Protein 5ANZ (pdb70)

Sequence (375 aa):
GQSFEQWRDAFRQQALAGGIDAQTFDRAFAGVQPDPAVVEADRSQPEFTRPVWKYLEGALDPLRVRQGQARLAQHARILGEVDARYAVDADAVVAIWGMESNYGSHMGNNKNVIRSLATLAYEGRRPEFAHAQLLAALKILQHGDVPASFMIGSWAGAMGQTQFIPTTHNNQQYAVDFDGDGKRRDIWGSPGDALASTANYLKASGWIAGQPWGFEVRLPAGFDYSLAELTIRKPLGEWQGMGVQGVNGGPLPSGLSGEQASLLLPAGHRGPAFLVLHNFRAILKYNNSSSAYALAVGLLADSFKGGGRIVGAWPLEDVPLSRSQRIELQRQLAARGHDPGAVDGIIGANTRKAIRACQQEFGWPADGYPTPALLDRLRT

Secondary structure (DSSP, 8-state):
--SHHHHHHHHHHHHHHTT--HHHHHHHHTT----HHHHHHHH---S----HHHHHHHHT-HHHHHHHHHHHHHTHHHHHHHHHHHT--HHHHHHHHHHHHTTTT-S-SEEHHHHHHHHHHH-S-HHHHHHHHHHHHHHHHHTSS-GGG-EE-TTS-BTTTTB-HHHHHHH---SSSSS---TTT-HHHHHHHHHHHHHHTT--TT--SEEEEEPPTT--GGG--TT--EEHHHHHTTT-EETTSS---TT-TTSEEEEE-TT-TTS-EEEE-HHHHHHHTTS--HHHHHHHHHHHHHHTT----SSPPPTT--PPPHHHHHHHHHHHHHTT---SS-SS---HHHHHHHHHHHHHHT--------HHHHHHHT-

Structure (mmCIF, N/CA/C/O backbone):
data_5ANZ
#
_entry.id   5ANZ
#
_cell.length_a   112.281
_cell.length_b   61.840
_cell.length_c   50.630
_cell.angle_alpha   90.00
_cell.angle_beta   90.00
_cell.angle_gamma   90.00
#
_symmetry.space_group_name_H-M   'P 21 21 2'
#
loop_
_entity.id
_entity.type
_entity.pdbx_description
1 polymer 'SOLUBLE LYTIC TRANSGLYCOSYLASE B3'
2 non-polymer 'CALCIUM ION'
3 non-polymer DI(HYDROXYETHYL)ETHER
4 water water
#
loop_
_atom_site.group_PDB
_atom_site.id
_atom_site.type_symbol
_atom_site.label_atom_id
_atom_site.label_alt_id
_atom_site.label_comp_id
_atom_site.label_asym_id
_atom_site.label_entity_id
_atom_site.label_seq_id
_atom_site.pdbx_PDB_ins_code
_atom_site.Cartn_x
_atom_site.Cartn_y
_atom_site.Cartn_z
_atom_site.occupancy
_atom_site.B_iso_or_equiv
_atom_site.auth_seq_id
_atom_site.auth_comp_id
_atom_site.auth_asym_id
_atom_site.auth_atom_id
_atom_site.pdbx_PDB_model_num
ATOM 1 N N . GLY A 1 45 ? 55.681 18.614 -3.311 1.00 72.41 46 GLY A N 1
ATOM 2 C CA . GLY A 1 45 ? 56.785 18.309 -4.203 1.00 71.29 46 GLY A CA 1
ATOM 3 C C . GLY A 1 45 ? 56.496 17.084 -5.048 1.00 70.62 46 GLY A C 1
ATOM 4 O O . GLY A 1 45 ? 55.666 16.252 -4.675 1.00 75.79 46 GLY A O 1
ATOM 5 N N . GLN A 1 46 ? 57.177 16.972 -6.186 1.00 67.98 47 GLN A N 1
ATOM 6 C CA . GLN A 1 46 ? 56.969 15.845 -7.086 1.00 65.07 47 GLN A CA 1
ATOM 7 C C . GLN A 1 46 ? 57.647 14.591 -6.542 1.00 55.71 47 GLN A C 1
ATOM 8 O O . GLN A 1 46 ? 57.065 13.508 -6.578 1.00 54.11 47 GLN A O 1
ATOM 14 N N . SER A 1 47 ? 58.873 14.732 -6.044 1.00 49.20 48 SER 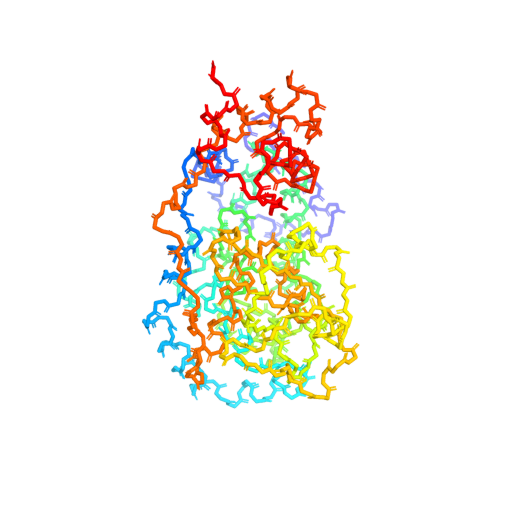A N 1
ATOM 15 C CA . SER A 1 47 ? 59.515 13.625 -5.340 1.00 49.61 48 SER A CA 1
ATOM 16 C C . SER A 1 47 ? 59.073 13.644 -3.877 1.00 46.55 48 SER A C 1
ATOM 17 O O . SER A 1 47 ? 58.628 14.679 -3.381 1.00 45.78 48 SER A O 1
ATOM 20 N N . PHE A 1 48 ? 59.180 12.511 -3.186 1.00 43.79 49 PHE A N 1
ATOM 21 C CA . PHE A 1 48 ? 58.774 12.456 -1.777 1.00 38.26 49 PHE A CA 1
ATOM 22 C C . PHE A 1 48 ? 59.642 13.377 -0.920 1.00 39.89 49 PHE A C 1
ATOM 23 O O . PHE A 1 48 ? 59.148 14.056 -0.022 1.00 47.23 49 PHE A O 1
ATOM 31 N N . GLU A 1 49 ? 60.942 13.387 -1.196 1.00 45.41 50 GLU A N 1
ATOM 32 C CA . GLU A 1 49 ? 61.856 14.255 -0.469 1.00 46.75 50 GLU A CA 1
ATOM 33 C C . GLU A 1 49 ? 61.488 15.719 -0.686 1.00 48.01 50 GLU A C 1
ATOM 34 O O . GLU A 1 49 ? 61.529 16.522 0.247 1.00 41.75 50 GLU A O 1
ATOM 40 N N . GLN A 1 50 ? 61.136 16.068 -1.920 1.00 46.21 51 GLN A N 1
ATOM 41 C CA . GLN A 1 50 ? 60.679 17.421 -2.212 1.00 47.56 51 GLN A CA 1
ATOM 42 C C . GLN A 1 50 ? 59.411 17.725 -1.422 1.00 42.69 51 GLN A C 1
ATOM 43 O O . GLN A 1 50 ? 59.303 18.774 -0.789 1.00 47.56 51 GLN A O 1
ATOM 49 N N . TRP A 1 51 ? 58.452 16.806 -1.446 1.00 40.60 52 TRP A N 1
ATOM 50 C CA . TRP A 1 51 ? 57.236 17.026 -0.684 1.00 42.70 52 TRP A CA 1
ATOM 51 C C . TRP A 1 51 ? 57.573 17.170 0.803 1.00 41.50 52 TRP A C 1
ATOM 52 O O . TRP A 1 51 ? 57.030 18.036 1.485 1.00 37.25 52 TRP A O 1
ATOM 63 N N . ARG A 1 52 ? 58.478 16.328 1.298 1.00 36.04 53 ARG A N 1
ATOM 64 C CA . ARG A 1 52 ? 58.813 16.321 2.724 1.00 34.89 53 ARG A CA 1
ATOM 65 C C . ARG A 1 52 ? 59.503 17.614 3.167 1.00 37.14 53 ARG A C 1
ATOM 66 O O . ARG A 1 52 ? 59.178 18.170 4.219 1.00 42.42 53 ARG A O 1
ATOM 74 N N . ASP A 1 53 ? 60.464 18.079 2.383 1.00 42.09 54 ASP A N 1
ATOM 75 C CA . ASP A 1 53 ? 61.185 19.285 2.760 1.00 52.63 54 ASP A CA 1
ATOM 76 C C . ASP A 1 53 ? 60.238 20.473 2.764 1.00 50.11 54 ASP A C 1
ATOM 77 O O . ASP A 1 53 ? 60.360 21.365 3.602 1.00 48.36 54 ASP A O 1
ATOM 82 N N . ALA A 1 54 ? 59.286 20.469 1.834 1.00 48.53 55 ALA A N 1
ATOM 83 C CA . ALA A 1 54 ? 58.290 21.531 1.764 1.00 51.38 55 ALA A CA 1
ATOM 84 C C . ALA A 1 54 ? 57.327 21.423 2.943 1.00 42.19 55 ALA A C 1
ATOM 85 O O . ALA A 1 54 ? 56.950 22.437 3.534 1.00 52.72 55 ALA A O 1
ATOM 87 N N . PHE A 1 55 ? 56.939 20.198 3.293 1.00 39.18 56 PHE A N 1
ATOM 88 C CA . PHE A 1 55 ? 56.063 20.006 4.444 1.00 37.29 56 PHE A CA 1
ATOM 89 C C . PHE A 1 55 ? 56.782 20.363 5.746 1.00 42.88 56 PHE A C 1
ATOM 90 O O . PHE A 1 55 ? 56.160 20.824 6.696 1.00 37.62 56 PHE A O 1
ATOM 98 N N . ARG A 1 56 ? 58.096 20.158 5.786 1.00 40.85 57 ARG A N 1
ATOM 99 C CA . ARG A 1 56 ? 58.859 20.451 6.993 1.00 38.88 57 ARG A CA 1
ATOM 100 C C . ARG A 1 56 ? 58.728 21.936 7.333 1.00 41.52 57 ARG A C 1
ATOM 101 O O . ARG A 1 56 ? 58.684 22.313 8.506 1.00 44.72 57 ARG A O 1
ATOM 109 N N . GLN A 1 57 ? 58.651 22.772 6.302 1.00 43.63 58 GLN A N 1
ATOM 110 C CA . GLN A 1 57 ? 58.414 24.195 6.501 1.00 46.48 58 GLN A CA 1
ATOM 111 C C . GLN A 1 57 ? 57.063 24.441 7.174 1.00 45.73 58 GLN A C 1
ATOM 112 O O . GLN A 1 57 ? 56.957 25.265 8.079 1.00 55.61 58 GLN A O 1
ATOM 118 N N . GLN A 1 58 ? 56.035 23.712 6.751 1.00 43.60 59 GLN A N 1
ATOM 119 C CA . GLN A 1 58 ? 54.707 23.887 7.331 1.00 44.45 59 GLN A CA 1
ATOM 120 C C . GLN A 1 58 ? 54.650 23.372 8.765 1.00 47.02 59 GLN A C 1
ATOM 121 O O . GLN A 1 58 ? 53.946 23.933 9.604 1.00 47.84 59 GLN A O 1
ATOM 127 N N . ALA A 1 59 ? 55.379 22.292 9.041 1.00 40.30 60 ALA A N 1
ATOM 128 C CA . ALA A 1 59 ? 55.430 21.743 10.390 1.00 39.69 60 ALA A CA 1
ATOM 129 C C . ALA A 1 59 ? 56.140 22.699 11.349 1.00 45.84 60 ALA A C 1
ATOM 130 O O . ALA A 1 59 ? 55.677 22.915 12.473 1.00 46.52 60 ALA A O 1
ATOM 132 N N . LEU A 1 60 ? 57.262 23.268 10.908 1.00 45.97 61 LEU A N 1
ATOM 133 C CA . LEU A 1 60 ? 57.982 24.246 11.705 1.00 56.01 61 LEU A CA 1
ATOM 134 C C . LEU A 1 60 ? 57.094 25.451 11.993 1.00 53.93 61 LEU A C 1
ATOM 135 O O . LEU A 1 60 ? 57.056 25.955 13.112 1.00 52.72 61 LEU A O 1
ATOM 140 N N . ALA A 1 61 ? 56.386 25.905 10.963 1.00 57.16 62 ALA A N 1
ATOM 141 C CA . ALA A 1 61 ? 55.478 27.037 11.084 1.00 59.84 62 ALA A CA 1
ATOM 142 C C . ALA A 1 61 ? 54.283 26.691 11.964 1.00 63.31 62 ALA A C 1
ATOM 143 O O . ALA A 1 61 ? 53.579 27.579 12.447 1.00 75.96 62 ALA A O 1
ATOM 145 N N . GLY A 1 62 ? 54.056 25.396 12.167 1.00 49.32 63 GLY A N 1
ATOM 146 C CA . GLY A 1 62 ? 52.952 24.931 12.985 1.00 56.68 63 GLY A CA 1
ATOM 147 C C . GLY A 1 62 ? 53.342 24.621 14.419 1.00 63.16 63 GLY A C 1
ATOM 148 O O . GLY A 1 62 ? 52.519 24.141 15.196 1.00 66.77 63 GLY A O 1
ATOM 149 N N . GLY A 1 63 ? 54.597 24.885 14.771 1.00 61.09 64 GLY A N 1
ATOM 150 C CA . GLY A 1 63 ? 55.059 24.677 16.133 1.00 61.81 64 GLY A CA 1
ATOM 151 C C . GLY A 1 63 ? 55.875 23.418 16.385 1.00 54.76 64 GLY A C 1
ATOM 152 O O . GLY A 1 63 ? 56.348 23.198 17.498 1.00 60.09 64 GLY A O 1
ATOM 153 N N . ILE A 1 64 ? 56.043 22.582 15.367 1.00 44.56 65 ILE A N 1
ATOM 154 C CA . ILE A 1 64 ? 56.901 21.410 15.504 1.00 45.94 65 ILE A CA 1
ATOM 155 C C . ILE A 1 64 ? 58.376 21.811 15.434 1.00 53.10 65 ILE A C 1
ATOM 156 O O . ILE A 1 64 ? 58.766 22.630 14.595 1.00 46.72 65 ILE A O 1
ATOM 161 N N . ASP A 1 65 ? 59.196 21.239 16.311 1.00 43.09 66 ASP A N 1
ATOM 162 C CA . ASP A 1 65 ? 60.615 21.572 16.309 1.00 46.90 66 ASP A CA 1
ATOM 163 C C . ASP A 1 65 ? 61.441 20.555 15.523 1.00 44.37 66 ASP A C 1
ATOM 164 O O . ASP A 1 65 ? 61.022 19.420 15.288 1.00 42.94 66 ASP A O 1
ATOM 169 N N . ALA A 1 66 ? 62.628 20.991 15.121 1.00 46.44 67 ALA A N 1
ATOM 170 C CA . ALA A 1 66 ? 63.458 20.260 14.176 1.00 52.38 67 ALA A CA 1
ATOM 171 C C . ALA A 1 66 ? 63.798 18.838 14.613 1.00 44.57 67 ALA A C 1
ATOM 172 O O . ALA A 1 66 ? 63.714 17.912 13.810 1.00 42.56 67 ALA A O 1
ATOM 174 N N . GLN A 1 67 ? 64.206 18.667 15.868 1.00 47.88 68 GLN A N 1
ATOM 175 C CA . GLN A 1 67 ? 64.562 17.342 16.359 1.00 48.35 68 GLN A CA 1
ATOM 176 C C . GLN A 1 67 ? 63.388 16.385 16.219 1.00 41.84 68 GLN A C 1
ATOM 177 O O . GLN A 1 67 ? 63.557 15.241 15.794 1.00 49.97 68 GLN A O 1
ATOM 183 N N . THR A 1 68 ? 62.196 16.860 16.568 1.00 40.67 69 THR A N 1
ATOM 184 C CA . THR A 1 68 ? 60.993 16.026 16.508 1.00 37.78 69 THR A CA 1
ATOM 185 C C . THR A 1 68 ? 60.689 15.590 15.082 1.00 37.98 69 THR A C 1
ATOM 186 O O . THR A 1 68 ? 60.412 14.413 14.818 1.00 37.18 69 THR A O 1
ATOM 190 N N . PHE A 1 69 ? 60.729 16.547 14.163 1.00 35.97 70 PHE A N 1
ATOM 191 C CA . PHE A 1 69 ? 60.427 16.269 12.768 1.00 34.40 70 PHE A CA 1
ATOM 192 C C . PHE A 1 69 ? 61.423 15.266 12.178 1.00 34.38 70 PHE A C 1
ATOM 193 O O . PHE A 1 69 ? 61.027 14.270 11.570 1.00 33.92 70 PHE A O 1
ATOM 201 N N . ASP A 1 70 ? 62.717 15.532 12.361 1.00 36.89 71 ASP A N 1
ATOM 202 C CA . ASP A 1 70 ? 63.741 14.678 11.773 1.00 41.94 71 ASP A CA 1
ATOM 203 C C . ASP A 1 70 ? 63.728 13.282 12.394 1.00 41.16 71 ASP A C 1
ATOM 204 O O . ASP A 1 70 ? 63.913 12.284 11.700 1.00 40.12 71 ASP A O 1
ATOM 209 N N . ARG A 1 71 ? 63.497 13.220 13.701 1.00 40.32 72 ARG A N 1
ATOM 210 C CA . ARG A 1 71 ? 63.351 11.949 14.408 1.00 39.65 72 ARG A CA 1
ATOM 211 C C . ARG A 1 71 ? 62.176 11.150 13.834 1.00 39.57 72 ARG A C 1
ATOM 212 O O . ARG A 1 71 ? 62.266 9.945 13.587 1.00 43.43 72 ARG A O 1
ATOM 220 N N . ALA A 1 72 ? 61.077 11.853 13.612 1.00 31.30 73 ALA A N 1
ATOM 221 C CA . ALA A 1 72 ? 59.848 11.248 13.115 1.00 34.01 73 ALA A CA 1
ATOM 222 C C . ALA A 1 72 ? 59.971 10.750 11.674 1.00 33.89 73 ALA A C 1
ATOM 223 O O . ALA A 1 72 ? 59.342 9.759 11.295 1.00 34.21 73 ALA A O 1
ATOM 225 N N . PHE A 1 73 ? 60.772 11.441 10.866 1.00 32.33 74 PHE A N 1
ATOM 226 C CA . PHE A 1 73 ? 60.877 11.105 9.450 1.00 32.82 74 PHE A CA 1
ATOM 227 C C . PHE A 1 73 ? 62.115 10.291 9.096 1.00 36.16 74 PHE A C 1
ATOM 228 O O . PHE A 1 73 ? 62.313 9.951 7.936 1.00 33.13 74 PHE A O 1
ATOM 236 N N . ALA A 1 74 ? 62.935 9.965 10.091 1.00 36.18 75 ALA A N 1
ATOM 237 C CA . ALA A 1 74 ? 64.133 9.167 9.847 1.00 40.64 75 ALA A CA 1
ATOM 238 C C . ALA A 1 74 ? 63.816 7.858 9.115 1.00 39.54 75 ALA A C 1
ATOM 239 O O . ALA A 1 74 ? 63.127 6.982 9.647 1.00 44.95 75 ALA A O 1
ATOM 241 N N . GLY A 1 75 ? 64.310 7.741 7.887 1.00 45.02 76 GLY A N 1
ATOM 242 C CA . GLY A 1 75 ? 64.144 6.528 7.107 1.00 56.73 76 GLY A CA 1
ATOM 243 C C . GLY A 1 75 ? 62.781 6.366 6.457 1.00 54.92 76 GLY A C 1
ATOM 244 O O . GLY A 1 75 ? 62.539 5.384 5.749 1.00 53.24 76 GLY A O 1
ATOM 245 N N . VAL A 1 76 ? 61.891 7.327 6.683 1.00 36.54 77 VAL A N 1
ATOM 246 C CA . VAL A 1 76 ? 60.543 7.247 6.131 1.00 32.62 77 VAL A CA 1
ATOM 247 C C . VAL A 1 76 ? 60.486 7.468 4.614 1.00 34.53 77 VAL A C 1
ATOM 248 O O . VAL A 1 76 ? 61.069 8.417 4.077 1.00 33.73 77 VAL A O 1
ATOM 252 N N . GLN A 1 77 ? 59.785 6.562 3.939 1.00 34.36 78 GLN A N 1
ATOM 253 C CA . GLN A 1 77 ? 59.540 6.631 2.503 1.00 32.48 78 GLN A CA 1
ATOM 254 C C . GLN A 1 77 ? 58.058 6.326 2.288 1.00 30.72 78 GLN A C 1
ATOM 255 O O . GLN A 1 77 ? 57.397 5.847 3.203 1.00 31.78 78 GLN A O 1
ATOM 261 N N . PRO A 1 78 ? 57.530 6.584 1.080 1.00 30.53 79 PRO A N 1
ATOM 262 C CA . PRO A 1 78 ? 56.117 6.218 0.898 1.00 30.65 79 PRO A CA 1
ATOM 263 C C . PRO A 1 78 ? 55.865 4.722 1.088 1.00 34.93 79 PRO A C 1
ATOM 264 O O . PRO A 1 78 ? 56.750 3.902 0.841 1.00 32.93 79 PRO A O 1
ATOM 268 N N . ASP A 1 79 ? 54.662 4.387 1.541 1.00 31.24 80 ASP A N 1
ATOM 269 C CA . ASP A 1 79 ? 54.257 2.998 1.734 1.00 29.51 80 ASP A CA 1
ATOM 270 C C . ASP A 1 79 ? 53.191 2.604 0.698 1.00 32.62 80 ASP A C 1
ATOM 271 O O . ASP A 1 79 ? 52.043 3.036 0.797 1.00 29.13 80 ASP A O 1
ATOM 276 N N . PRO A 1 80 ? 53.561 1.772 -0.287 1.00 33.76 81 PRO A N 1
ATOM 277 C CA . PRO A 1 80 ? 52.609 1.429 -1.355 1.00 35.67 81 PRO A CA 1
ATOM 278 C C . PRO A 1 80 ? 51.371 0.712 -0.829 1.00 36.86 81 PRO A C 1
ATOM 279 O O . PRO A 1 80 ? 50.309 0.793 -1.452 1.00 35.23 81 PRO A O 1
ATOM 283 N N . ALA A 1 81 ? 51.508 0.029 0.303 1.00 31.03 82 ALA A N 1
ATOM 284 C CA . ALA A 1 81 ? 50.390 -0.657 0.933 1.00 28.81 82 ALA A CA 1
ATOM 285 C C . ALA A 1 81 ? 49.340 0.352 1.379 1.00 32.01 82 ALA A C 1
ATOM 286 O O . ALA A 1 81 ? 48.138 0.104 1.284 1.00 29.11 82 ALA A O 1
ATOM 288 N N . VAL A 1 82 ? 49.803 1.500 1.861 1.00 26.34 83 VAL A N 1
ATOM 289 C CA . VAL A 1 82 ? 48.906 2.555 2.294 1.00 27.02 83 VAL A CA 1
ATOM 290 C C . VAL A 1 82 ? 48.205 3.173 1.073 1.00 25.91 83 VAL A C 1
ATOM 291 O O . VAL A 1 82 ? 46.999 3.446 1.098 1.00 28.36 83 VAL A O 1
ATOM 295 N N . VAL A 1 83 ? 48.949 3.361 -0.015 1.00 25.42 84 VAL A N 1
ATOM 296 C CA . VAL A 1 83 ? 48.351 3.902 -1.233 1.00 28.09 84 VAL A CA 1
ATOM 297 C C . VAL A 1 83 ? 47.273 2.957 -1.760 1.00 31.05 84 VAL A C 1
ATOM 298 O O . VAL A 1 83 ? 46.195 3.390 -2.161 1.00 31.75 84 VAL A O 1
ATOM 302 N N . GLU A 1 84 ? 47.567 1.663 -1.739 1.00 30.06 85 GLU A N 1
ATOM 303 C CA . GLU A 1 84 ? 46.621 0.650 -2.204 1.00 34.80 85 GLU A CA 1
ATOM 304 C C . GLU A 1 84 ? 45.351 0.625 -1.358 1.00 36.44 85 GLU A C 1
ATOM 305 O O . GLU A 1 84 ? 44.251 0.577 -1.913 1.00 35.46 85 GLU A O 1
ATOM 311 N N . ALA A 1 85 ? 45.494 0.661 -0.030 1.00 29.56 86 ALA A N 1
ATOM 312 C CA . ALA A 1 85 ? 44.324 0.683 0.855 1.00 28.29 86 ALA A CA 1
ATOM 313 C C . ALA A 1 85 ? 43.457 1.920 0.602 1.00 34.48 86 ALA A C 1
ATOM 314 O O . ALA A 1 85 ? 42.231 1.863 0.668 1.00 34.53 86 ALA A O 1
ATOM 316 N N . ASP A 1 86 ? 44.110 3.038 0.319 1.00 28.93 87 ASP A N 1
ATOM 317 C CA . ASP A 1 86 ? 43.442 4.309 0.059 1.00 33.23 87 ASP A CA 1
ATOM 318 C C . ASP A 1 86 ? 42.699 4.294 -1.281 1.00 37.87 87 ASP A C 1
ATOM 319 O O . ASP A 1 86 ? 41.698 4.985 -1.460 1.00 37.78 87 ASP A O 1
ATOM 324 N N . ARG A 1 87 ? 43.193 3.482 -2.213 1.00 35.31 88 ARG A N 1
ATOM 325 C CA . ARG A 1 87 ? 42.621 3.372 -3.553 1.00 39.16 88 ARG A CA 1
ATOM 326 C C . ARG A 1 87 ? 41.553 2.283 -3.602 1.00 34.36 88 ARG A C 1
ATOM 327 O O . ARG A 1 87 ? 40.669 2.286 -4.467 1.00 38.47 88 ARG A O 1
ATOM 335 N N . SER A 1 88 ? 41.629 1.362 -2.651 1.00 50.97 89 SER A N 1
ATOM 336 C CA . SER A 1 88 ? 40.773 0.185 -2.638 1.00 55.26 89 SER A CA 1
ATOM 337 C C . SER A 1 88 ? 39.286 0.533 -2.653 1.00 60.45 89 SER A C 1
ATOM 338 O O . SER A 1 88 ? 38.776 1.185 -1.743 1.00 58.70 89 SER A O 1
ATOM 341 N N . GLN A 1 89 ? 38.607 0.096 -3.708 1.00 63.72 90 GLN A N 1
ATOM 342 C CA . GLN A 1 89 ? 37.154 0.201 -3.805 1.00 70.14 90 GLN A CA 1
ATOM 343 C C . GLN A 1 89 ? 36.568 -1.195 -3.981 1.00 67.52 90 GLN A C 1
ATOM 344 O O . GLN A 1 89 ? 36.326 -1.630 -5.108 1.00 71.60 90 GLN A O 1
ATOM 346 N N . PRO A 1 90 ? 36.352 -1.903 -2.859 1.00 63.13 91 PRO A N 1
ATOM 347 C CA . PRO A 1 90 ? 35.929 -3.310 -2.846 1.00 64.07 91 PRO A CA 1
ATOM 348 C C . PRO A 1 90 ? 34.665 -3.552 -3.662 1.00 64.78 91 PRO A C 1
ATOM 349 O O . PRO A 1 90 ? 33.645 -2.906 -3.428 1.00 67.28 91 PRO A O 1
ATOM 353 N N . GLU A 1 91 ? 34.741 -4.474 -4.615 1.00 65.43 92 GLU A N 1
ATOM 354 C CA . GLU A 1 91 ? 33.598 -4.793 -5.461 1.00 67.43 92 GLU A CA 1
ATOM 355 C C . GLU A 1 91 ? 32.499 -5.485 -4.660 1.00 64.57 92 GLU A C 1
ATOM 356 O O . GLU A 1 91 ? 31.324 -5.145 -4.786 1.00 70.93 92 GLU A O 1
ATOM 362 N N . PHE A 1 92 ? 32.888 -6.452 -3.833 1.00 54.41 93 PHE A N 1
ATOM 363 C CA . PHE A 1 92 ? 31.923 -7.203 -3.035 1.00 62.31 93 PHE A CA 1
ATOM 364 C C . PHE A 1 92 ? 32.049 -6.908 -1.544 1.00 61.88 93 PHE A C 1
ATOM 365 O O . PHE A 1 92 ? 33.133 -6.602 -1.044 1.00 61.61 93 PHE A O 1
ATOM 373 N N . THR A 1 93 ? 30.923 -6.994 -0.843 1.00 57.58 94 THR A N 1
ATOM 374 C CA . THR A 1 93 ? 30.908 -6.875 0.611 1.00 69.35 94 THR A CA 1
ATOM 375 C C . THR A 1 93 ? 30.102 -8.026 1.207 1.00 69.68 94 THR A C 1
ATOM 376 O O . THR A 1 93 ? 29.288 -8.644 0.519 1.00 73.86 94 THR A O 1
ATOM 380 N N . ARG A 1 94 ? 30.336 -8.321 2.480 1.00 63.22 95 ARG A N 1
ATOM 381 C CA . ARG A 1 94 ? 29.628 -9.408 3.142 1.00 63.17 95 ARG A CA 1
ATOM 382 C C . ARG A 1 94 ? 28.294 -8.927 3.711 1.00 49.67 95 ARG A C 1
ATOM 383 O O . ARG A 1 94 ? 28.176 -7.779 4.140 1.00 47.84 95 ARG A O 1
ATOM 391 N N . PRO A 1 95 ? 27.278 -9.802 3.706 1.00 47.69 96 PRO A N 1
ATOM 392 C CA . PRO A 1 95 ? 25.986 -9.426 4.291 1.00 47.50 96 PRO A CA 1
ATOM 393 C C . PRO A 1 95 ? 26.148 -9.118 5.779 1.00 45.81 96 PRO A C 1
ATOM 394 O O . PRO A 1 95 ? 27.126 -9.577 6.395 1.00 42.36 96 PRO A O 1
ATOM 398 N N . VAL A 1 96 ? 25.227 -8.338 6.341 1.00 38.02 97 VAL A N 1
ATOM 399 C CA . VAL A 1 96 ? 25.364 -7.893 7.720 1.00 40.99 97 VAL A CA 1
ATOM 400 C C . VAL A 1 96 ? 25.456 -9.074 8.673 1.00 31.04 97 VAL A C 1
ATOM 401 O O . VAL A 1 96 ? 26.228 -9.040 9.624 1.00 33.09 97 VAL A O 1
ATOM 405 N N . TRP A 1 97 ? 24.683 -10.126 8.410 1.00 37.57 98 TRP A N 1
ATOM 406 C CA . TRP A 1 97 ? 24.643 -11.242 9.352 1.00 33.84 98 TRP A CA 1
ATOM 407 C C . TRP A 1 97 ? 26.022 -11.903 9.448 1.00 33.40 98 TRP A C 1
ATOM 408 O O . TRP A 1 97 ? 26.391 -12.411 10.508 1.00 32.93 98 TRP A O 1
ATOM 419 N N . LYS A 1 98 ? 26.790 -11.877 8.357 1.00 37.21 99 LYS A N 1
ATOM 420 C CA . LYS A 1 98 ? 28.133 -12.467 8.378 1.00 38.22 99 LYS A CA 1
ATOM 421 C C . LYS A 1 98 ? 29.106 -11.538 9.086 1.00 40.01 99 LYS A C 1
ATOM 422 O O . LYS A 1 98 ? 29.969 -11.989 9.844 1.00 34.73 99 LYS A O 1
ATOM 428 N N . TYR A 1 99 ? 28.959 -10.238 8.855 1.00 31.52 100 TYR A N 1
ATOM 429 C CA . TYR A 1 99 ? 29.741 -9.270 9.613 1.00 29.87 100 TYR A CA 1
ATOM 430 C C . TYR A 1 99 ? 29.538 -9.451 11.113 1.00 27.44 100 TYR A C 1
ATOM 431 O O . TYR A 1 99 ? 30.500 -9.517 11.884 1.00 29.43 100 TYR A O 1
ATOM 440 N N . LEU A 1 100 ? 28.275 -9.544 11.519 1.00 27.55 101 LEU A N 1
ATOM 441 C CA . LEU A 1 100 ? 27.941 -9.698 12.924 1.00 25.23 101 LEU A CA 1
ATOM 442 C C . LEU A 1 100 ? 28.433 -11.031 13.470 1.00 28.70 101 LEU A C 1
ATOM 443 O O . LEU A 1 100 ? 28.848 -11.112 14.626 1.00 30.56 101 LEU A O 1
ATOM 448 N N . GLU A 1 101 ? 28.370 -12.073 12.646 1.00 28.25 102 GLU A N 1
ATOM 449 C CA . GLU A 1 101 ? 28.818 -13.395 13.075 1.00 33.40 102 GLU A CA 1
ATOM 450 C C . GLU A 1 101 ? 30.306 -13.353 13.417 1.00 39.73 102 GLU A C 1
ATOM 451 O O . GLU A 1 101 ? 30.751 -13.992 14.372 1.00 37.80 102 GLU A O 1
ATOM 457 N N . GLY A 1 102 ? 31.066 -12.592 12.633 1.00 30.73 103 GLY A N 1
ATOM 458 C CA . GLY A 1 102 ? 32.480 -12.382 12.900 1.00 33.09 103 GLY A CA 1
ATOM 459 C C . GLY A 1 102 ? 32.727 -11.504 14.121 1.00 29.96 103 GLY A C 1
ATOM 460 O O . GLY A 1 102 ? 33.567 -11.818 14.972 1.00 33.68 103 GLY A O 1
ATOM 461 N N . ALA A 1 103 ? 32.002 -10.392 14.210 1.00 26.08 104 ALA A N 1
ATOM 462 C CA . ALA A 1 103 ? 32.152 -9.466 15.337 1.00 26.55 104 ALA A CA 1
ATOM 463 C C . ALA A 1 103 ? 31.819 -10.120 16.682 1.00 25.01 104 ALA A C 1
ATOM 464 O O . ALA A 1 103 ? 32.472 -9.853 17.700 1.00 24.83 104 ALA A O 1
ATOM 466 N N . LEU A 1 104 ? 30.804 -10.981 16.673 1.00 22.71 105 LEU A N 1
ATOM 467 C CA . LEU A 1 104 ? 30.295 -11.606 17.895 1.00 21.61 105 LEU A CA 1
ATOM 468 C C . LEU A 1 104 ? 30.844 -13.018 18.073 1.00 23.65 105 LEU A C 1
ATOM 469 O O . LEU A 1 104 ? 30.249 -13.833 18.788 1.00 27.18 105 LEU A O 1
ATOM 474 N N . ASP A 1 105 ? 31.972 -13.299 17.427 1.00 23.52 106 ASP A N 1
ATOM 475 C CA . ASP A 1 105 ? 32.585 -14.624 17.562 1.00 25.99 106 ASP A CA 1
ATOM 476 C C . ASP A 1 105 ? 32.755 -14.930 19.043 1.00 24.35 106 ASP A C 1
ATOM 477 O O . ASP A 1 105 ? 33.220 -14.072 19.801 1.00 24.23 106 ASP A O 1
ATOM 482 N N . PRO A 1 106 ? 32.376 -16.145 19.471 1.00 26.02 107 PRO A N 1
ATOM 483 C CA . PRO A 1 106 ? 32.517 -16.506 20.887 1.00 26.10 107 PRO A CA 1
ATOM 484 C C . PRO A 1 106 ? 33.927 -16.244 21.419 1.00 25.36 107 PRO A C 1
ATOM 485 O O . PRO A 1 106 ? 34.107 -15.973 22.588 1.00 24.77 107 PRO A O 1
ATOM 489 N N . LEU A 1 107 ? 34.931 -16.344 20.560 1.00 27.72 108 LEU A N 1
ATOM 490 C CA . LEU A 1 107 ? 36.286 -16.069 21.013 1.00 30.12 108 LEU A CA 1
ATOM 491 C C . LEU A 1 107 ? 36.447 -14.592 21.420 1.00 26.18 108 LEU A C 1
ATOM 492 O O . LEU A 1 107 ? 37.121 -14.291 22.412 1.00 28.85 108 LEU A O 1
ATOM 497 N N . ARG A 1 108 ? 35.811 -13.680 20.689 1.00 21.89 109 ARG A N 1
ATOM 498 C CA . ARG A 1 108 ? 35.895 -12.262 21.051 1.00 21.16 109 ARG A CA 1
ATOM 499 C C . ARG A 1 108 ? 35.062 -11.982 22.298 1.00 20.66 109 ARG A C 1
ATOM 500 O O . ARG A 1 108 ? 35.437 -11.165 23.138 1.00 21.92 109 ARG A O 1
ATOM 508 N N . VAL A 1 109 ? 33.918 -12.642 22.417 1.00 20.45 110 VAL A N 1
ATOM 509 C CA . VAL A 1 109 ? 33.095 -12.467 23.616 1.00 20.37 110 VAL A CA 1
ATOM 510 C C . VAL A 1 109 ? 33.876 -12.915 24.843 1.00 20.86 110 VAL A C 1
ATOM 511 O O . VAL A 1 109 ? 33.973 -12.194 25.840 1.00 21.10 110 VAL A O 1
ATOM 515 N N . ARG A 1 110 ? 34.451 -14.115 24.788 1.00 22.24 111 ARG A N 1
ATOM 516 C CA . ARG A 1 110 ? 35.138 -14.595 25.971 1.00 23.04 111 ARG A CA 1
ATOM 517 C C . ARG A 1 110 ? 36.383 -13.761 26.269 1.00 23.95 111 ARG A C 1
ATOM 518 O O . ARG A 1 110 ? 36.699 -13.553 27.438 1.00 25.32 111 ARG A O 1
ATOM 526 N N . GLN A 1 111 ? 37.066 -13.245 25.242 1.00 21.74 112 GLN A N 1
ATOM 527 C CA . GLN A 1 111 ? 38.253 -12.420 25.515 1.00 24.75 112 GLN A CA 1
ATOM 528 C C . GLN A 1 111 ? 37.834 -11.125 26.219 1.00 24.76 112 GLN A C 1
ATOM 529 O O . GLN A 1 111 ? 38.532 -10.651 27.119 1.00 24.02 112 GLN A O 1
ATOM 535 N N . GLY A 1 112 ? 36.688 -10.577 25.825 1.00 21.49 113 GLY A N 1
ATOM 536 C CA . GLY A 1 112 ? 36.166 -9.370 26.459 1.00 19.46 113 GLY A CA 1
ATOM 537 C C . GLY A 1 112 ? 35.757 -9.620 27.903 1.00 19.43 113 GLY A C 1
ATOM 538 O O . GLY A 1 112 ? 35.977 -8.793 28.788 1.00 21.15 113 GLY A O 1
ATOM 539 N N . GLN A 1 113 ? 35.150 -10.774 28.159 1.00 19.56 114 GLN A N 1
ATOM 540 C CA . GLN A 1 113 ? 34.825 -11.141 29.528 1.00 20.64 114 GLN A CA 1
ATOM 541 C C . GLN A 1 113 ? 36.093 -11.270 30.363 1.00 22.45 114 GLN A C 1
ATOM 542 O O . GLN A 1 113 ? 36.104 -10.914 31.550 1.00 24.69 114 GLN A O 1
ATOM 548 N N . ALA A 1 114 ? 37.160 -11.779 29.754 1.00 21.64 115 ALA A N 1
ATOM 549 C CA . ALA A 1 114 ? 38.423 -11.921 30.471 1.00 23.63 115 ALA A CA 1
ATOM 550 C C . ALA A 1 114 ? 39.026 -10.547 30.774 1.00 22.88 115 ALA A C 1
ATOM 551 O O . ALA A 1 114 ? 39.606 -10.350 31.849 1.00 26.99 115 ALA A O 1
ATOM 553 N N . ARG A 1 115 ? 38.893 -9.609 29.829 1.00 23.77 116 ARG A N 1
ATOM 554 C CA . ARG A 1 115 ? 39.401 -8.254 30.044 1.00 21.84 116 ARG A CA 1
ATOM 555 C C . ARG A 1 115 ? 38.613 -7.509 31.114 1.00 26.40 116 ARG A C 1
ATOM 556 O O . ARG A 1 115 ? 39.169 -6.720 31.875 1.00 25.61 116 ARG A O 1
ATOM 564 N N . LEU A 1 116 ? 37.310 -7.744 31.152 1.00 22.78 117 LEU A N 1
ATOM 565 C CA . LEU A 1 116 ? 36.459 -7.102 32.139 1.00 24.78 117 LEU A CA 1
ATOM 566 C C . LEU A 1 116 ? 36.902 -7.521 33.543 1.00 30.87 117 LEU A C 1
ATOM 567 O O . LEU A 1 116 ? 36.880 -6.715 34.476 1.00 28.41 117 LEU A O 1
ATOM 572 N N . ALA A 1 117 ? 37.323 -8.777 33.689 1.00 26.34 118 ALA A N 1
ATOM 573 C CA . ALA A 1 117 ? 37.788 -9.264 34.981 1.00 28.26 118 ALA A CA 1
ATOM 574 C C . ALA A 1 117 ? 39.191 -8.766 35.287 1.00 29.85 118 ALA A C 1
ATOM 575 O O . ALA A 1 117 ? 39.472 -8.344 36.405 1.00 33.65 118 ALA A O 1
ATOM 577 N N . GLN A 1 118 ? 40.062 -8.802 34.282 1.00 26.71 119 GLN A N 1
ATOM 578 C CA . GLN A 1 118 ? 41.464 -8.463 34.476 1.00 29.65 119 GLN A CA 1
ATOM 579 C C . GLN A 1 118 ? 41.615 -7.005 34.868 1.00 30.51 119 GLN A C 1
ATOM 580 O O . GLN A 1 118 ? 42.420 -6.665 35.739 1.00 31.59 119 GLN A O 1
ATOM 586 N N . HIS A 1 119 ? 40.835 -6.151 34.220 1.00 30.16 120 HIS A N 1
ATOM 587 C CA . HIS A 1 119 ? 40.944 -4.710 34.422 1.00 27.85 120 HIS A CA 1
ATOM 588 C C . HIS A 1 119 ? 39.790 -4.154 35.247 1.00 24.25 120 HIS A C 1
ATOM 589 O O . HIS A 1 119 ? 39.439 -2.982 35.117 1.00 26.08 120 HIS A O 1
ATOM 596 N N . ALA A 1 120 ? 39.211 -4.991 36.102 1.00 28.60 121 ALA A N 1
ATOM 597 C CA . ALA A 1 120 ? 38.002 -4.611 36.835 1.00 30.91 121 ALA A CA 1
ATOM 598 C C . ALA A 1 120 ? 38.190 -3.335 37.657 1.00 34.58 121 ALA A C 1
ATOM 599 O O . ALA A 1 120 ? 37.294 -2.499 37.713 1.00 30.96 121 ALA A O 1
ATOM 601 N N . ARG A 1 121 ? 39.345 -3.183 38.298 1.00 35.64 122 ARG A N 1
ATOM 602 C CA . ARG A 1 121 ? 39.572 -2.006 39.137 1.00 29.43 122 ARG A CA 1
ATOM 603 C C . ARG A 1 121 ? 39.591 -0.726 38.302 1.00 29.46 122 ARG A C 1
ATOM 604 O O . ARG A 1 121 ? 38.847 0.214 38.578 1.00 32.76 122 ARG A O 1
ATOM 612 N N . ILE A 1 122 ? 40.445 -0.690 37.283 1.00 28.10 123 ILE A N 1
ATOM 613 C CA . ILE A 1 122 ? 40.485 0.430 36.349 1.00 26.51 123 ILE A CA 1
ATOM 614 C C . ILE A 1 122 ? 39.116 0.731 35.720 1.00 25.71 123 ILE A C 1
ATOM 615 O O . ILE A 1 122 ? 38.679 1.876 35.688 1.00 25.36 123 ILE A O 1
ATOM 620 N N . LEU A 1 123 ? 38.432 -0.299 35.241 1.00 26.15 124 LEU A N 1
ATOM 621 C CA . LEU A 1 123 ? 37.141 -0.087 34.594 1.00 23.23 124 LEU A CA 1
ATOM 622 C C . LEU A 1 123 ? 36.120 0.490 35.561 1.00 28.28 124 LEU A C 1
ATOM 623 O O . LEU A 1 123 ? 35.274 1.304 35.174 1.00 27.13 124 LEU A O 1
ATOM 628 N N . GLY A 1 124 ? 36.199 0.076 36.824 1.00 28.97 125 GLY A N 1
ATOM 629 C CA . GLY A 1 124 ? 35.304 0.606 37.840 1.00 37.12 125 GLY A CA 1
ATOM 630 C C . GLY A 1 124 ? 35.544 2.087 38.044 1.00 34.76 125 GLY A C 1
ATOM 631 O O . GLY A 1 124 ? 34.607 2.874 38.137 1.00 36.85 125 GLY A O 1
ATOM 632 N N . GLU A 1 125 ? 36.814 2.467 38.113 1.00 29.32 126 GLU A N 1
ATOM 633 C CA . GLU A 1 125 ? 37.190 3.862 38.280 1.00 32.12 126 GLU A CA 1
ATOM 634 C C . GLU A 1 125 ? 36.820 4.683 37.039 1.00 34.10 126 GLU A C 1
ATOM 635 O O . GLU A 1 125 ? 36.447 5.850 37.146 1.00 36.55 126 GLU A O 1
ATOM 641 N N . VAL A 1 126 ? 36.906 4.063 35.866 1.00 31.23 127 VAL A N 1
ATOM 642 C CA . VAL A 1 126 ? 36.552 4.739 34.623 1.00 22.99 127 VAL A CA 1
ATOM 643 C C . VAL A 1 126 ? 35.037 4.853 34.472 1.00 30.62 127 VAL A C 1
ATOM 644 O O . VAL A 1 126 ? 34.532 5.920 34.139 1.00 30.71 127 VAL A O 1
ATOM 648 N N . ASP A 1 127 ? 34.344 3.731 34.693 1.00 32.16 128 ASP A N 1
ATOM 649 C CA . ASP A 1 127 ? 32.877 3.631 34.689 1.00 33.88 128 ASP A CA 1
ATOM 650 C C . ASP A 1 127 ? 32.294 4.704 35.601 1.00 29.34 128 ASP A C 1
ATOM 651 O O . ASP A 1 127 ? 31.297 5.341 35.262 1.00 42.83 128 ASP A O 1
ATOM 656 N N . ALA A 1 128 ? 32.938 4.907 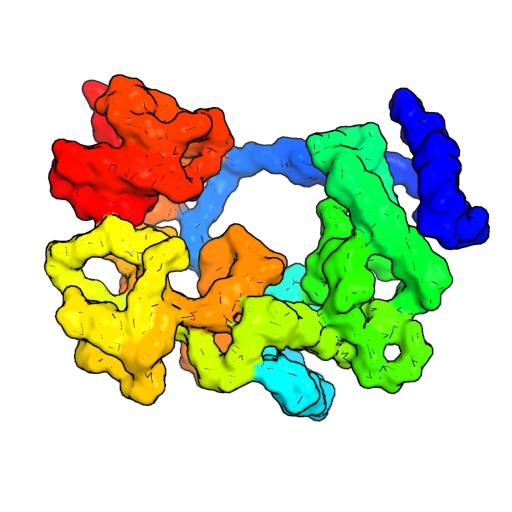36.750 1.00 42.38 129 ALA A N 1
ATOM 657 C CA . ALA A 1 128 ? 32.466 5.854 37.751 1.00 42.04 129 ALA A CA 1
ATOM 658 C C . ALA A 1 128 ? 32.881 7.301 37.476 1.00 42.68 129 ALA A C 1
ATOM 659 O O . ALA A 1 128 ? 32.113 8.225 37.747 1.00 47.13 129 ALA A O 1
ATOM 661 N N . ARG A 1 129 ? 34.082 7.513 36.943 1.00 43.22 130 ARG A N 1
ATOM 662 C CA . ARG A 1 129 ? 34.541 8.878 36.684 1.00 34.66 130 ARG A CA 1
ATOM 663 C C . ARG A 1 129 ? 33.881 9.520 35.453 1.00 37.74 130 ARG A C 1
ATOM 664 O O . ARG A 1 129 ? 33.624 10.726 35.439 1.00 43.55 130 ARG A O 1
ATOM 672 N N . TYR A 1 130 ? 33.606 8.722 34.430 1.00 31.76 131 TYR A N 1
ATOM 673 C CA . TYR A 1 130 ? 33.081 9.252 33.174 1.00 28.31 131 TYR A CA 1
ATOM 674 C C . TYR A 1 130 ? 31.599 8.949 32.995 1.00 29.16 131 TYR A C 1
ATOM 675 O O . TYR A 1 130 ? 30.983 9.440 32.059 1.00 32.88 131 TYR A O 1
ATOM 684 N N . ALA A 1 131 ? 31.026 8.169 33.907 1.00 29.11 132 ALA A N 1
ATOM 685 C CA . ALA A 1 131 ? 29.637 7.737 33.764 1.00 23.05 132 ALA A CA 1
ATOM 686 C C . ALA A 1 131 ? 29.441 7.064 32.400 1.00 25.22 132 ALA A C 1
ATOM 687 O O . ALA A 1 131 ? 28.540 7.429 31.617 1.00 25.71 132 ALA A O 1
ATOM 689 N N . VAL A 1 132 ? 30.278 6.066 32.137 1.00 22.18 133 VAL A N 1
ATOM 690 C CA . VAL A 1 132 ? 30.153 5.255 30.932 1.00 21.83 133 VAL A CA 1
ATOM 691 C C . VAL A 1 132 ? 30.268 3.790 31.334 1.00 22.63 133 VAL A C 1
ATOM 692 O O . VAL A 1 132 ? 31.171 3.424 32.079 1.00 24.86 133 VAL A O 1
ATOM 696 N N . ASP A 1 133 ? 29.352 2.970 30.833 1.00 20.95 134 ASP A N 1
ATOM 697 C CA . ASP A 1 133 ? 29.306 1.557 31.188 1.00 21.59 134 ASP A CA 1
ATOM 698 C C . ASP A 1 133 ? 30.553 0.816 30.736 1.00 22.67 134 ASP A C 1
ATOM 699 O O . ASP A 1 133 ? 30.973 0.941 29.585 1.00 22.08 134 ASP A O 1
ATOM 704 N N . ALA A 1 134 ? 31.121 0.032 31.647 1.00 20.63 135 ALA A N 1
ATOM 705 C CA . ALA A 1 134 ? 32.341 -0.713 31.368 1.00 21.66 135 ALA A CA 1
ATOM 706 C C . ALA A 1 134 ? 32.156 -1.643 30.180 1.00 18.45 135 ALA A C 1
ATOM 707 O O . ALA A 1 134 ? 33.084 -1.832 29.394 1.00 18.80 135 ALA A O 1
ATOM 709 N N . ASP A 1 135 ? 30.969 -2.242 30.063 1.00 19.80 136 ASP A N 1
ATOM 710 C CA . ASP A 1 135 ? 30.759 -3.239 29.016 1.00 17.60 136 ASP A CA 1
ATOM 711 C C . ASP A 1 135 ? 30.825 -2.587 27.649 1.00 18.61 136 ASP A C 1
ATOM 712 O O . ASP A 1 135 ? 31.318 -3.184 26.689 1.00 18.10 136 ASP A O 1
ATOM 717 N N . ALA A 1 136 ? 30.354 -1.344 27.554 1.00 17.98 137 ALA A N 1
ATOM 718 C CA . ALA A 1 136 ? 30.412 -0.619 26.288 1.00 17.32 137 ALA A CA 1
ATOM 719 C C . ALA A 1 136 ? 31.846 -0.196 25.952 1.00 16.49 137 ALA A C 1
ATOM 720 O O . ALA A 1 136 ? 32.265 -0.336 24.810 1.00 18.69 137 ALA A O 1
ATOM 722 N N . VAL A 1 137 ? 32.585 0.294 26.945 1.00 16.87 138 VAL A N 1
ATOM 723 C CA . VAL A 1 137 ? 34.014 0.614 26.757 1.00 17.44 138 VAL A CA 1
ATOM 724 C C . VAL A 1 137 ? 34.777 -0.611 26.260 1.00 16.90 138 VAL A C 1
ATOM 725 O O . VAL A 1 137 ? 35.535 -0.537 25.288 1.00 16.00 138 VAL A O 1
ATOM 729 N N . VAL A 1 138 ? 34.565 -1.753 26.907 1.00 15.77 139 VAL A N 1
ATOM 730 C CA . VAL A 1 138 ? 35.282 -2.951 26.504 1.00 16.16 139 VAL A CA 1
ATOM 731 C C . VAL A 1 138 ? 34.807 -3.453 25.132 1.00 16.93 139 VAL A C 1
ATOM 732 O O . VAL A 1 138 ? 35.604 -3.946 24.346 1.00 15.96 139 VAL A O 1
ATOM 736 N N . ALA A 1 139 ? 33.522 -3.289 24.814 1.00 14.85 140 ALA A N 1
ATOM 737 C CA . ALA A 1 139 ? 33.063 -3.706 23.497 1.00 14.76 140 ALA A CA 1
ATOM 738 C C . ALA A 1 139 ? 33.712 -2.878 22.397 1.00 17.41 140 ALA A C 1
ATOM 739 O O . ALA A 1 139 ? 34.077 -3.405 21.358 1.00 16.78 140 ALA A O 1
ATOM 741 N N . ILE A 1 140 ? 33.839 -1.573 22.618 1.00 16.22 141 ILE A N 1
ATOM 742 C CA . ILE A 1 140 ? 34.478 -0.711 21.614 1.00 16.57 141 ILE A CA 1
ATOM 743 C C . ILE A 1 140 ? 35.940 -1.151 21.436 1.00 16.41 141 ILE A C 1
ATOM 744 O O . ILE A 1 140 ? 36.450 -1.246 20.310 1.00 17.54 141 ILE A O 1
ATOM 749 N N . TRP A 1 141 ? 36.598 -1.408 22.557 1.00 14.57 142 TRP A N 1
ATOM 750 C CA . TRP A 1 141 ? 37.982 -1.844 22.562 1.00 17.27 142 TRP A CA 1
ATOM 751 C C . TRP A 1 141 ? 38.131 -3.142 21.755 1.00 18.83 142 TRP A C 1
ATOM 752 O O . TRP A 1 141 ? 39.061 -3.315 20.977 1.00 17.58 142 TRP A O 1
ATOM 763 N N . GLY A 1 142 ? 37.199 -4.064 21.945 1.00 16.47 143 GLY A N 1
ATOM 764 C CA . GLY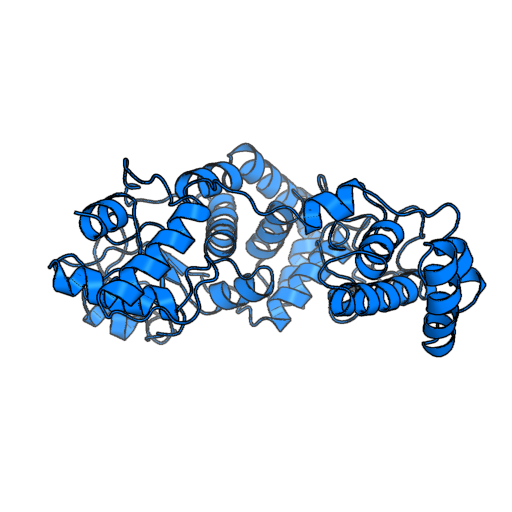 A 1 142 ? 37.194 -5.297 21.165 1.00 18.64 143 GLY A CA 1
ATOM 765 C C . GLY A 1 142 ? 36.999 -5.054 19.675 1.00 20.25 143 GLY A C 1
ATOM 766 O O . GLY A 1 142 ? 37.685 -5.653 18.845 1.00 19.96 143 GLY A O 1
ATOM 767 N N . MET A 1 143 ? 36.047 -4.188 19.329 1.00 17.28 144 MET A N 1
ATOM 768 C CA . MET A 1 143 ? 35.752 -3.922 17.926 1.00 17.63 144 MET A CA 1
ATOM 769 C C . MET A 1 143 ? 36.854 -3.115 17.241 1.00 18.80 144 MET A C 1
ATOM 770 O O . MET A 1 143 ? 37.090 -3.287 16.047 1.00 22.67 144 MET A O 1
ATOM 775 N N . GLU A 1 144 ? 37.524 -2.245 17.994 1.00 17.88 145 GLU A N 1
ATOM 776 C CA . GLU A 1 144 ? 38.513 -1.356 17.380 1.00 19.92 145 GLU A CA 1
ATOM 777 C C . GLU A 1 144 ? 39.859 -2.020 17.175 1.00 19.62 145 GLU A C 1
ATOM 778 O O . GLU A 1 144 ? 40.469 -1.840 16.114 1.00 22.25 145 GLU A O 1
ATOM 784 N N . SER A 1 145 ? 40.335 -2.781 18.165 1.00 17.47 146 SER A N 1
ATOM 785 C CA . SER A 1 145 ? 41.679 -3.365 18.056 1.00 20.27 146 SER A CA 1
ATOM 786 C C . SER A 1 145 ? 41.793 -4.759 18.657 1.00 22.81 146 SER A C 1
ATOM 787 O O . SER A 1 145 ? 42.892 -5.203 18.979 1.00 23.27 146 SER A O 1
ATOM 790 N N . ASN A 1 146 ? 40.665 -5.455 18.827 1.00 21.76 147 ASN A N 1
ATOM 791 C CA . ASN A 1 146 ? 40.692 -6.748 19.504 1.00 19.90 147 ASN A CA 1
ATOM 792 C C . ASN A 1 146 ? 41.366 -6.653 20.879 1.00 22.12 147 ASN A C 1
ATOM 793 O O . ASN A 1 146 ? 42.217 -7.468 21.224 1.00 22.57 147 ASN A O 1
ATOM 798 N N . TYR A 1 147 ? 40.974 -5.642 21.646 1.00 18.22 148 TYR A N 1
ATOM 799 C CA . TYR A 1 147 ? 41.470 -5.420 23.004 1.00 20.04 148 TYR A CA 1
ATOM 800 C C . TYR A 1 147 ? 42.980 -5.180 23.004 1.00 21.76 148 TYR A C 1
ATOM 801 O O . TYR A 1 147 ? 43.687 -5.603 23.921 1.00 25.51 148 TYR A O 1
ATOM 810 N N . GLY A 1 148 ? 43.443 -4.506 21.954 1.00 21.81 149 GLY A N 1
ATOM 811 C CA . GLY A 1 148 ? 44.846 -4.136 21.833 1.00 24.97 149 GLY A CA 1
ATOM 812 C C . GLY A 1 148 ? 45.751 -5.101 21.090 1.00 25.66 149 GLY A C 1
ATOM 813 O O . GLY A 1 148 ? 46.958 -4.845 20.971 1.00 35.44 149 GLY A O 1
ATOM 814 N N . SER A 1 149 ? 45.223 -6.213 20.588 1.00 29.59 150 SER A N 1
ATOM 815 C CA . SER A 1 149 ? 46.082 -7.170 19.894 1.00 33.47 150 SER A CA 1
ATOM 816 C C . SER A 1 149 ? 46.223 -6.883 18.392 1.00 40.54 150 SER A C 1
ATOM 817 O O . SER A 1 149 ? 47.100 -7.439 17.733 1.00 41.45 150 SER A O 1
ATOM 820 N N . HIS A 1 150 ? 45.357 -6.027 17.850 1.00 24.98 151 HIS A N 1
ATOM 821 C CA . HIS A 1 150 ? 45.398 -5.706 16.422 1.00 24.40 151 HIS A CA 1
ATOM 822 C C . HIS A 1 150 ? 45.249 -4.207 16.227 1.00 25.06 151 HIS A C 1
ATOM 823 O O . HIS A 1 150 ? 44.156 -3.706 15.940 1.00 28.99 151 HIS A O 1
ATOM 830 N N . MET A 1 151 ? 46.358 -3.497 16.397 1.00 26.05 152 MET A N 1
ATOM 831 C CA . MET A 1 151 ? 46.396 -2.050 16.298 1.00 22.85 152 MET A CA 1
ATOM 832 C C . MET A 1 151 ? 46.857 -1.590 14.914 1.00 27.02 152 MET A C 1
ATOM 833 O O . MET A 1 151 ? 46.825 -0.406 14.580 1.00 28.10 152 MET A O 1
ATOM 838 N N . GLY A 1 152 ? 47.273 -2.552 14.107 1.00 29.05 153 GLY A N 1
ATOM 839 C CA . GLY A 1 152 ? 48.005 -2.260 12.902 1.00 34.98 153 GLY A CA 1
ATOM 840 C C . GLY A 1 152 ? 49.476 -2.419 13.229 1.00 28.95 153 GLY A C 1
ATOM 841 O O . GLY A 1 152 ? 49.875 -2.506 14.395 1.00 38.32 153 GLY A O 1
ATOM 842 N N A ASN A 1 153 ? 50.319 -2.453 12.208 0.49 25.39 154 ASN A N 1
ATOM 843 N N B ASN A 1 153 ? 50.264 -2.510 12.175 0.51 27.32 154 ASN A N 1
ATOM 844 C CA A ASN A 1 153 ? 51.760 -2.517 12.443 0.49 28.45 154 ASN A CA 1
ATOM 845 C CA B ASN A 1 153 ? 51.701 -2.601 12.284 0.51 30.94 154 ASN A CA 1
ATOM 846 C C A ASN A 1 153 ? 52.465 -1.351 11.778 0.49 30.74 154 ASN A C 1
ATOM 847 C C B ASN A 1 153 ? 52.277 -1.637 11.282 0.51 28.57 154 ASN A C 1
ATOM 848 O O A ASN A 1 153 ? 53.695 -1.249 11.792 0.49 29.96 154 ASN A O 1
ATOM 849 O O B ASN A 1 153 ? 53.216 -1.961 10.560 0.51 28.81 154 ASN A O 1
ATOM 858 N N . LYS A 1 154 ? 51.669 -0.455 11.210 1.00 23.07 155 LYS A N 1
ATOM 859 C CA . LYS A 1 154 ? 52.199 0.595 10.374 1.00 22.11 155 LYS A CA 1
ATOM 860 C C . LYS A 1 154 ? 52.533 1.819 11.193 1.00 21.56 155 LYS A C 1
ATOM 861 O O . LYS A 1 154 ? 51.775 2.219 12.073 1.00 20.46 155 LYS A O 1
ATOM 867 N N . ASN A 1 155 ? 53.677 2.421 10.895 1.00 19.87 156 ASN A N 1
ATOM 868 C CA . ASN A 1 155 ? 54.071 3.650 11.536 1.00 18.27 156 ASN A CA 1
ATOM 869 C C . ASN A 1 155 ? 53.175 4.794 11.082 1.00 19.58 156 ASN A C 1
ATOM 870 O O . ASN A 1 155 ? 53.034 5.042 9.871 1.00 19.71 156 ASN A O 1
ATOM 875 N N . VAL A 1 156 ? 52.564 5.472 12.053 1.00 19.04 157 VAL A N 1
ATOM 876 C CA . VAL A 1 156 ? 51.554 6.496 11.766 1.00 18.49 157 VAL A CA 1
ATOM 877 C C . VAL A 1 156 ? 52.140 7.630 10.942 1.00 19.08 157 VAL A C 1
ATOM 878 O O . VAL A 1 156 ? 51.471 8.146 10.033 1.00 19.97 157 VAL A O 1
ATOM 882 N N . ILE A 1 157 ? 53.390 8.008 11.232 1.00 19.78 158 ILE A N 1
ATOM 883 C CA . ILE A 1 157 ? 54.001 9.107 10.464 1.00 21.11 158 ILE A CA 1
ATOM 884 C C . ILE A 1 157 ? 54.194 8.688 9.009 1.00 23.40 158 ILE A C 1
ATOM 885 O O . ILE A 1 157 ? 53.896 9.443 8.079 1.00 25.26 158 ILE A O 1
ATOM 890 N N . ARG A 1 158 ? 54.663 7.466 8.804 1.00 20.75 159 ARG A N 1
ATOM 891 C CA . ARG A 1 158 ? 54.868 6.978 7.447 1.00 23.66 159 ARG A CA 1
ATOM 892 C C . ARG A 1 158 ? 53.549 6.897 6.686 1.00 24.69 159 ARG A C 1
ATOM 893 O O . ARG A 1 158 ? 53.452 7.319 5.533 1.00 23.72 159 ARG A O 1
ATOM 901 N N . SER A 1 159 ? 52.524 6.366 7.336 1.00 20.16 160 SER A N 1
ATOM 902 C CA . SER A 1 159 ? 51.246 6.183 6.657 1.00 22.30 160 SER A CA 1
ATOM 903 C C . SER A 1 159 ? 50.613 7.523 6.290 1.00 21.20 160 SER A C 1
ATOM 904 O O . SER A 1 159 ? 50.174 7.715 5.148 1.00 22.84 160 SER A O 1
ATOM 907 N N . LEU A 1 160 ? 50.584 8.460 7.235 1.00 22.97 161 LEU A N 1
ATOM 908 C CA . LEU A 1 160 ? 49.977 9.762 6.948 1.00 24.53 161 LEU A CA 1
ATOM 909 C C . LEU A 1 160 ? 50.802 10.598 5.965 1.00 27.93 161 LEU A C 1
ATOM 910 O O . LEU A 1 160 ? 50.231 11.344 5.162 1.00 26.56 161 LEU A O 1
ATOM 915 N N . ALA A 1 161 ? 52.131 10.486 6.012 1.00 26.29 162 ALA A N 1
ATOM 916 C CA . ALA A 1 161 ? 52.969 11.169 5.026 1.00 25.62 162 ALA A CA 1
ATOM 917 C C . ALA A 1 161 ? 52.723 10.618 3.632 1.00 30.55 162 ALA A C 1
ATOM 918 O O . ALA A 1 161 ? 52.690 11.369 2.648 1.00 29.51 162 ALA A O 1
ATOM 920 N N . THR A 1 162 ? 52.549 9.302 3.546 1.00 26.19 163 THR A N 1
ATOM 921 C CA . THR A 1 162 ? 52.244 8.667 2.275 1.00 25.83 163 THR A CA 1
ATOM 922 C C . THR A 1 162 ? 50.953 9.252 1.697 1.00 29.61 163 THR A C 1
ATOM 923 O O . THR A 1 162 ? 50.927 9.688 0.550 1.00 30.41 163 THR A O 1
ATOM 927 N N . LEU A 1 163 ? 49.896 9.281 2.508 1.00 27.28 164 LEU A N 1
ATOM 928 C CA . LEU A 1 163 ? 48.609 9.828 2.050 1.00 27.72 164 LEU A CA 1
ATOM 929 C C . LEU A 1 163 ? 48.691 11.321 1.723 1.00 32.56 164 LEU A C 1
ATOM 930 O O . LEU A 1 163 ? 48.057 11.791 0.779 1.00 36.22 164 LEU A O 1
ATOM 935 N N . ALA A 1 164 ? 49.463 12.070 2.507 1.00 26.74 165 ALA A N 1
ATOM 936 C CA . ALA A 1 164 ? 49.654 13.491 2.220 1.00 34.05 165 ALA A CA 1
ATOM 937 C C . ALA A 1 164 ? 50.341 13.683 0.870 1.00 38.28 165 ALA A C 1
ATOM 938 O O . ALA A 1 164 ? 49.964 14.550 0.069 1.00 38.37 165 ALA A O 1
ATOM 940 N N . TYR A 1 165 ? 51.359 12.866 0.624 1.00 32.36 166 TYR A N 1
ATOM 941 C CA . TYR A 1 165 ? 52.147 12.953 -0.600 1.00 33.95 166 TYR A CA 1
ATOM 942 C C . TYR A 1 165 ? 51.372 12.533 -1.846 1.00 38.11 166 TYR A C 1
ATOM 943 O O . TYR A 1 165 ? 51.391 13.233 -2.855 1.00 39.85 166 TYR A O 1
ATOM 952 N N . GLU A 1 166 ? 50.690 11.394 -1.783 1.00 35.53 167 GLU A N 1
ATOM 953 C CA . GLU A 1 166 ? 50.037 10.867 -2.980 1.00 43.89 167 GLU A CA 1
ATOM 954 C C . GLU A 1 166 ? 48.678 10.217 -2.727 1.00 41.63 167 GLU A C 1
ATOM 955 O O . GLU A 1 166 ? 48.217 9.417 -3.534 1.00 45.86 167 GLU A O 1
ATOM 961 N N . GLY A 1 167 ? 48.039 10.561 -1.612 1.00 37.79 168 GLY A N 1
ATOM 962 C CA . GLY A 1 167 ? 46.734 10.012 -1.279 1.00 37.17 168 GLY A CA 1
ATOM 963 C C . GLY A 1 167 ? 45.584 10.747 -1.942 1.00 41.42 168 GLY A C 1
ATOM 964 O O . GLY A 1 167 ? 45.764 11.819 -2.515 1.00 44.72 168 GLY A O 1
ATOM 965 N N . ARG A 1 168 ? 44.394 10.163 -1.866 1.00 38.25 169 ARG A N 1
ATOM 966 C CA . ARG A 1 168 ? 43.209 10.766 -2.475 1.00 42.95 169 ARG A CA 1
ATOM 967 C C . ARG A 1 168 ? 42.634 11.872 -1.596 1.00 45.54 169 ARG A C 1
ATOM 968 O O . ARG A 1 168 ? 41.877 12.726 -2.070 1.00 46.68 169 ARG A O 1
ATOM 976 N N . ARG A 1 169 ? 42.987 11.844 -0.314 1.00 3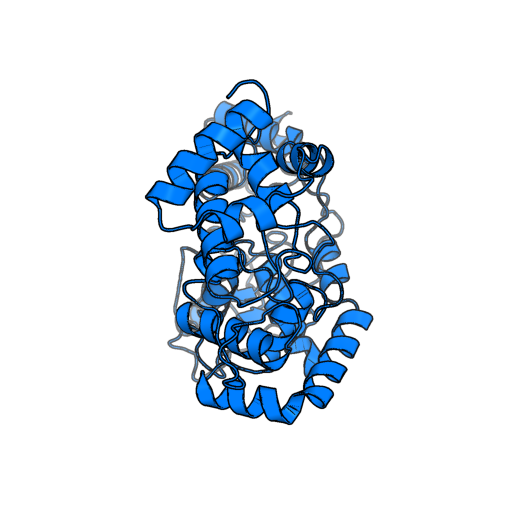9.48 170 ARG A N 1
ATOM 977 C CA . ARG A 1 169 ? 42.473 12.817 0.644 1.00 38.36 170 ARG A CA 1
ATOM 978 C C . ARG A 1 169 ? 43.615 13.515 1.387 1.00 35.81 170 ARG A C 1
ATOM 979 O O . ARG A 1 169 ? 43.815 13.289 2.583 1.00 35.49 170 ARG A O 1
ATOM 987 N N . PRO A 1 170 ? 44.357 14.379 0.678 1.00 35.05 171 PRO A N 1
ATOM 988 C CA . PRO A 1 170 ? 45.545 15.071 1.203 1.00 36.41 171 PRO A CA 1
ATOM 989 C C . PRO A 1 170 ? 45.249 16.101 2.300 1.00 37.21 171 PRO A C 1
ATOM 990 O O . PRO A 1 170 ? 46.102 16.314 3.165 1.00 37.26 171 PRO A O 1
ATOM 994 N N . GLU A 1 171 ? 44.075 16.720 2.271 1.00 36.47 172 GLU A N 1
ATOM 995 C CA . GLU A 1 171 ? 43.680 17.668 3.312 1.00 49.45 172 GLU A CA 1
ATOM 996 C C . GLU A 1 171 ? 43.604 16.975 4.668 1.00 42.19 172 GLU A C 1
ATOM 997 O O . GLU A 1 171 ? 44.182 17.443 5.657 1.00 38.02 172 GLU A O 1
ATOM 1003 N N . PHE A 1 172 ? 42.888 15.856 4.703 1.00 37.46 173 PHE A N 1
ATOM 1004 C CA . PHE A 1 172 ? 42.821 15.033 5.897 1.00 34.77 173 PHE A CA 1
ATOM 1005 C C . PHE A 1 172 ? 44.214 14.579 6.336 1.00 27.55 173 PHE A C 1
ATOM 1006 O O . PHE A 1 172 ? 44.561 14.691 7.508 1.00 28.92 173 PHE A O 1
ATOM 1014 N N . ALA A 1 173 ? 45.015 14.089 5.395 1.00 28.03 174 ALA A N 1
ATOM 1015 C CA . ALA A 1 173 ? 46.313 13.510 5.767 1.00 26.82 174 ALA A CA 1
ATOM 1016 C C . ALA A 1 173 ? 47.252 14.561 6.363 1.00 27.64 174 ALA A C 1
ATOM 1017 O O . ALA A 1 173 ? 47.919 14.302 7.369 1.00 29.04 174 ALA A O 1
ATOM 1019 N N . HIS A 1 174 ? 47.295 15.736 5.742 1.00 28.56 175 HIS A N 1
ATOM 1020 C CA . HIS A 1 174 ? 48.148 16.824 6.216 1.00 27.74 175 HIS A CA 1
ATOM 1021 C C . HIS A 1 174 ? 47.753 17.250 7.623 1.00 29.68 175 HIS A C 1
ATOM 1022 O O . HIS A 1 174 ? 48.607 17.448 8.484 1.00 31.51 175 HIS A O 1
ATOM 1029 N N . ALA A 1 175 ? 46.453 17.393 7.852 1.00 30.18 176 ALA A N 1
ATOM 1030 C CA . ALA A 1 175 ? 45.952 17.806 9.154 1.00 34.01 176 ALA A CA 1
ATOM 1031 C C . ALA A 1 175 ? 46.290 16.782 10.241 1.00 35.69 176 ALA A C 1
ATOM 1032 O O . ALA A 1 175 ? 46.714 17.136 11.339 1.00 29.22 176 ALA A O 1
ATOM 1034 N N . GLN A 1 176 ? 46.079 15.506 9.946 1.00 26.42 177 GLN A N 1
ATOM 1035 C CA . GLN A 1 176 ? 46.357 14.478 10.928 1.00 24.54 177 GLN A CA 1
ATOM 1036 C C . GLN A 1 176 ? 47.851 14.346 11.158 1.00 22.09 177 GLN A C 1
ATOM 1037 O O . GLN A 1 176 ? 48.287 14.046 12.271 1.00 24.65 177 GLN A O 1
ATOM 1043 N N . LEU A 1 177 ? 48.640 14.571 10.108 1.00 24.60 178 LEU A N 1
ATOM 1044 C CA . LEU A 1 177 ? 50.087 14.413 10.210 1.00 24.88 178 LEU A CA 1
ATOM 1045 C C . LEU A 1 177 ? 50.674 15.493 11.123 1.00 25.65 178 LEU A C 1
ATOM 1046 O O . LEU A 1 177 ? 51.523 15.215 11.961 1.00 25.43 178 LEU A O 1
ATOM 1051 N N . LEU A 1 178 ? 50.201 16.727 10.976 1.00 28.13 179 LEU A N 1
ATOM 1052 C CA . LEU A 1 178 ? 50.635 17.780 11.885 1.00 27.94 179 LEU A CA 1
ATOM 1053 C C . LEU A 1 178 ? 50.232 17.445 13.325 1.00 31.62 179 LEU A C 1
ATOM 1054 O O . LEU A 1 178 ? 51.002 17.653 14.267 1.00 29.04 179 LEU A O 1
ATOM 1059 N N . ALA A 1 179 ? 49.035 16.891 13.486 1.00 25.43 180 ALA A N 1
ATOM 1060 C CA . ALA A 1 179 ? 48.533 16.562 14.808 1.00 24.55 180 ALA A CA 1
ATOM 1061 C C . ALA A 1 179 ? 49.371 15.447 15.430 1.00 24.75 180 ALA A C 1
ATOM 1062 O O . ALA A 1 179 ? 49.673 15.482 16.623 1.00 25.35 180 ALA A O 1
ATOM 1064 N N . ALA A 1 180 ? 49.741 14.461 14.621 1.00 23.53 181 ALA A N 1
ATOM 1065 C CA . ALA A 1 180 ? 50.610 13.377 15.085 1.00 23.49 181 ALA A CA 1
ATOM 1066 C C . ALA A 1 180 ? 51.975 13.888 15.545 1.00 23.93 181 ALA A C 1
ATOM 1067 O O . ALA A 1 180 ? 52.498 13.430 16.558 1.00 21.53 181 ALA A O 1
ATOM 1069 N N . LEU A 1 181 ? 52.557 14.825 14.803 1.00 22.89 182 LEU A N 1
ATOM 1070 C CA . LEU A 1 181 ? 53.862 15.358 15.186 1.00 22.58 182 LEU A CA 1
ATOM 1071 C C . LEU A 1 181 ? 53.783 16.068 16.536 1.00 24.87 182 LEU A C 1
ATOM 1072 O O . LEU A 1 181 ? 54.742 16.040 17.304 1.00 27.95 182 LEU A O 1
ATOM 1077 N N . LYS A 1 182 ? 52.643 16.693 16.834 1.00 26.02 183 LYS A N 1
ATOM 1078 C CA . LYS A 1 182 ? 52.471 17.361 18.117 1.00 28.75 183 LYS A CA 1
ATOM 1079 C C . LYS A 1 182 ? 52.425 16.356 19.257 1.00 28.18 183 LYS A C 1
ATOM 1080 O O . LYS A 1 182 ? 52.919 16.633 20.361 1.00 28.51 183 LYS A O 1
ATOM 1086 N N . ILE A 1 183 ? 51.829 15.198 18.985 1.00 25.80 184 ILE A N 1
ATOM 1087 C CA . ILE A 1 183 ? 51.803 14.104 19.940 1.00 23.17 184 ILE A CA 1
ATOM 1088 C C . ILE A 1 183 ? 53.225 13.630 20.244 1.00 29.36 184 ILE A C 1
ATOM 1089 O O . ILE A 1 183 ? 53.593 13.443 21.409 1.00 25.88 184 ILE A O 1
ATOM 1094 N N . LEU A 1 184 ? 54.034 13.469 19.203 1.00 27.42 185 LEU A N 1
ATOM 1095 C CA . LEU A 1 184 ? 55.442 13.112 19.405 1.00 26.89 185 LEU A CA 1
ATOM 1096 C C . LEU A 1 184 ? 56.188 14.196 20.168 1.00 30.34 185 LEU A C 1
ATOM 1097 O O . LEU A 1 184 ? 56.971 13.903 21.060 1.00 29.05 185 LEU A O 1
ATOM 1102 N N . GLN A 1 185 ? 55.945 15.450 19.808 1.00 27.32 186 GLN A N 1
ATOM 1103 C CA . GLN A 1 185 ? 56.591 16.574 20.472 1.00 32.44 186 GLN A CA 1
ATOM 1104 C C . GLN A 1 185 ? 56.257 16.589 21.967 1.00 28.09 186 GLN A C 1
ATOM 1105 O O . GLN A 1 185 ? 57.117 16.883 22.798 1.00 33.98 186 GLN A O 1
ATOM 1111 N N . HIS A 1 186 ? 55.019 16.255 22.305 1.00 32.76 187 HIS A N 1
ATOM 1112 C CA . HIS A 1 186 ? 54.602 16.273 23.695 1.00 39.35 187 HIS A CA 1
ATOM 1113 C C . HIS A 1 186 ? 55.122 15.063 24.458 1.00 37.30 187 HIS A C 1
ATOM 1114 O O . HIS A 1 186 ? 55.229 15.096 25.683 1.00 41.08 187 HIS A O 1
ATOM 1121 N N . GLY A 1 187 ? 55.444 14.001 23.727 1.00 26.04 188 GLY A N 1
ATOM 1122 C CA . GLY A 1 187 ? 56.043 12.815 24.318 1.00 26.05 188 GLY A CA 1
ATOM 1123 C C . GLY A 1 187 ? 55.111 11.702 24.775 1.00 24.79 188 GLY A C 1
ATOM 1124 O O . GLY A 1 187 ? 55.520 10.866 25.595 1.00 25.36 188 GLY A O 1
ATOM 1125 N N . ASP A 1 188 ? 53.884 11.670 24.256 1.00 22.76 189 ASP A N 1
ATOM 1126 C CA . ASP A 1 188 ? 52.927 10.610 24.620 1.00 19.67 189 ASP A CA 1
ATOM 1127 C C . ASP A 1 188 ? 53.453 9.212 24.265 1.00 22.70 189 ASP A C 1
ATOM 1128 O O . ASP A 1 188 ? 53.117 8.217 24.927 1.00 21.57 189 ASP A O 1
ATOM 1133 N N . VAL A 1 189 ? 54.263 9.145 23.213 1.00 21.26 190 VAL A N 1
ATOM 1134 C CA . VAL A 1 189 ? 54.817 7.881 22.724 1.00 21.34 190 VAL A CA 1
ATOM 1135 C C . VAL A 1 189 ? 56.067 8.184 21.897 1.00 22.12 190 VAL A C 1
ATOM 1136 O O . VAL A 1 189 ? 56.137 9.224 21.254 1.00 22.59 190 VAL A O 1
ATOM 1140 N N . PRO A 1 190 ? 57.067 7.290 21.919 1.00 20.85 191 PRO A N 1
ATOM 1141 C CA . PRO A 1 190 ? 58.213 7.464 21.017 1.00 21.73 191 PRO A CA 1
ATOM 1142 C C . PRO A 1 190 ? 57.810 7.214 19.569 1.00 24.24 191 PRO A C 1
ATOM 1143 O O . PRO A 1 190 ? 56.923 6.399 19.299 1.00 20.91 191 PRO A O 1
ATOM 1147 N N . ALA A 1 191 ? 58.459 7.914 18.649 1.00 24.53 192 ALA A N 1
ATOM 1148 C CA . ALA A 1 191 ? 58.159 7.773 17.231 1.00 23.83 192 ALA A CA 1
ATOM 1149 C C . ALA A 1 191 ? 58.193 6.314 16.764 1.00 20.78 192 ALA A C 1
ATOM 1150 O O . ALA A 1 191 ? 57.318 5.874 16.006 1.00 22.84 192 ALA A O 1
ATOM 1152 N N . SER A 1 192 ? 59.176 5.554 17.245 1.00 23.57 193 SER A N 1
ATOM 1153 C CA . SER A 1 192 ? 59.275 4.154 16.853 1.00 22.31 193 SER A CA 1
ATOM 1154 C C . SER A 1 192 ? 58.035 3.331 17.194 1.00 21.69 193 SER A C 1
ATOM 1155 O O . SER A 1 192 ? 57.784 2.320 16.540 1.00 21.96 193 SER A O 1
ATOM 1158 N N . PHE A 1 193 ? 57.290 3.735 18.224 1.00 20.39 194 PHE A N 1
ATOM 1159 C CA . PHE A 1 193 ? 56.138 2.937 18.669 1.00 20.98 194 PHE A CA 1
ATOM 1160 C C . PHE A 1 193 ? 54.794 3.598 18.348 1.00 23.18 194 PHE A C 1
ATOM 1161 O O . PHE A 1 193 ? 53.754 3.168 18.844 1.00 20.06 194 PHE A O 1
ATOM 1169 N N . MET A 1 194 ? 54.809 4.638 17.520 1.00 18.50 195 MET A N 1
ATOM 1170 C CA . MET A 1 194 ? 53.537 5.283 17.137 1.00 16.76 195 MET A CA 1
ATOM 1171 C C . MET A 1 194 ? 52.895 4.505 16.006 1.00 21.67 195 MET A C 1
ATOM 1172 O O . MET A 1 194 ? 53.051 4.828 14.815 1.00 21.61 195 MET A O 1
ATOM 1177 N N . ILE A 1 195 ? 52.185 3.451 16.402 1.00 19.42 196 ILE A N 1
ATOM 1178 C CA . ILE A 1 195 ? 51.679 2.460 15.478 1.00 18.64 196 ILE A CA 1
ATOM 1179 C C . ILE A 1 195 ? 50.177 2.638 15.281 1.00 20.97 196 ILE A C 1
ATOM 1180 O O . ILE A 1 195 ? 49.468 3.111 16.171 1.00 18.10 196 ILE A O 1
ATOM 1185 N N . GLY A 1 196 ? 49.705 2.259 14.105 1.00 19.88 197 GLY A N 1
ATOM 1186 C CA . GLY A 1 196 ? 48.278 2.314 13.823 1.00 18.93 197 GLY A CA 1
ATOM 1187 C C . GLY A 1 196 ? 47.949 1.746 12.448 1.00 17.26 197 GLY A C 1
ATOM 1188 O O . GLY A 1 196 ? 48.767 1.050 11.814 1.00 20.91 197 GLY A O 1
ATOM 1189 N N . SER A 1 197 ? 46.742 2.036 11.979 1.00 17.79 198 SER A N 1
ATOM 1190 C CA . SER A 1 197 ? 46.273 1.535 10.688 1.00 20.89 198 SER A CA 1
ATOM 1191 C C . SER A 1 197 ? 46.759 2.381 9.513 1.00 22.95 198 SER A C 1
ATOM 1192 O O . SER A 1 197 ? 47.332 3.456 9.707 1.00 21.85 198 SER A O 1
ATOM 1195 N N . TRP A 1 198 ? 46.483 1.924 8.291 1.00 22.95 199 TRP A N 1
ATOM 1196 C CA . TRP A 1 198 ? 46.921 2.622 7.079 1.00 21.07 199 TRP A CA 1
ATOM 1197 C C . TRP A 1 198 ? 46.386 4.049 6.989 1.00 22.36 199 TRP A C 1
ATOM 1198 O O . TRP A 1 198 ? 46.984 4.897 6.325 1.00 24.86 199 TRP A O 1
ATOM 1209 N N . ALA A 1 199 ? 45.262 4.310 7.658 1.00 23.17 200 ALA A N 1
ATOM 1210 C CA . ALA A 1 199 ? 44.614 5.606 7.554 1.00 26.55 200 ALA A CA 1
ATOM 1211 C C . ALA A 1 199 ? 44.923 6.497 8.744 1.00 24.47 200 ALA A C 1
ATOM 1212 O O . ALA A 1 199 ? 44.304 7.550 8.912 1.00 28.99 200 ALA A O 1
ATOM 1214 N N . GLY A 1 200 ? 45.858 6.081 9.590 1.00 25.44 201 GLY A N 1
ATOM 1215 C CA . GLY A 1 200 ? 46.255 6.923 10.701 1.00 26.85 201 GLY A CA 1
ATOM 1216 C C . GLY A 1 200 ? 45.503 6.712 12.003 1.00 26.65 201 GLY A C 1
ATOM 1217 O O . GLY A 1 200 ? 45.711 7.461 12.955 1.00 22.66 201 GLY A O 1
ATOM 1218 N N . ALA A 1 201 ? 44.633 5.703 12.063 1.00 19.51 202 ALA A N 1
ATOM 1219 C CA . ALA A 1 201 ? 43.958 5.367 13.317 1.00 23.32 202 ALA A CA 1
ATOM 1220 C C . ALA A 1 201 ? 44.945 4.681 14.253 1.00 22.17 202 ALA A C 1
ATOM 1221 O O . ALA A 1 201 ? 45.566 3.688 13.872 1.00 21.64 202 ALA A O 1
ATOM 1223 N N . MET A 1 202 ? 45.086 5.189 15.472 1.00 18.69 203 MET A N 1
ATOM 1224 C CA . MET A 1 202 ? 46.266 4.860 16.277 1.00 19.79 203 MET A CA 1
ATOM 1225 C C . MET A 1 202 ? 45.961 3.965 17.465 1.00 17.97 203 MET A C 1
ATOM 1226 O O . MET A 1 202 ? 44.959 4.140 18.162 1.00 21.06 203 MET A O 1
ATOM 1231 N N . GLY A 1 203 ? 46.851 3.021 17.718 1.00 17.21 204 GLY A N 1
ATOM 1232 C CA . GLY A 1 203 ? 46.891 2.383 19.020 1.00 20.53 204 GLY A CA 1
ATOM 1233 C C . GLY A 1 203 ? 45.668 1.549 19.372 1.00 17.30 204 GLY A C 1
ATOM 1234 O O . GLY A 1 203 ? 44.989 1.036 18.499 1.00 19.12 204 GLY A O 1
ATOM 1235 N N . GLN A 1 204 ? 45.420 1.413 20.668 1.00 16.60 205 GLN A N 1
ATOM 1236 C CA . GLN A 1 204 ? 44.392 0.496 21.133 1.00 16.94 205 GLN A CA 1
ATOM 1237 C C . GLN A 1 204 ? 43.014 1.058 20.883 1.00 19.35 205 GLN A C 1
ATOM 1238 O O . GLN A 1 204 ? 42.059 0.298 20.693 1.00 20.11 205 GLN A O 1
ATOM 1244 N N . THR A 1 205 ? 42.915 2.384 20.876 1.00 17.56 206 THR A N 1
ATOM 1245 C CA . THR A 1 205 ? 41.623 3.039 20.694 1.00 19.60 206 THR A CA 1
ATOM 1246 C C . THR A 1 205 ? 41.290 3.287 19.213 1.00 20.56 206 THR A C 1
ATOM 1247 O O . THR A 1 205 ? 40.144 3.587 18.867 1.00 19.67 206 THR A O 1
ATOM 1251 N N . GLN A 1 206 ? 42.307 3.215 18.356 1.00 17.35 207 GLN A N 1
ATOM 1252 C CA . GLN A 1 206 ? 42.199 3.586 16.939 1.00 16.48 207 GLN A CA 1
ATOM 1253 C C . GLN A 1 206 ? 41.677 5.007 16.755 1.00 19.58 207 GLN A C 1
ATOM 1254 O O . GLN A 1 206 ? 40.939 5.300 15.806 1.00 22.36 207 GLN A O 1
ATOM 1260 N N . PHE A 1 207 ? 42.105 5.897 17.654 1.00 16.90 208 PHE A N 1
ATOM 1261 C CA . PHE A 1 207 ? 41.901 7.339 17.473 1.00 18.86 208 PHE A CA 1
ATOM 1262 C C . PHE A 1 207 ? 42.769 7.885 16.340 1.00 19.53 208 PHE A C 1
ATOM 1263 O O . PHE A 1 207 ? 43.965 7.594 16.318 1.00 21.16 208 PHE A O 1
ATOM 1271 N N . ILE A 1 208 ? 42.229 8.725 15.457 1.00 20.14 209 ILE A N 1
ATOM 1272 C CA . ILE A 1 208 ? 43.102 9.516 14.582 1.00 20.35 209 ILE A CA 1
ATOM 1273 C C . ILE A 1 208 ? 43.746 10.616 15.437 1.00 18.34 209 ILE A C 1
ATOM 1274 O O . ILE A 1 208 ? 43.252 10.937 16.515 1.00 20.78 209 ILE A O 1
ATOM 1279 N N . PRO A 1 209 ? 44.867 11.180 14.971 1.00 20.64 210 PRO A N 1
ATOM 1280 C CA . PRO A 1 209 ? 45.605 12.141 15.797 1.00 21.81 210 PRO A CA 1
ATOM 1281 C C . PRO A 1 209 ? 44.764 13.300 16.360 1.00 21.40 210 PRO A C 1
ATOM 1282 O O . PRO A 1 209 ? 44.899 13.604 17.552 1.00 21.92 210 PRO A O 1
ATOM 1286 N N . THR A 1 210 ? 43.921 13.937 15.550 1.00 24.39 211 THR A N 1
ATOM 1287 C CA . THR A 1 210 ? 43.160 15.066 16.087 1.00 24.48 211 THR A CA 1
ATOM 1288 C C . THR A 1 210 ? 42.177 14.589 17.179 1.00 23.58 211 THR A C 1
ATOM 1289 O O . THR A 1 210 ? 41.929 15.306 18.155 1.00 25.69 211 THR A O 1
ATOM 1293 N N . THR A 1 211 ? 41.634 13.375 17.046 1.00 20.49 212 THR A N 1
ATOM 1294 C CA . THR A 1 211 ? 40.780 12.845 18.099 1.00 19.44 212 THR A CA 1
ATOM 1295 C C . THR A 1 211 ? 41.575 12.545 19.370 1.00 24.47 212 THR A C 1
ATOM 1296 O O . THR A 1 211 ? 41.133 12.823 20.486 1.00 22.68 212 THR A O 1
ATOM 1300 N N . HIS A 1 212 ? 42.772 11.991 19.208 1.00 22.70 213 HIS A N 1
ATOM 1301 C CA . HIS A 1 212 ? 43.654 11.812 20.345 1.00 20.40 213 HIS A CA 1
ATOM 1302 C C . HIS A 1 212 ? 43.895 13.149 21.055 1.00 20.89 213 HIS A C 1
ATOM 1303 O O . HIS A 1 212 ? 43.776 13.244 22.281 1.00 21.14 213 HIS A O 1
ATOM 1310 N N A ASN A 1 213 ? 44.205 14.184 20.288 0.54 21.57 214 ASN A N 1
ATOM 1311 N N B ASN A 1 213 ? 44.245 14.182 20.296 0.46 21.81 214 ASN A N 1
ATOM 1312 C CA A ASN A 1 213 ? 44.584 15.445 20.902 0.54 22.63 214 ASN A CA 1
ATOM 1313 C CA B ASN A 1 213 ? 44.556 15.454 20.929 0.46 22.64 214 ASN A CA 1
ATOM 1314 C C A ASN A 1 213 ? 43.432 16.132 21.641 0.54 24.74 214 ASN A C 1
ATOM 1315 C C B ASN A 1 213 ? 43.406 15.904 21.807 0.46 23.15 214 ASN A C 1
ATOM 1316 O O A ASN A 1 213 ? 43.675 16.928 22.549 0.54 27.31 214 ASN A O 1
ATOM 1317 O O B ASN A 1 213 ? 43.613 16.307 22.955 0.46 21.86 214 ASN A O 1
ATOM 1326 N N . GLN A 1 214 ? 42.192 15.808 21.274 1.00 21.79 215 GLN A N 1
ATOM 1327 C CA A GLN A 1 214 ? 41.022 16.370 21.936 0.48 26.20 215 GLN A CA 1
ATOM 1328 C CA B GLN A 1 214 ? 41.048 16.380 21.971 0.52 25.62 215 GLN A CA 1
ATOM 1329 C C . GLN A 1 214 ? 40.494 15.470 23.054 1.00 27.48 215 GLN A C 1
ATOM 1330 O O . GLN A 1 214 ? 40.003 15.953 24.068 1.00 26.98 215 GLN A O 1
ATOM 1341 N N . TYR A 1 215 ? 40.580 14.155 22.865 1.00 20.45 216 TYR A N 1
ATOM 1342 C CA . TYR A 1 215 ? 39.873 13.259 23.795 1.00 24.20 216 TYR A CA 1
ATOM 1343 C C . TYR A 1 215 ? 40.716 12.227 24.534 1.00 26.46 216 TYR A C 1
ATOM 1344 O O . TYR A 1 215 ? 40.229 11.617 25.471 1.00 25.23 216 TYR A O 1
ATOM 1353 N N . ALA A 1 216 ? 41.963 12.021 24.137 1.00 21.11 217 ALA A N 1
ATOM 1354 C CA . ALA A 1 216 ? 42.783 11.097 24.905 1.00 20.48 217 ALA A CA 1
ATOM 1355 C C . ALA A 1 216 ? 43.010 11.608 26.332 1.00 23.75 217 ALA A C 1
ATOM 1356 O O . ALA A 1 216 ? 43.041 12.825 26.605 1.00 26.14 217 ALA A O 1
ATOM 1358 N N . VAL A 1 217 ? 43.156 10.649 27.232 1.00 22.39 218 VAL A N 1
ATOM 1359 C CA . VAL A 1 217 ? 43.261 10.864 28.661 1.00 21.53 218 VAL A CA 1
ATOM 1360 C C . VAL A 1 217 ? 44.531 10.256 29.229 1.00 26.78 218 VAL A C 1
ATOM 1361 O O . VAL A 1 217 ? 44.927 9.173 28.805 1.00 25.47 218 VAL A O 1
ATOM 1365 N N . ASP A 1 218 ? 45.156 10.934 30.192 1.00 25.09 219 ASP A N 1
ATOM 1366 C CA . ASP A 1 218 ? 46.219 10.334 30.996 1.00 24.07 219 ASP A CA 1
ATOM 1367 C C . ASP A 1 218 ? 45.630 9.799 32.298 1.00 26.45 219 ASP A C 1
ATOM 1368 O O . ASP A 1 218 ? 45.456 10.551 33.278 1.00 30.05 219 ASP A O 1
ATOM 1373 N N . PHE A 1 219 ? 45.305 8.507 32.308 1.00 24.36 220 PHE A N 1
ATOM 1374 C CA . PHE A 1 219 ? 44.615 7.897 33.432 1.00 24.36 220 PHE A CA 1
ATOM 1375 C C . PHE A 1 219 ? 45.485 7.820 34.670 1.00 30.93 220 PHE A C 1
ATOM 1376 O O . PHE A 1 219 ? 45.025 8.103 35.768 1.00 32.46 220 PHE A O 1
ATOM 1384 N N . ASP A 1 220 ? 46.742 7.435 34.499 1.00 28.57 221 ASP A N 1
ATOM 1385 C CA . ASP A 1 220 ? 47.587 7.146 35.662 1.00 30.20 221 ASP A CA 1
ATOM 1386 C C . ASP A 1 220 ? 48.391 8.354 36.149 1.00 38.30 221 ASP A C 1
ATOM 1387 O O . ASP A 1 220 ? 48.945 8.323 37.243 1.00 45.68 221 ASP A O 1
ATOM 1392 N N . GLY A 1 221 ? 48.461 9.408 35.340 1.00 36.27 222 GLY A N 1
ATOM 1393 C CA . GLY A 1 221 ? 49.089 10.654 35.758 1.00 38.05 222 GLY A CA 1
ATOM 1394 C C . GLY A 1 221 ? 50.581 10.790 35.505 1.00 39.55 222 GLY A C 1
ATOM 1395 O O . GLY A 1 221 ? 51.224 11.691 36.044 1.00 45.80 222 GLY A O 1
ATOM 1396 N N . ASP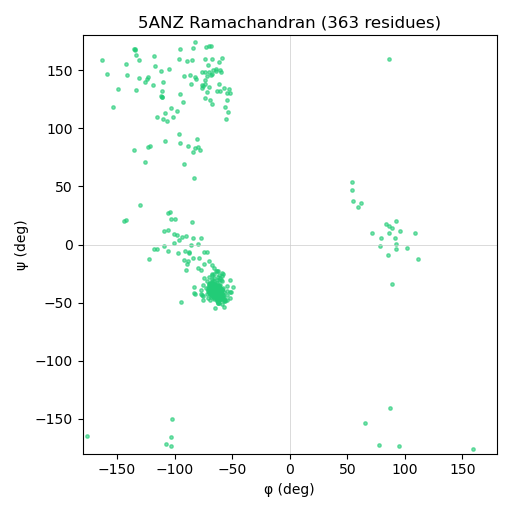 A 1 222 ? 51.145 9.916 34.681 1.00 32.04 223 ASP A N 1
ATOM 1397 C CA . ASP A 1 222 ? 52.571 9.994 34.393 1.00 31.57 223 ASP A CA 1
ATOM 1398 C C . ASP A 1 222 ? 52.895 11.073 33.354 1.00 32.84 223 ASP A C 1
ATOM 1399 O O . ASP A 1 222 ? 54.060 11.285 33.017 1.00 35.81 223 ASP A O 1
ATOM 1404 N N . GLY A 1 223 ? 51.869 11.778 32.882 1.00 34.01 224 GLY A N 1
ATOM 1405 C CA . GLY A 1 223 ? 52.053 12.856 31.924 1.00 32.78 224 GLY A CA 1
ATOM 1406 C C . GLY A 1 223 ? 51.947 12.425 30.476 1.00 37.25 224 GLY A C 1
ATOM 1407 O O . GLY A 1 223 ? 52.010 13.240 29.561 1.00 35.29 224 GLY A O 1
ATOM 1408 N N . LYS A 1 224 ? 51.782 11.126 30.266 1.00 26.04 225 LYS A N 1
ATOM 1409 C CA . LYS A 1 224 ? 51.624 10.596 28.922 1.00 24.75 225 LYS A CA 1
ATOM 1410 C C . LYS A 1 224 ? 50.213 10.075 28.688 1.00 23.23 225 LYS A C 1
ATOM 1411 O O . LYS A 1 224 ? 49.660 9.352 29.520 1.00 26.29 225 LYS A O 1
ATOM 1417 N N . ARG A 1 225 ? 49.634 10.470 27.558 1.00 23.36 226 ARG A N 1
ATOM 1418 C CA A ARG A 1 225 ? 48.373 9.893 27.091 0.80 20.65 226 ARG A CA 1
ATOM 1419 C CA B ARG A 1 225 ? 48.380 9.890 27.096 0.20 21.50 226 ARG A CA 1
ATOM 1420 C C . ARG A 1 225 ? 48.721 8.740 26.156 1.00 21.53 226 ARG A C 1
ATOM 1421 O O . ARG A 1 225 ? 48.697 8.880 24.943 1.00 22.60 226 ARG A O 1
ATOM 1436 N N . ASP A 1 226 ? 49.067 7.608 26.752 1.00 19.81 227 ASP A N 1
ATOM 1437 C CA . ASP A 1 226 ? 49.620 6.479 26.003 1.00 18.42 227 ASP A CA 1
ATOM 1438 C C . ASP A 1 226 ? 48.559 5.459 25.619 1.00 17.74 227 ASP A C 1
ATOM 1439 O O . ASP A 1 226 ? 48.341 4.476 26.337 1.00 22.08 227 ASP A O 1
ATOM 1444 N N . ILE A 1 227 ? 47.916 5.684 24.476 1.00 18.48 228 ILE A N 1
ATOM 1445 C CA . ILE A 1 227 ? 46.856 4.788 24.030 1.00 17.19 228 ILE A CA 1
ATOM 1446 C C . ILE A 1 227 ? 47.442 3.586 23.298 1.00 17.52 228 ILE A C 1
ATOM 1447 O O . ILE A 1 227 ? 46.697 2.782 22.757 1.00 20.11 228 ILE A O 1
ATOM 1452 N N . TRP A 1 228 ? 48.770 3.475 23.289 1.00 19.00 229 TRP A N 1
ATOM 1453 C CA . TRP A 1 228 ? 49.453 2.320 22.704 1.00 21.40 229 TRP A CA 1
ATOM 1454 C C . TRP A 1 228 ? 49.772 1.245 23.740 1.00 20.65 229 TRP A C 1
ATOM 1455 O O . TRP A 1 228 ? 49.491 0.054 23.523 1.00 21.67 229 TRP A O 1
ATOM 1466 N N . GLY A 1 229 ? 50.371 1.653 24.851 1.00 20.52 230 GLY A N 1
ATOM 1467 C CA . GLY A 1 229 ? 50.895 0.697 25.809 1.00 23.14 230 GLY A CA 1
ATOM 1468 C C . GLY A 1 229 ? 50.234 0.682 27.171 1.00 30.15 230 GLY A C 1
ATOM 1469 O O . GLY A 1 229 ? 50.574 -0.146 28.022 1.00 32.77 230 GLY A O 1
ATOM 1470 N N . SER A 1 230 ? 49.295 1.595 27.402 1.00 23.33 231 SER A N 1
ATOM 1471 C CA . SER A 1 230 ? 48.656 1.679 28.711 1.00 25.15 231 SER A CA 1
ATOM 1472 C C . SER A 1 230 ? 47.173 1.353 28.661 1.00 28.46 231 SER A C 1
ATOM 1473 O O . SER A 1 230 ? 46.400 2.154 28.148 1.00 23.60 231 SER A O 1
ATOM 1476 N N . PRO A 1 231 ? 46.763 0.203 29.209 1.00 25.28 232 PRO A N 1
ATOM 1477 C CA . PRO A 1 231 ? 45.323 -0.085 29.166 1.00 22.06 232 PRO A CA 1
ATOM 1478 C C . PRO A 1 231 ? 44.508 1.012 29.884 1.00 22.31 232 PRO A C 1
ATOM 1479 O O . PRO A 1 231 ? 43.431 1.392 29.409 1.00 23.79 232 PRO A O 1
ATOM 1483 N N . GLY A 1 232 ? 45.025 1.523 30.996 1.00 23.71 233 GLY A N 1
ATOM 1484 C CA . GLY A 1 232 ? 44.334 2.566 31.743 1.00 27.49 233 GLY A CA 1
ATOM 1485 C C . GLY A 1 232 ? 44.063 3.784 30.873 1.00 25.07 233 GLY A C 1
ATOM 1486 O O . GLY A 1 232 ? 42.919 4.245 30.767 1.00 21.67 233 GLY A O 1
ATOM 1487 N N . ASP A 1 233 ? 45.109 4.312 30.249 1.00 20.73 234 ASP A N 1
ATOM 1488 C CA . ASP A 1 233 ? 44.937 5.468 29.354 1.00 18.72 234 ASP A CA 1
ATOM 1489 C C . ASP A 1 233 ? 43.981 5.139 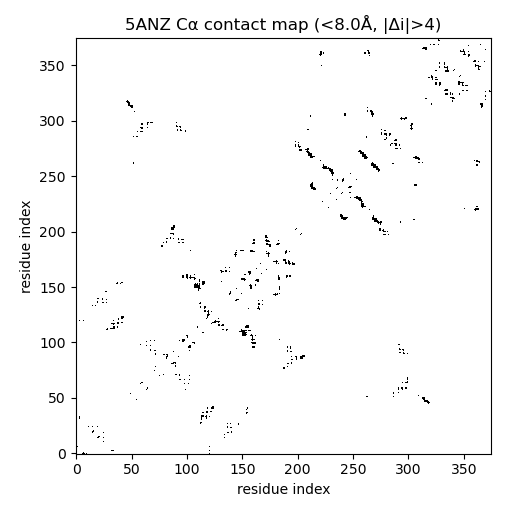28.218 1.00 22.00 234 ASP A C 1
ATOM 1490 O O . ASP A 1 233 ? 43.131 5.942 27.843 1.00 21.16 234 ASP A O 1
ATOM 1495 N N . ALA A 1 234 ? 44.125 3.953 27.645 1.00 18.61 235 ALA A N 1
ATOM 1496 C CA . ALA A 1 234 ? 43.265 3.565 26.527 1.00 17.85 235 ALA A CA 1
ATOM 1497 C C . ALA A 1 234 ? 41.799 3.491 26.934 1.00 16.62 235 ALA A C 1
ATOM 1498 O O . ALA A 1 234 ? 40.938 4.010 26.236 1.00 19.59 235 ALA A O 1
ATOM 1500 N N . LEU A 1 235 ? 41.531 2.816 28.046 1.00 17.17 236 LEU A N 1
ATOM 1501 C CA . LEU A 1 235 ? 40.156 2.634 28.501 1.00 18.62 236 LEU A CA 1
ATOM 1502 C C . LEU A 1 235 ? 39.540 3.980 28.911 1.00 17.00 236 LEU A C 1
ATOM 1503 O O . LEU A 1 235 ? 38.393 4.264 28.575 1.00 18.89 236 LEU A O 1
ATOM 1508 N N . ALA A 1 236 ? 40.305 4.802 29.612 1.00 19.71 237 ALA A N 1
ATOM 1509 C CA . ALA A 1 236 ? 39.776 6.101 30.019 1.00 17.78 237 ALA A CA 1
ATOM 1510 C C . ALA A 1 236 ? 39.532 6.981 28.802 1.00 21.19 237 ALA A C 1
ATOM 1511 O O . ALA A 1 236 ? 38.553 7.748 28.776 1.00 19.48 237 ALA A O 1
ATOM 1513 N N . SER A 1 237 ? 40.419 6.888 27.806 1.00 17.63 238 SER A N 1
ATOM 1514 C CA . SER A 1 237 ? 40.265 7.668 26.587 1.00 17.09 238 SER A CA 1
ATOM 1515 C C . SER A 1 237 ? 38.998 7.267 25.847 1.00 17.55 238 SER A C 1
ATOM 1516 O O . SER A 1 237 ? 38.247 8.120 25.372 1.00 18.38 238 SER A O 1
ATOM 1519 N N . THR A 1 238 ? 38.756 5.965 25.756 1.00 17.71 239 THR A N 1
ATOM 1520 C CA . THR A 1 238 ? 37.565 5.462 25.088 1.00 17.92 239 THR A CA 1
ATOM 1521 C C . THR A 1 238 ? 36.317 5.984 25.779 1.00 17.81 239 THR A C 1
ATOM 1522 O O . THR A 1 238 ? 35.372 6.431 25.122 1.00 17.38 239 THR A O 1
ATOM 1526 N N . ALA A 1 239 ? 36.321 5.926 27.107 1.00 18.74 240 ALA A N 1
ATOM 1527 C CA . ALA A 1 239 ? 35.171 6.364 27.891 1.00 18.00 240 ALA A CA 1
ATOM 1528 C C . ALA A 1 239 ? 34.946 7.860 27.732 1.00 17.98 240 ALA A C 1
ATOM 1529 O O . ALA A 1 239 ? 33.818 8.322 27.607 1.00 19.83 240 ALA A O 1
ATOM 1531 N N . ASN A 1 240 ? 36.033 8.619 27.760 1.00 17.34 241 ASN A N 1
ATOM 1532 C CA . ASN A 1 240 ? 35.941 10.066 27.597 1.00 18.50 241 ASN A CA 1
ATOM 1533 C C . ASN A 1 240 ? 35.285 10.435 26.250 1.00 19.08 241 ASN A C 1
ATOM 1534 O O . ASN A 1 240 ? 34.449 11.347 26.161 1.00 20.76 241 ASN A O 1
ATOM 1539 N N . TYR A 1 241 ? 35.658 9.720 25.199 1.00 18.07 242 TYR A N 1
ATOM 1540 C CA . TYR A 1 241 ? 35.112 9.967 23.864 1.00 16.78 242 TYR A CA 1
ATOM 1541 C C . TYR A 1 241 ? 33.631 9.553 23.805 1.00 21.25 242 TYR A C 1
ATOM 1542 O O . TYR A 1 241 ? 32.794 10.281 23.255 1.00 20.90 242 TYR A O 1
ATOM 1551 N N . LEU A 1 242 ? 33.292 8.407 24.393 1.00 20.16 243 LEU A N 1
ATOM 1552 C CA . LEU A 1 242 ? 31.877 8.021 24.437 1.00 16.87 243 LEU A CA 1
ATOM 1553 C C . LEU A 1 242 ? 31.037 9.026 25.219 1.00 18.36 243 LEU A C 1
ATOM 1554 O O . LEU A 1 242 ? 29.893 9.322 24.846 1.00 20.10 243 LEU A O 1
ATOM 1559 N N . LYS A 1 243 ? 31.585 9.546 26.313 1.00 17.45 244 LYS A N 1
ATOM 1560 C CA . LYS A 1 243 ? 30.827 10.473 27.131 1.00 20.01 244 LYS A CA 1
ATOM 1561 C C . LYS A 1 243 ? 30.637 11.775 26.359 1.00 23.18 244 LYS A C 1
ATOM 1562 O O . LYS A 1 243 ? 29.542 12.349 26.378 1.00 23.50 244 LYS A O 1
ATOM 1568 N N . ALA A 1 244 ? 31.693 12.232 25.681 1.00 21.12 245 ALA A N 1
ATOM 1569 C CA . ALA A 1 244 ? 31.605 13.459 24.875 1.00 22.04 245 ALA A CA 1
ATOM 1570 C C . ALA A 1 244 ? 30.589 13.280 23.750 1.00 23.87 245 ALA A C 1
ATOM 1571 O O . ALA A 1 244 ? 29.968 14.250 23.299 1.00 26.88 245 ALA A O 1
ATOM 1573 N N . SER A 1 245 ? 30.419 12.032 23.315 1.00 22.80 246 SER A N 1
ATOM 1574 C CA . SER A 1 245 ? 29.507 11.678 22.227 1.00 21.50 246 SER A CA 1
ATOM 1575 C C . SER A 1 245 ? 28.079 11.463 22.704 1.00 22.56 246 SER A C 1
ATOM 1576 O O . SER A 1 245 ? 27.202 11.154 21.888 1.00 24.45 246 SER A O 1
ATOM 1579 N N . GLY A 1 246 ? 27.848 11.611 24.012 1.00 24.34 247 GLY A N 1
ATOM 1580 C CA . GLY A 1 246 ? 26.497 11.650 24.561 1.00 24.70 247 GLY A CA 1
ATOM 1581 C C . GLY A 1 246 ? 26.045 10.442 25.375 1.00 22.48 247 GLY A C 1
ATOM 1582 O O . GLY A 1 246 ? 24.866 10.337 25.732 1.00 22.81 247 GLY A O 1
ATOM 1583 N N . TRP A 1 247 ? 26.964 9.536 25.696 1.00 22.48 248 TRP A N 1
ATOM 1584 C CA . TRP A 1 247 ? 26.601 8.358 26.487 1.00 18.28 248 TRP A CA 1
ATOM 1585 C C . TRP A 1 247 ? 25.851 8.665 27.763 1.00 20.60 248 TRP A C 1
ATOM 1586 O O . TRP A 1 247 ? 26.272 9.507 28.575 1.00 25.90 248 TRP A O 1
ATOM 1597 N N . ILE A 1 248 ? 24.734 7.967 27.952 1.00 19.88 249 ILE A N 1
ATOM 1598 C CA . ILE A 1 248 ? 24.007 8.009 29.208 1.00 23.31 249 ILE A CA 1
ATOM 1599 C C . ILE A 1 248 ? 24.189 6.679 29.915 1.00 25.11 249 ILE A C 1
ATOM 1600 O O . ILE A 1 248 ? 23.711 5.654 29.434 1.00 21.30 249 ILE A O 1
ATOM 1605 N N . ALA A 1 249 ? 24.877 6.700 31.048 1.00 24.17 250 ALA A N 1
ATOM 1606 C CA . ALA A 1 249 ? 25.175 5.478 31.791 1.00 28.92 250 ALA A CA 1
ATOM 1607 C C . ALA A 1 249 ? 23.919 4.676 32.118 1.00 23.39 250 ALA A C 1
ATOM 1608 O O . ALA A 1 249 ? 22.936 5.215 32.655 1.00 25.22 250 ALA A O 1
ATOM 1610 N N . GLY A 1 250 ? 23.970 3.383 31.816 1.00 22.73 251 GLY A N 1
ATOM 1611 C CA . GLY A 1 250 ? 22.914 2.477 32.207 1.00 25.89 251 GLY A CA 1
ATOM 1612 C C . GLY A 1 250 ? 21.761 2.429 31.227 1.00 28.65 251 GLY A C 1
ATOM 1613 O O . GLY A 1 250 ? 20.885 1.588 31.371 1.00 28.88 251 GLY A O 1
ATOM 1614 N N . GLN A 1 251 ? 21.739 3.325 30.240 1.00 23.07 252 GLN A N 1
ATOM 1615 C CA . GLN A 1 251 ? 20.649 3.316 29.264 1.00 21.17 252 GLN A CA 1
ATOM 1616 C C . GLN A 1 251 ? 21.003 2.325 28.157 1.00 25.12 252 GLN A C 1
ATOM 1617 O O . GLN A 1 251 ? 22.145 2.259 27.732 1.00 23.56 252 GLN A O 1
ATOM 1623 N N . PRO A 1 252 ? 20.033 1.527 27.698 1.00 25.96 253 PRO A N 1
ATOM 1624 C CA . PRO A 1 252 ? 20.373 0.591 26.616 1.00 25.23 253 PRO A CA 1
ATOM 1625 C C . PRO A 1 252 ? 20.692 1.316 25.305 1.00 22.35 253 PRO A C 1
ATOM 1626 O O . PRO A 1 252 ? 20.115 2.376 25.023 1.00 28.09 253 PRO A O 1
ATOM 1630 N N . TRP A 1 253 ? 21.608 0.752 24.524 1.00 22.47 254 TRP A N 1
ATOM 1631 C CA . TRP A 1 253 ? 21.871 1.272 23.183 1.00 21.49 254 TRP A CA 1
ATOM 1632 C C . TRP A 1 253 ? 20.645 1.070 22.301 1.00 21.29 254 TRP A C 1
ATOM 1633 O O . TRP A 1 253 ? 20.395 1.829 21.359 1.00 21.38 254 TRP A O 1
ATOM 1644 N N . GLY A 1 254 ? 19.884 0.034 22.615 1.00 21.09 255 GLY A N 1
ATOM 1645 C CA . GLY A 1 254 ? 18.745 -0.330 21.806 1.00 19.06 255 GLY A CA 1
ATOM 1646 C C . GLY A 1 254 ? 18.420 -1.771 22.084 1.00 22.06 255 GLY A C 1
ATOM 1647 O O . GLY A 1 254 ? 19.012 -2.409 22.964 1.00 21.82 255 GLY A O 1
ATOM 1648 N N . PHE A 1 255 ? 17.451 -2.284 21.352 1.00 19.49 256 PHE A N 1
ATOM 1649 C CA . PHE A 1 255 ? 17.039 -3.663 21.574 1.00 23.80 256 PHE A CA 1
ATOM 1650 C C . PHE A 1 255 ? 16.229 -4.166 20.396 1.00 25.34 256 PHE A C 1
ATOM 1651 O O . PHE A 1 255 ? 15.654 -3.384 19.635 1.00 23.78 256 PHE A O 1
ATOM 1659 N N . GLU A 1 256 ? 16.170 -5.484 20.253 1.00 24.26 257 GLU A N 1
ATOM 1660 C CA . GLU A 1 256 ? 15.378 -6.078 19.192 1.00 23.02 257 GLU A CA 1
ATOM 1661 C C . GLU A 1 256 ? 13.892 -5.949 19.456 1.00 29.95 257 GLU A C 1
ATOM 1662 O O . GLU A 1 256 ? 13.452 -6.013 20.601 1.00 27.73 257 GLU A O 1
ATOM 1668 N N . VAL A 1 257 ? 13.116 -5.770 18.390 1.00 24.65 258 VAL A N 1
ATOM 1669 C CA . VAL A 1 257 ? 11.672 -5.646 18.496 1.00 28.94 258 VAL A CA 1
ATOM 1670 C C . VAL A 1 257 ? 10.985 -6.500 17.447 1.00 30.28 258 VAL A C 1
ATOM 1671 O O . VAL A 1 257 ? 11.626 -7.018 16.537 1.00 30.98 258 VAL A O 1
ATOM 1675 N N . ARG A 1 258 ? 9.676 -6.650 17.601 1.00 32.46 259 ARG A N 1
ATOM 1676 C CA . ARG A 1 258 ? 8.856 -7.325 16.609 1.00 31.05 259 ARG A CA 1
ATOM 1677 C C . ARG A 1 258 ? 7.935 -6.307 15.942 1.00 30.87 259 ARG A C 1
ATOM 1678 O O . ARG A 1 258 ? 7.237 -5.562 16.623 1.00 39.08 259 ARG A O 1
ATOM 1686 N N . LEU A 1 259 ? 7.942 -6.277 14.614 1.00 34.39 260 LEU A N 1
ATOM 1687 C CA . LEU A 1 259 ? 7.063 -5.371 13.872 1.00 35.69 260 LEU A CA 1
ATOM 1688 C C . LEU A 1 259 ? 5.737 -6.028 13.520 1.00 43.28 260 LEU A C 1
ATOM 1689 O O . LEU A 1 259 ? 5.690 -7.223 13.234 1.00 53.72 260 LEU A O 1
ATOM 1694 N N . PRO A 1 260 ? 4.655 -5.238 13.535 1.00 41.92 261 PRO A N 1
ATOM 1695 C CA . PRO A 1 260 ? 3.326 -5.710 13.132 1.00 48.93 261 PRO A CA 1
ATOM 1696 C C . PRO A 1 260 ? 3.195 -5.902 11.626 1.00 58.50 261 PRO A C 1
ATOM 1697 O O . PRO A 1 260 ? 4.072 -5.501 10.855 1.00 48.02 261 PRO A O 1
ATOM 1701 N N . ALA A 1 261 ? 2.089 -6.515 11.218 1.00 67.17 262 ALA A N 1
ATOM 1702 C CA . ALA A 1 261 ? 1.800 -6.722 9.807 1.00 67.78 262 ALA A CA 1
ATOM 1703 C C . ALA A 1 261 ? 1.506 -5.392 9.123 1.00 64.58 262 ALA A C 1
ATOM 1704 O O . ALA A 1 261 ? 0.940 -4.485 9.736 1.00 57.70 262 ALA A O 1
ATOM 1706 N N . GLY A 1 262 ? 1.903 -5.279 7.858 1.00 71.07 263 GLY A N 1
ATOM 1707 C CA . GLY A 1 262 ? 1.656 -4.081 7.074 1.00 69.90 263 GLY A CA 1
ATOM 1708 C C . GLY A 1 262 ? 2.268 -2.829 7.673 1.00 66.14 263 GLY A C 1
ATOM 1709 O O . GLY A 1 262 ? 1.725 -1.733 7.537 1.00 66.91 263 GLY A O 1
ATOM 1710 N N . PHE A 1 263 ? 3.404 -2.993 8.339 1.00 58.99 264 PHE A N 1
ATOM 1711 C CA . PHE A 1 263 ? 4.067 -1.877 9.001 1.00 49.68 264 PHE A CA 1
ATOM 1712 C C . PHE A 1 263 ? 4.589 -0.869 7.987 1.00 46.65 264 PHE A C 1
ATOM 1713 O O . PHE A 1 263 ? 4.941 -1.228 6.865 1.00 53.00 264 PHE A O 1
ATOM 1721 N N . ASP A 1 264 ? 4.641 0.396 8.389 1.00 43.33 265 ASP A N 1
ATOM 1722 C CA . ASP A 1 264 ? 5.176 1.439 7.534 1.00 48.24 265 ASP A CA 1
ATOM 1723 C C . ASP A 1 264 ? 6.698 1.418 7.614 1.00 45.22 265 ASP A C 1
ATOM 1724 O O . ASP A 1 264 ? 7.300 2.068 8.469 1.00 45.72 265 ASP A O 1
ATOM 1729 N N . TYR A 1 265 ? 7.315 0.658 6.716 1.00 44.23 266 TYR A N 1
ATOM 1730 C CA . TYR A 1 265 ? 8.755 0.446 6.761 1.00 38.43 266 TYR A CA 1
ATOM 1731 C C . TYR A 1 265 ? 9.531 1.698 6.346 1.00 35.36 266 TYR A C 1
ATOM 1732 O O . TYR A 1 265 ? 10.755 1.747 6.466 1.00 40.99 266 TYR A O 1
ATOM 1741 N N . SER A 1 266 ? 8.815 2.721 5.886 1.00 42.25 267 SER A N 1
ATOM 1742 C CA . SER A 1 266 ? 9.464 3.982 5.536 1.00 40.44 267 SER A CA 1
ATOM 1743 C C . SER A 1 266 ? 9.961 4.716 6.782 1.00 37.81 267 SER A C 1
ATOM 1744 O O . SER A 1 266 ? 10.775 5.632 6.686 1.00 40.09 267 SER A O 1
ATOM 1747 N N . LEU A 1 267 ? 9.486 4.289 7.952 1.00 37.68 268 LEU A N 1
ATOM 1748 C CA . LEU A 1 267 ? 9.912 4.865 9.233 1.00 39.12 268 LEU A CA 1
ATOM 1749 C C . LEU A 1 267 ? 11.315 4.445 9.675 1.00 41.53 268 LEU A C 1
ATOM 1750 O O . LEU A 1 267 ? 11.835 4.951 10.671 1.00 44.52 268 LEU A O 1
ATOM 1755 N N . ALA A 1 268 ? 11.926 3.524 8.940 1.00 34.96 269 ALA A N 1
ATOM 1756 C CA . ALA A 1 268 ? 13.236 3.002 9.309 1.00 32.35 269 ALA A CA 1
ATOM 1757 C C . ALA A 1 268 ? 14.363 3.902 8.812 1.00 36.32 269 ALA A C 1
ATOM 1758 O O . ALA A 1 268 ? 14.988 3.627 7.790 1.00 43.82 269 ALA A O 1
ATOM 1760 N N . GLU A 1 269 ? 14.607 4.985 9.542 1.00 35.11 270 GLU A N 1
ATOM 1761 C CA . GLU A 1 269 ? 15.619 5.976 9.202 1.00 29.14 270 GLU A CA 1
ATOM 1762 C C . GLU A 1 269 ? 16.148 6.585 10.482 1.00 35.98 270 GLU A C 1
ATOM 1763 O O . GLU A 1 269 ? 15.362 6.960 11.352 1.00 32.78 270 GLU A O 1
ATOM 1769 N N . LEU A 1 270 ? 17.467 6.708 10.607 1.00 31.53 271 LEU A N 1
ATOM 1770 C CA . LEU A 1 270 ? 18.039 7.213 11.850 1.00 31.91 271 LEU A CA 1
ATOM 1771 C C . LEU A 1 270 ? 17.634 8.659 12.124 1.00 30.49 271 LEU A C 1
ATOM 1772 O O . LEU A 1 270 ? 17.649 9.102 13.276 1.00 39.04 271 LEU A O 1
ATOM 1777 N N . THR A 1 271 ? 17.258 9.386 11.073 1.00 36.10 272 THR A N 1
ATOM 1778 C CA . THR A 1 271 ? 16.793 10.765 11.201 1.00 38.19 272 THR A CA 1
ATOM 1779 C C . THR A 1 271 ? 15.349 10.849 11.682 1.00 41.38 272 THR A C 1
ATOM 1780 O O . THR A 1 271 ? 14.854 11.933 12.008 1.00 40.36 272 THR A O 1
ATOM 1784 N N . ILE A 1 272 ? 14.662 9.711 11.685 1.00 35.59 273 ILE A N 1
ATOM 1785 C CA . ILE A 1 272 ? 13.307 9.650 12.221 1.00 31.74 273 ILE A CA 1
ATOM 1786 C C . ILE A 1 272 ? 13.403 9.118 13.646 1.00 32.95 273 ILE A C 1
ATOM 1787 O O . ILE A 1 272 ? 13.846 7.989 13.871 1.00 36.32 273 ILE A O 1
ATOM 1792 N N . ARG A 1 273 ? 13.037 9.948 14.613 1.00 35.19 274 ARG A N 1
ATOM 1793 C CA . ARG A 1 273 ? 13.060 9.529 16.008 1.00 31.85 274 ARG A CA 1
ATOM 1794 C C . ARG A 1 273 ? 11.697 9.746 16.656 1.00 36.81 274 ARG A C 1
ATOM 1795 O O . ARG A 1 273 ? 11.020 10.746 16.403 1.00 41.94 274 ARG A O 1
ATOM 1803 N N . LYS A 1 274 ? 11.298 8.781 17.476 1.00 35.48 275 LYS A N 1
ATOM 1804 C CA . LYS A 1 274 ? 10.007 8.796 18.139 1.00 37.64 275 LYS A CA 1
ATOM 1805 C C . LYS A 1 274 ? 10.172 8.261 19.548 1.00 38.17 275 LYS A C 1
ATOM 1806 O O . LYS A 1 274 ? 10.993 7.373 19.774 1.00 32.80 275 LYS A O 1
ATOM 1812 N N . PRO A 1 275 ? 9.398 8.793 20.504 1.00 34.76 276 PRO A N 1
ATOM 1813 C CA . PRO A 1 275 ? 9.463 8.200 21.843 1.00 40.94 276 PRO A CA 1
ATOM 1814 C C . PRO A 1 275 ? 9.061 6.731 21.792 1.00 42.55 276 PRO A C 1
ATOM 1815 O O . PRO A 1 275 ? 8.245 6.358 20.951 1.00 42.27 276 PRO A O 1
ATOM 1819 N N . LEU A 1 276 ? 9.638 5.907 22.659 1.00 36.83 277 LEU A N 1
ATOM 1820 C CA . LEU A 1 276 ? 9.295 4.486 22.698 1.00 37.36 277 LEU A CA 1
ATOM 1821 C C . LEU A 1 276 ? 7.787 4.287 22.857 1.00 40.40 277 LEU A C 1
ATOM 1822 O O . LEU A 1 276 ? 7.212 3.357 22.291 1.00 43.50 277 LEU A O 1
ATOM 1827 N N . GLY A 1 277 ? 7.157 5.169 23.626 1.00 46.39 278 GLY A N 1
ATOM 1828 C CA . GLY A 1 277 ? 5.723 5.109 23.830 1.00 52.59 278 GLY A CA 1
ATOM 1829 C C . GLY A 1 277 ? 4.960 5.225 22.524 1.00 53.26 278 GLY A C 1
ATOM 1830 O O . GLY A 1 277 ? 3.952 4.545 22.318 1.00 51.90 278 GLY A O 1
ATOM 1831 N N . GLU A 1 278 ? 5.447 6.086 21.636 1.00 50.15 279 GLU A N 1
ATOM 1832 C CA . GLU A 1 278 ? 4.816 6.268 20.339 1.00 46.32 279 GLU A CA 1
ATOM 1833 C C . GLU A 1 278 ? 5.027 5.043 19.447 1.00 42.49 279 GLU A C 1
ATOM 1834 O O . GLU A 1 278 ? 4.114 4.637 18.729 1.00 50.49 279 GLU A O 1
ATOM 1840 N N . TRP A 1 279 ? 6.219 4.448 19.487 1.00 37.32 280 TRP A N 1
ATOM 1841 C CA . TRP A 1 279 ? 6.449 3.213 18.737 1.00 35.18 280 TRP A CA 1
ATOM 1842 C C . TRP A 1 279 ? 5.522 2.080 19.200 1.00 38.66 280 TRP A C 1
ATOM 1843 O O . TRP A 1 279 ? 5.036 1.293 18.391 1.00 42.10 280 TRP A O 1
ATOM 1854 N N . GLN A 1 280 ? 5.300 1.991 20.505 1.00 44.53 281 GLN A N 1
ATOM 1855 C CA . GLN A 1 280 ? 4.504 0.902 21.064 1.00 55.70 281 GLN A CA 1
ATOM 1856 C C . GLN A 1 280 ? 3.036 1.045 20.679 1.00 58.06 281 GLN A C 1
ATOM 1857 O O . GLN A 1 280 ? 2.354 0.060 20.371 1.00 53.78 281 GLN A O 1
ATOM 1863 N N . GLY A 1 281 ? 2.553 2.282 20.689 1.00 60.56 282 GLY A N 1
ATOM 1864 C CA . GLY A 1 281 ? 1.175 2.554 20.333 1.00 63.29 282 GLY A CA 1
ATOM 1865 C C . GLY A 1 281 ? 1.004 2.497 18.832 1.00 59.82 282 GLY A C 1
ATOM 1866 O O . GLY A 1 281 ? -0.063 2.797 18.306 1.00 62.92 282 GLY A O 1
ATOM 1867 N N . MET A 1 282 ? 2.070 2.107 18.145 1.00 49.75 283 MET A N 1
ATOM 1868 C CA . MET A 1 282 ? 2.077 2.032 16.694 1.00 42.98 283 MET A CA 1
ATOM 1869 C C . MET A 1 282 ? 2.100 0.582 16.209 1.00 48.58 283 MET A C 1
ATOM 1870 O O . MET A 1 282 ? 2.105 0.320 15.002 1.00 53.58 283 MET A O 1
ATOM 1875 N N . GLY A 1 283 ? 2.143 -0.356 17.151 1.00 45.50 284 GLY A N 1
ATOM 1876 C CA . GLY A 1 283 ? 2.216 -1.765 16.804 1.00 57.52 284 GLY A CA 1
ATOM 1877 C C . GLY A 1 283 ? 3.518 -2.483 17.124 1.00 57.64 284 GLY A C 1
ATOM 1878 O O . GLY A 1 283 ? 3.577 -3.711 17.072 1.00 55.87 284 GLY A O 1
ATOM 1879 N N . VAL A 1 284 ? 4.567 -1.731 17.445 1.00 49.33 285 VAL A N 1
ATOM 1880 C CA . VAL A 1 284 ? 5.854 -2.335 17.757 1.00 39.00 285 VAL A CA 1
ATOM 1881 C C . VAL A 1 284 ? 5.828 -2.987 19.132 1.00 42.45 285 VAL A C 1
ATOM 1882 O O . VAL A 1 284 ? 5.255 -2.440 20.072 1.00 52.59 285 VAL A O 1
ATOM 1886 N N . GLN A 1 285 ? 6.475 -4.142 19.251 1.00 44.35 286 GLN A N 1
ATOM 1887 C CA . GLN A 1 285 ? 6.447 -4.915 20.487 1.00 46.62 286 GLN A CA 1
ATOM 1888 C C . GLN A 1 285 ? 7.818 -5.433 20.876 1.00 43.93 286 GLN A C 1
ATOM 1889 O O . GLN A 1 285 ? 8.756 -5.408 20.076 1.00 37.25 286 GLN A O 1
ATOM 1895 N N . GLY A 1 286 ? 7.928 -5.930 22.105 1.00 45.22 287 GLY A N 1
ATOM 1896 C CA . GLY A 1 286 ? 9.129 -6.625 22.531 1.00 42.75 287 GLY A CA 1
ATOM 1897 C C . GLY A 1 286 ? 9.324 -7.808 21.604 1.00 41.08 287 GLY A C 1
ATOM 1898 O O . GLY A 1 286 ? 8.379 -8.236 20.944 1.00 43.81 287 GLY A O 1
ATOM 1899 N N . VAL A 1 287 ? 10.537 -8.340 21.554 1.00 41.31 288 VAL A N 1
ATOM 1900 C CA . VAL A 1 287 ? 10.892 -9.329 20.542 1.00 43.18 288 VAL A CA 1
ATOM 1901 C C . VAL A 1 287 ? 10.113 -10.636 20.700 1.00 54.17 288 VAL A C 1
ATOM 1902 O O . VAL A 1 287 ? 9.906 -11.370 19.730 1.00 59.36 288 VAL A O 1
ATOM 1906 N N . ASN A 1 288 ? 9.671 -10.917 21.920 1.00 49.43 289 ASN A N 1
ATOM 1907 C CA . ASN A 1 288 ? 8.854 -12.096 22.172 1.00 55.77 289 ASN A CA 1
ATOM 1908 C C . ASN A 1 288 ? 7.382 -11.749 22.334 1.00 59.37 289 ASN A C 1
ATOM 1909 O O . ASN A 1 288 ? 6.616 -12.513 22.921 1.00 60.92 289 ASN A O 1
ATOM 1914 N N . GLY A 1 289 ? 6.993 -10.594 21.805 1.00 55.57 290 GLY A N 1
ATOM 1915 C CA . GLY A 1 289 ? 5.636 -10.103 21.947 1.00 60.13 290 GLY A CA 1
ATOM 1916 C C . GLY A 1 289 ? 5.470 -9.323 23.236 1.00 64.06 290 GLY A C 1
ATOM 1917 O O . GLY A 1 289 ? 6.266 -9.469 24.165 1.00 61.98 290 GLY A O 1
ATOM 1918 N N . GLY A 1 290 ? 4.439 -8.488 23.295 1.00 72.03 291 GLY A N 1
ATOM 1919 C CA . GLY A 1 290 ? 4.172 -7.705 24.487 1.00 82.40 291 GLY A CA 1
ATOM 1920 C C . GLY A 1 290 ? 4.759 -6.308 24.430 1.00 83.69 291 GLY A C 1
ATOM 1921 O O . GLY A 1 290 ? 5.289 -5.893 23.399 1.00 82.49 291 GLY A O 1
ATOM 1922 N N . PRO A 1 291 ? 4.672 -5.574 25.550 1.00 81.74 292 PRO A N 1
ATOM 1923 C CA . PRO A 1 291 ? 5.093 -4.170 25.641 1.00 81.71 292 PRO A CA 1
ATOM 1924 C C . PRO A 1 291 ? 6.604 -3.970 25.531 1.00 77.32 292 PRO A C 1
ATOM 1925 O O . PRO A 1 291 ? 7.365 -4.936 25.553 1.00 78.46 292 PRO A O 1
ATOM 1929 N N . LEU A 1 292 ? 7.021 -2.713 25.409 1.00 73.62 293 LEU A N 1
ATOM 1930 C CA . LEU A 1 292 ? 8.436 -2.355 25.404 1.00 68.97 293 LEU A CA 1
ATOM 1931 C C . LEU A 1 292 ? 8.858 -1.946 26.820 1.00 78.14 293 LEU A C 1
ATOM 1932 O O . LEU A 1 292 ? 8.005 -1.763 27.688 1.00 82.64 293 LEU A O 1
ATOM 1937 N N . PRO A 1 293 ? 10.173 -1.811 27.061 1.00 78.84 294 PRO A N 1
ATOM 1938 C CA . PRO A 1 293 ? 10.724 -1.494 28.389 1.00 80.47 294 PRO A CA 1
ATOM 1939 C C . PRO A 1 293 ? 10.153 -0.221 29.021 1.00 79.13 294 PRO A C 1
ATOM 1940 O O . PRO A 1 293 ? 10.479 0.882 28.582 1.00 78.97 294 PRO A O 1
ATOM 1944 N N . SER A 1 294 ? 9.327 -0.377 30.051 1.00 80.12 295 SER A N 1
ATOM 1945 C CA . SER A 1 294 ? 8.698 0.767 30.709 1.00 82.77 295 SER A CA 1
ATOM 1946 C C . SER A 1 294 ? 9.718 1.640 31.443 1.00 80.80 295 SER A C 1
ATOM 1947 O O . SER A 1 294 ? 10.819 1.192 31.766 1.00 80.34 295 SER A O 1
ATOM 1950 N N . GLY A 1 295 ? 9.341 2.889 31.700 1.00 77.20 296 GLY A N 1
ATOM 1951 C CA . GLY A 1 295 ? 10.254 3.856 32.281 1.00 76.78 296 GLY A CA 1
ATOM 1952 C C . GLY A 1 295 ? 11.031 4.578 31.196 1.00 73.65 296 GLY A C 1
ATOM 1953 O O . GLY A 1 295 ? 11.353 5.761 31.326 1.00 69.95 296 GLY A O 1
ATOM 1954 N N . LEU A 1 296 ? 11.328 3.854 30.119 1.00 63.27 297 LEU A N 1
ATOM 1955 C CA . LEU A 1 296 ? 12.033 4.412 28.972 1.00 57.04 297 LEU A CA 1
ATOM 1956 C C . LEU A 1 296 ? 11.065 4.979 27.937 1.00 53.63 297 LEU A C 1
ATOM 1957 O O . LEU A 1 296 ? 11.480 5.380 26.850 1.00 47.06 2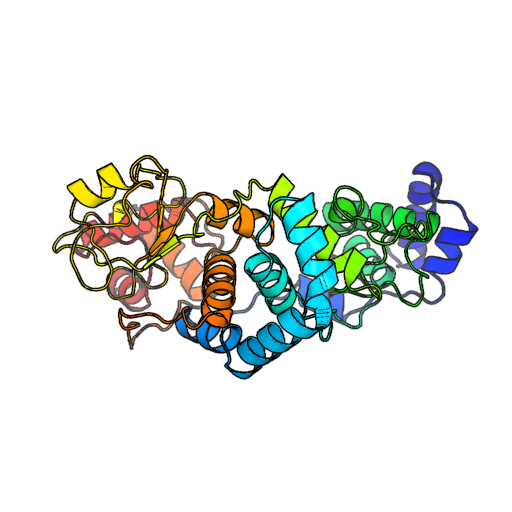97 LEU A O 1
ATOM 1962 N N . SER A 1 297 ? 9.780 5.017 28.285 1.00 55.90 298 SER A N 1
ATOM 1963 C CA . SER A 1 297 ? 8.723 5.376 27.337 1.00 53.20 298 SER A CA 1
ATOM 1964 C C . SER A 1 297 ? 8.904 6.756 26.704 1.00 52.86 298 SER A C 1
ATOM 1965 O O . SER A 1 297 ? 8.416 7.006 25.598 1.00 52.34 298 SER A O 1
ATOM 1968 N N . GLY A 1 298 ? 9.602 7.649 27.401 1.00 52.59 299 GLY A N 1
ATOM 1969 C CA . GLY A 1 298 ? 9.840 8.984 26.885 1.00 52.03 299 GLY A CA 1
ATOM 1970 C C . GLY A 1 298 ? 11.083 9.101 26.016 1.00 46.87 299 GLY A C 1
ATOM 1971 O O . GLY A 1 298 ? 11.315 10.141 25.397 1.00 53.48 299 GLY A O 1
ATOM 1972 N N . GLU A 1 299 ? 11.877 8.038 25.955 1.00 43.12 300 GLU A N 1
ATOM 1973 C CA . GLU A 1 299 ? 13.148 8.078 25.231 1.00 39.18 300 GLU A CA 1
ATOM 1974 C C . GLU A 1 299 ? 12.980 8.027 23.714 1.00 36.00 300 GLU A C 1
ATOM 1975 O O . GLU A 1 299 ? 12.210 7.216 23.187 1.00 40.71 300 GLU A O 1
ATOM 1981 N N . GLN A 1 300 ? 13.730 8.873 23.014 1.00 31.23 301 GLN A N 1
ATOM 1982 C CA . GLN A 1 300 ? 13.651 8.927 21.562 1.00 34.74 301 GLN A CA 1
ATOM 1983 C C . GLN A 1 300 ? 14.374 7.743 20.945 1.00 36.25 301 GLN A C 1
ATOM 1984 O O . GLN A 1 300 ? 15.491 7.403 21.341 1.00 35.22 301 GLN A O 1
ATOM 1990 N N . ALA A 1 301 ? 13.739 7.107 19.971 1.00 27.33 302 ALA A N 1
ATOM 1991 C CA . ALA A 1 301 ? 14.372 5.961 19.320 1.00 26.10 302 ALA A CA 1
ATOM 1992 C C . ALA A 1 301 ? 14.088 5.938 17.826 1.00 24.21 302 ALA A C 1
ATOM 1993 O O . ALA A 1 301 ? 13.085 6.480 17.372 1.00 27.98 302 ALA A O 1
ATOM 1995 N N . SER A 1 302 ? 14.975 5.296 17.073 1.00 24.71 303 SER A N 1
ATOM 1996 C CA . SER A 1 302 ? 14.820 5.085 15.638 1.00 25.72 303 SER A CA 1
ATOM 1997 C C . SER A 1 302 ? 14.723 3.597 15.354 1.00 25.18 303 SER A C 1
ATOM 1998 O O . SER A 1 302 ? 15.251 2.786 16.120 1.00 21.64 303 SER A O 1
ATOM 2001 N N . LEU A 1 303 ? 14.062 3.258 14.250 1.00 24.63 304 LEU A N 1
ATOM 2002 C CA . LEU A 1 303 ? 13.928 1.869 13.808 1.00 24.41 304 LEU A CA 1
ATOM 2003 C C . LEU A 1 303 ? 15.041 1.478 12.837 1.00 27.77 304 LEU A C 1
ATOM 2004 O O . LEU A 1 303 ? 15.234 2.122 11.798 1.00 29.59 304 LEU A O 1
ATOM 2009 N N . LEU A 1 304 ? 15.784 0.428 13.192 1.00 24.25 305 LEU A N 1
ATOM 2010 C CA . LEU A 1 304 ? 16.839 -0.100 12.341 1.00 22.81 305 LEU A CA 1
ATOM 2011 C C . LEU A 1 304 ? 16.481 -1.480 11.769 1.00 26.50 305 LEU A C 1
ATOM 2012 O O . LEU A 1 304 ? 16.125 -2.397 12.516 1.00 26.84 305 LEU A O 1
ATOM 2017 N N . LEU A 1 305 ? 16.565 -1.611 10.446 1.00 25.42 306 LEU A N 1
ATOM 2018 C CA . LEU A 1 305 ? 16.323 -2.884 9.762 1.00 26.57 306 LEU A CA 1
ATOM 2019 C C . LEU A 1 305 ? 17.543 -3.286 8.932 1.00 29.15 306 LEU A C 1
ATOM 2020 O O . LEU A 1 305 ? 17.573 -3.029 7.728 1.00 34.63 306 LEU A O 1
ATOM 2025 N N . PRO A 1 306 ? 18.537 -3.926 9.560 1.00 29.86 307 PRO A N 1
ATOM 2026 C CA . PRO A 1 306 ? 19.819 -4.142 8.874 1.00 27.97 307 PRO A CA 1
ATOM 2027 C C . PRO A 1 306 ? 19.724 -5.011 7.608 1.00 33.69 307 PRO A C 1
ATOM 2028 O O . PRO A 1 306 ? 20.593 -4.897 6.741 1.00 31.29 307 PRO A O 1
ATOM 2032 N N . ALA A 1 307 ? 18.689 -5.843 7.489 1.00 25.44 308 ALA A N 1
ATOM 2033 C CA . ALA A 1 307 ? 18.506 -6.642 6.275 1.00 26.97 308 ALA A CA 1
ATOM 2034 C C . ALA A 1 307 ? 17.096 -6.530 5.706 1.00 28.63 308 ALA A C 1
ATOM 2035 O O . ALA A 1 307 ? 16.572 -7.492 5.141 1.00 34.47 308 ALA A O 1
ATOM 2037 N N . GLY A 1 308 ? 16.476 -5.361 5.841 1.00 29.86 309 GLY A N 1
ATOM 2038 C CA . GLY A 1 308 ? 15.170 -5.133 5.250 1.00 30.62 309 GLY A CA 1
ATOM 2039 C C . GLY A 1 308 ? 14.023 -5.768 6.023 1.00 30.81 309 GLY A C 1
ATOM 2040 O O . GLY A 1 308 ? 14.235 -6.300 7.126 1.00 28.83 309 GLY A O 1
ATOM 2041 N N . HIS A 1 309 ? 12.824 -5.725 5.436 1.00 29.69 310 HIS A N 1
ATOM 2042 C CA . HIS A 1 309 ? 11.605 -6.106 6.150 1.00 32.32 310 HIS A CA 1
ATOM 2043 C C . HIS A 1 309 ? 11.531 -7.583 6.532 1.00 32.42 310 HIS A C 1
ATOM 2044 O O . HIS A 1 309 ? 10.778 -7.943 7.435 1.00 33.68 310 HIS A O 1
ATOM 2051 N N . ARG A 1 310 ? 12.299 -8.435 5.867 1.00 30.41 311 ARG A N 1
ATOM 2052 C CA . ARG A 1 310 ? 12.253 -9.855 6.192 1.00 35.98 311 ARG A CA 1
ATOM 2053 C C . ARG A 1 310 ? 13.218 -10.229 7.312 1.00 35.92 311 ARG A C 1
ATOM 2054 O O . ARG A 1 310 ? 13.200 -11.363 7.791 1.00 36.55 311 ARG A O 1
ATOM 2062 N N . GLY A 1 311 ? 14.050 -9.281 7.735 1.00 28.22 312 GLY A N 1
ATOM 2063 C CA . GLY A 1 311 ? 15.059 -9.550 8.741 1.00 29.04 312 GLY A CA 1
ATOM 2064 C C . GLY A 1 311 ? 14.667 -9.008 10.102 1.00 24.13 312 GLY A C 1
ATOM 2065 O O . GLY A 1 311 ? 13.553 -8.535 10.302 1.00 27.95 312 GLY A O 1
ATOM 2066 N N . PRO A 1 312 ? 15.590 -9.079 11.051 1.00 26.02 313 PRO A N 1
ATOM 2067 C CA . PRO A 1 312 ? 15.307 -8.587 12.403 1.00 24.08 313 PRO A CA 1
ATOM 2068 C C . PRO A 1 312 ? 15.213 -7.060 12.458 1.00 21.45 313 PRO A C 1
ATOM 2069 O O . PRO A 1 312 ? 15.770 -6.361 11.596 1.00 25.61 313 PRO A O 1
ATOM 2073 N N . ALA A 1 313 ? 14.478 -6.561 13.446 1.00 22.15 314 ALA A N 1
ATOM 2074 C CA . ALA A 1 313 ? 14.269 -5.127 13.618 1.00 22.42 314 ALA A CA 1
ATOM 2075 C C . ALA A 1 313 ? 14.722 -4.706 15.008 1.00 23.16 314 ALA A C 1
ATOM 2076 O O . ALA A 1 313 ? 14.569 -5.465 15.974 1.00 24.74 314 ALA A O 1
ATOM 2078 N N . PHE A 1 314 ? 15.298 -3.507 15.099 1.00 21.16 315 PHE A N 1
ATOM 2079 C CA . PHE A 1 314 ? 15.781 -2.983 16.369 1.00 21.68 315 PHE A CA 1
ATOM 2080 C C . PHE A 1 314 ? 15.273 -1.572 16.577 1.00 23.55 315 PHE A C 1
ATOM 2081 O O . PHE A 1 314 ? 15.191 -0.813 15.615 1.00 26.46 315 PHE A O 1
ATOM 2089 N N . LEU A 1 315 ? 14.947 -1.209 17.815 1.00 21.25 316 LEU A N 1
ATOM 2090 C CA . LEU A 1 315 ? 14.797 0.209 18.137 1.00 23.50 316 LEU A CA 1
ATOM 2091 C C . LEU A 1 315 ? 16.124 0.650 18.709 1.00 24.80 316 LEU A C 1
ATOM 2092 O O . LEU A 1 315 ? 16.636 -0.006 19.609 1.00 24.03 316 LEU A O 1
ATOM 2097 N N . VAL A 1 316 ? 16.686 1.744 18.200 1.00 21.11 317 VAL A N 1
ATOM 2098 C CA . VAL A 1 316 ? 17.981 2.186 18.706 1.00 20.30 317 VAL A CA 1
ATOM 2099 C C . VAL A 1 316 ? 17.867 3.576 19.325 1.00 22.17 317 VAL A C 1
ATOM 2100 O O . VAL A 1 316 ? 17.164 4.455 18.828 1.00 23.80 317 VAL A O 1
ATOM 2104 N N . LEU A 1 317 ? 18.528 3.717 20.464 1.00 22.15 318 LEU A N 1
ATOM 2105 C CA . LEU A 1 317 ? 18.350 4.882 21.316 1.00 21.50 318 LEU A CA 1
ATOM 2106 C C . LEU A 1 317 ? 19.573 5.773 21.232 1.00 21.44 318 LEU A C 1
ATOM 2107 O O . LEU A 1 317 ? 20.456 5.568 20.408 1.00 21.16 318 LEU A O 1
ATOM 2112 N N . HIS A 1 318 ? 19.593 6.775 22.099 1.00 25.87 319 HIS A N 1
ATOM 2113 C CA . HIS A 1 318 ? 20.634 7.785 22.080 1.00 23.16 319 HIS A CA 1
ATOM 2114 C C . HIS A 1 318 ? 22.038 7.189 22.150 1.00 21.87 319 HIS A C 1
ATOM 2115 O O . HIS A 1 318 ? 22.940 7.664 21.456 1.00 23.75 319 HIS A O 1
ATOM 2122 N N . ASN A 1 319 ? 22.225 6.150 22.967 1.00 20.17 320 ASN A N 1
ATOM 2123 C CA . ASN A 1 319 ? 23.570 5.592 23.116 1.00 19.03 320 ASN A CA 1
ATOM 2124 C C . ASN A 1 319 ? 24.057 4.921 21.831 1.00 20.44 320 ASN A C 1
ATOM 2125 O O . ASN A 1 319 ? 25.260 4.841 21.582 1.00 20.87 320 ASN A O 1
ATOM 2130 N N . PHE A 1 320 ? 23.123 4.453 21.000 1.00 18.99 321 PHE A N 1
ATOM 2131 C CA . PHE A 1 320 ? 23.480 3.980 19.658 1.00 21.01 321 PHE A CA 1
ATOM 2132 C C . PHE A 1 320 ? 24.069 5.129 18.837 1.00 20.53 321 PHE A C 1
ATOM 2133 O O . PHE A 1 320 ? 25.061 4.960 18.130 1.00 20.41 321 PHE A O 1
ATOM 2141 N N . ARG A 1 321 ? 23.450 6.308 18.925 1.00 21.13 322 ARG A N 1
ATOM 2142 C CA . ARG A 1 321 ? 23.979 7.473 18.237 1.00 24.44 322 ARG A CA 1
ATOM 2143 C C . ARG A 1 321 ? 25.376 7.832 18.725 1.00 27.45 322 ARG A C 1
ATOM 2144 O O . ARG A 1 321 ? 26.207 8.302 17.946 1.00 28.58 322 ARG A O 1
ATOM 2152 N N . ALA A 1 322 ? 25.634 7.632 20.015 1.00 23.65 323 ALA A N 1
ATOM 2153 C CA . ALA A 1 322 ? 26.970 7.898 20.561 1.00 21.40 323 ALA A CA 1
ATOM 2154 C C . ALA A 1 322 ? 28.017 6.972 19.936 1.00 25.71 323 ALA A C 1
ATOM 2155 O O . ALA A 1 322 ? 29.128 7.389 19.605 1.00 27.57 323 ALA A O 1
ATOM 2157 N N . ILE A 1 323 ? 27.666 5.707 19.795 1.00 22.31 324 ILE A N 1
ATOM 2158 C CA . ILE A 1 323 ? 28.581 4.754 19.198 1.00 22.31 324 ILE A CA 1
ATOM 2159 C C . ILE A 1 323 ? 28.859 5.128 17.744 1.00 23.93 324 ILE A C 1
ATOM 2160 O O . ILE A 1 323 ? 29.970 4.979 17.257 1.00 22.51 324 ILE A O 1
ATOM 2165 N N . LEU A 1 324 ? 27.857 5.662 17.053 1.00 24.54 325 LEU A N 1
ATOM 2166 C CA . LEU A 1 324 ? 28.049 6.044 15.651 1.00 24.09 325 LEU A CA 1
ATOM 2167 C C . LEU A 1 324 ? 29.088 7.145 15.481 1.00 30.37 325 LEU A C 1
ATOM 2168 O O . LEU A 1 324 ? 29.678 7.308 14.403 1.00 28.47 325 LEU A O 1
ATOM 2173 N N . LYS A 1 325 ? 29.323 7.912 16.539 1.00 27.77 326 LYS A N 1
ATOM 2174 C CA . LYS A 1 325 ? 30.317 8.973 16.454 1.00 28.22 326 LYS A CA 1
ATOM 2175 C C . LYS A 1 325 ? 31.722 8.362 16.485 1.00 26.06 326 LYS A C 1
ATOM 2176 O O . LYS A 1 325 ? 32.703 9.001 16.106 1.00 31.67 326 LYS A O 1
ATOM 2182 N N . TYR A 1 326 ? 31.814 7.109 16.925 1.00 29.48 327 TYR A N 1
ATOM 2183 C CA . TYR A 1 326 ? 33.090 6.407 16.987 1.00 29.58 327 TYR A CA 1
ATOM 2184 C C . TYR A 1 326 ? 33.389 5.826 15.603 1.00 32.51 327 TYR A C 1
ATOM 2185 O O . TYR A 1 326 ? 34.518 5.910 15.101 1.00 39.93 327 TYR A O 1
ATOM 2194 N N . ASN A 1 327 ? 32.356 5.270 14.980 1.00 28.98 328 ASN A N 1
ATOM 2195 C CA . ASN A 1 327 ? 32.420 4.755 13.622 1.00 29.06 328 ASN A CA 1
ATOM 2196 C C . ASN A 1 327 ? 31.004 4.841 13.063 1.00 28.51 328 ASN A C 1
ATOM 2197 O O . ASN A 1 327 ? 30.071 4.233 13.586 1.00 28.07 328 ASN A O 1
ATOM 2202 N N . ASN A 1 328 ? 30.856 5.633 12.007 1.00 32.14 329 ASN A N 1
ATOM 2203 C CA . ASN A 1 328 ? 29.542 5.948 11.474 1.00 32.94 329 ASN A CA 1
ATOM 2204 C C . ASN A 1 328 ? 29.036 4.875 10.534 1.00 42.55 329 ASN A C 1
ATOM 2205 O O . ASN A 1 328 ? 28.753 5.137 9.369 1.00 52.18 329 ASN A O 1
ATOM 2210 N N . SER A 1 329 ? 28.958 3.656 11.046 1.00 28.04 330 SER A N 1
ATOM 2211 C CA . SER A 1 329 ? 28.363 2.541 10.328 1.00 31.82 330 SER A CA 1
ATOM 2212 C C . SER A 1 329 ? 27.338 1.907 11.247 1.00 25.14 330 SER A C 1
ATOM 2213 O O . SER A 1 329 ? 27.677 1.539 12.368 1.00 23.65 330 SER A O 1
ATOM 2216 N N A SER A 1 330 ? 26.095 1.775 10.785 0.41 25.63 331 SER A N 1
ATOM 2217 N N B SER A 1 330 ? 26.092 1.779 10.793 0.59 25.50 331 SER A N 1
ATOM 2218 C CA A SER A 1 330 ? 25.054 1.177 11.610 0.41 25.88 331 SER A CA 1
ATOM 2219 C CA B SER A 1 330 ? 25.065 1.178 11.631 0.59 25.21 331 SER A CA 1
ATOM 2220 C C A SER A 1 330 ? 25.376 -0.282 11.926 0.41 23.77 331 SER A C 1
ATOM 2221 C C B SER A 1 330 ? 25.394 -0.280 11.937 0.59 23.69 331 SER A C 1
ATOM 2222 O O A SER A 1 330 ? 25.022 -0.776 12.991 0.41 22.73 331 SER A O 1
ATOM 2223 O O B SER A 1 330 ? 25.063 -0.771 13.010 0.59 22.54 331 SER A O 1
ATOM 2228 N N . ALA A 1 331 ? 26.059 -0.967 11.012 1.00 25.67 332 ALA A N 1
ATOM 2229 C CA . ALA A 1 331 ? 26.458 -2.359 11.274 1.00 23.09 332 ALA A CA 1
ATOM 2230 C C . ALA A 1 331 ? 27.477 -2.412 12.430 1.00 19.09 332 ALA A C 1
ATOM 2231 O O . ALA A 1 331 ? 27.367 -3.230 13.347 1.00 21.60 332 ALA A O 1
ATOM 2233 N N . TYR A 1 332 ? 28.453 -1.520 12.381 1.00 23.31 333 TYR A N 1
ATOM 2234 C CA . TYR A 1 332 ? 29.433 -1.398 13.461 1.00 24.02 333 TYR A CA 1
ATOM 2235 C C . TYR A 1 332 ? 28.771 -1.119 14.791 1.00 22.85 333 TYR A C 1
ATOM 2236 O O . TYR A 1 332 ? 29.066 -1.762 15.798 1.00 20.94 333 TYR A O 1
ATOM 2245 N N . ALA A 1 333 ? 27.862 -0.148 14.812 1.00 19.75 334 ALA A N 1
ATOM 2246 C CA . ALA A 1 333 ? 27.254 0.234 16.081 1.00 19.59 334 ALA A CA 1
ATOM 2247 C C . ALA A 1 333 ? 26.361 -0.888 16.605 1.00 18.48 334 ALA A C 1
ATOM 2248 O O . ALA A 1 333 ? 26.328 -1.135 17.807 1.00 19.16 334 ALA A O 1
ATOM 2250 N N . LEU A 1 334 ? 25.688 -1.609 15.706 1.00 19.04 335 LEU A N 1
ATOM 2251 C CA . LEU A 1 334 ? 24.906 -2.772 16.137 1.00 19.31 335 LEU A CA 1
ATOM 2252 C C . LEU A 1 334 ? 25.823 -3.840 16.744 1.00 18.42 335 LEU A C 1
ATOM 2253 O O . LEU A 1 334 ? 25.506 -4.411 17.810 1.00 19.21 335 LEU A O 1
ATOM 2258 N N . ALA A 1 335 ? 26.975 -4.068 16.105 1.00 18.20 336 ALA A N 1
ATOM 2259 C CA . ALA A 1 335 ? 27.953 -5.041 16.614 1.00 20.61 336 ALA A CA 1
ATOM 2260 C C . ALA A 1 335 ? 28.439 -4.645 17.996 1.00 18.50 336 ALA A C 1
ATOM 2261 O O . ALA A 1 335 ? 28.524 -5.481 18.897 1.00 16.31 336 ALA A O 1
ATOM 2263 N N . VAL A 1 336 ? 28.799 -3.373 18.168 1.00 17.27 337 VAL A N 1
ATOM 2264 C CA . VAL A 1 336 ? 29.216 -2.920 19.493 1.00 16.91 337 VAL A CA 1
ATOM 2265 C C . VAL A 1 336 ? 28.155 -3.168 20.561 1.00 17.96 337 VAL A C 1
ATOM 2266 O O . VAL A 1 336 ? 28.455 -3.675 21.631 1.00 17.69 337 VAL A O 1
ATOM 2270 N N . GLY A 1 337 ? 26.910 -2.803 20.278 1.00 16.98 338 GLY A N 1
ATOM 2271 C CA . GLY A 1 337 ? 25.852 -2.995 21.259 1.00 17.37 338 GLY A CA 1
ATOM 2272 C C . GLY A 1 337 ? 25.632 -4.460 21.605 1.00 15.93 338 GLY A C 1
ATOM 2273 O O . GLY A 1 337 ? 25.521 -4.830 22.773 1.00 18.65 338 GLY A O 1
ATOM 2274 N N . LEU A 1 338 ? 25.561 -5.294 20.571 1.00 16.91 339 LEU A N 1
ATOM 2275 C CA . LEU A 1 338 ? 25.374 -6.736 20.800 1.00 19.04 339 LEU A CA 1
ATOM 2276 C C . LEU A 1 338 ? 26.580 -7.390 21.482 1.00 18.54 339 LEU A C 1
ATOM 2277 O O . LEU A 1 338 ? 26.425 -8.325 22.270 1.00 18.90 339 LEU A O 1
ATOM 2282 N N . LEU A 1 339 ? 27.787 -6.914 21.183 1.00 15.76 340 LEU A N 1
ATOM 2283 C CA . LEU A 1 339 ? 28.959 -7.447 21.872 1.00 16.92 340 LEU A CA 1
ATOM 2284 C C . LEU A 1 339 ? 28.914 -7.085 23.363 1.00 17.43 340 LEU A C 1
ATOM 2285 O O . LEU A 1 339 ? 29.168 -7.922 24.233 1.00 17.33 340 LEU A O 1
ATOM 2290 N N . ALA A 1 340 ? 28.601 -5.823 23.657 1.00 16.16 341 ALA A N 1
ATOM 2291 C CA . ALA A 1 340 ? 28.475 -5.409 25.052 1.00 16.45 341 ALA A CA 1
ATOM 2292 C C . ALA A 1 340 ? 27.425 -6.255 25.752 1.00 20.37 341 ALA A C 1
ATOM 2293 O O . ALA A 1 340 ? 27.651 -6.745 26.852 1.00 21.48 341 ALA A O 1
ATOM 2295 N N . ASP A 1 341 ? 26.284 -6.459 25.089 1.00 18.66 342 ASP A N 1
ATOM 2296 C CA . ASP A 1 341 ? 25.245 -7.329 25.669 1.00 18.71 342 ASP A CA 1
ATOM 2297 C C . ASP A 1 341 ? 25.730 -8.770 25.887 1.00 18.86 342 ASP A C 1
ATOM 2298 O O . ASP A 1 341 ? 25.373 -9.433 26.865 1.00 22.64 342 ASP A O 1
ATOM 2303 N N . SER A 1 342 ? 26.521 -9.262 24.942 1.00 20.01 343 SER A N 1
ATOM 2304 C CA . SER A 1 342 ? 27.011 -10.641 25.003 1.00 19.07 343 SER A CA 1
ATOM 2305 C C . SER A 1 342 ? 27.865 -10.921 26.235 1.00 21.40 343 SER A C 1
ATOM 2306 O O . SER A 1 342 ? 27.918 -12.039 26.730 1.00 21.81 343 SER A O 1
ATOM 2309 N N . PHE A 1 343 ? 28.565 -9.907 26.733 1.00 20.98 344 PHE A N 1
ATOM 2310 C CA . PHE A 1 343 ? 29.407 -10.143 27.903 1.00 21.12 344 PHE A CA 1
ATOM 2311 C C . PHE A 1 343 ? 28.588 -10.621 29.102 1.00 22.75 344 PHE A C 1
ATOM 2312 O O . PHE A 1 343 ? 29.094 -11.348 29.942 1.00 25.47 344 PHE A O 1
ATOM 2320 N N . LYS A 1 344 ? 27.319 -10.210 29.143 1.00 26.58 345 LYS A N 1
ATOM 2321 C CA . LYS A 1 344 ? 26.425 -10.555 30.245 1.00 26.20 345 LYS A CA 1
ATOM 2322 C C . LYS A 1 344 ? 25.414 -11.620 29.838 1.00 25.34 345 LYS A C 1
ATOM 2323 O O . LYS A 1 344 ? 24.449 -11.874 30.578 1.00 30.62 345 LYS A O 1
ATOM 2329 N N . GLY A 1 345 ? 25.636 -12.244 28.690 1.00 36.21 346 GLY A N 1
ATOM 2330 C CA . GLY A 1 345 ? 24.799 -13.362 28.271 1.00 34.64 346 GLY A CA 1
ATOM 2331 C C . GLY A 1 345 ? 23.672 -12.996 27.333 1.00 32.53 346 GLY A C 1
ATOM 2332 O O . GLY A 1 345 ? 22.777 -13.806 27.070 1.00 34.80 346 GLY A O 1
ATOM 2333 N N . GLY A 1 346 ? 23.701 -11.777 26.815 1.00 33.29 347 GLY A N 1
ATOM 2334 C CA . GLY A 1 346 ? 22.722 -11.364 25.838 1.00 33.47 347 GLY A CA 1
ATOM 2335 C C . GLY A 1 346 ? 23.308 -11.385 24.438 1.00 33.64 347 GLY A C 1
ATOM 2336 O O . GLY A 1 346 ? 24.180 -12.186 24.129 1.00 33.77 347 GLY A O 1
ATOM 2337 N N . GLY A 1 347 ? 22.806 -10.511 23.583 1.00 33.24 348 GLY A N 1
ATOM 2338 C CA . GLY A 1 347 ? 23.447 -10.251 22.306 1.00 42.50 348 GLY A CA 1
ATOM 2339 C C . GLY A 1 347 ? 23.074 -11.159 21.158 1.00 45.10 348 GLY A C 1
ATOM 2340 O O . GLY A 1 347 ? 23.685 -11.141 20.092 1.00 42.97 348 GLY A O 1
ATOM 2341 N N . ARG A 1 348 ? 22.070 -11.984 21.329 1.00 39.04 349 ARG A N 1
ATOM 2342 C CA . ARG A 1 348 ? 21.753 -12.755 20.159 1.00 54.58 349 ARG A CA 1
ATOM 2343 C C . ARG A 1 348 ? 20.345 -12.414 19.712 1.00 43.87 349 ARG A C 1
ATOM 2344 O O . ARG A 1 348 ? 19.564 -11.790 20.436 1.00 41.99 349 ARG A O 1
ATOM 2352 N N . ILE A 1 349 ? 20.074 -12.759 18.469 1.00 34.82 350 ILE A N 1
ATOM 2353 C CA . ILE A 1 349 ? 18.983 -12.169 17.729 1.00 32.39 350 ILE A CA 1
ATOM 2354 C C . ILE A 1 349 ? 17.886 -13.191 17.496 1.00 30.49 350 ILE A C 1
ATOM 2355 O O . ILE A 1 349 ? 18.151 -14.287 16.998 1.00 36.46 350 ILE A O 1
ATOM 2360 N N . VAL A 1 350 ? 16.659 -12.833 17.873 1.00 28.50 351 VAL A N 1
ATOM 2361 C CA . VAL A 1 350 ? 15.505 -13.731 17.755 1.00 28.98 351 VAL A CA 1
ATOM 2362 C C . VAL A 1 350 ? 14.993 -13.863 16.317 1.00 31.83 351 VAL A C 1
ATOM 2363 O O . VAL A 1 350 ? 14.692 -14.957 15.849 1.00 30.49 351 VAL A O 1
ATOM 2367 N N . GLY A 1 351 ? 14.884 -12.742 15.610 1.00 27.85 352 GLY A N 1
ATOM 2368 C CA . GLY A 1 351 ? 14.372 -12.782 14.255 1.00 27.16 352 GLY A CA 1
ATOM 2369 C C . GLY A 1 351 ? 15.403 -13.376 13.313 1.00 27.97 352 GLY A C 1
ATOM 2370 O O . GLY A 1 351 ? 16.585 -13.060 13.393 1.00 31.88 352 GLY A O 1
ATOM 2371 N N . ALA A 1 352 ? 14.955 -14.232 12.407 1.00 30.08 353 ALA A N 1
ATOM 2372 C CA . ALA A 1 352 ? 15.877 -14.892 11.491 1.00 33.49 353 ALA A CA 1
ATOM 2373 C C . ALA A 1 352 ? 16.384 -13.942 10.414 1.00 31.29 353 ALA A C 1
ATOM 2374 O O . ALA A 1 352 ? 15.687 -13.013 10.013 1.00 33.63 353 ALA A O 1
ATOM 2376 N N . TRP A 1 353 ? 17.613 -14.170 9.966 1.00 32.35 354 TRP A N 1
ATOM 2377 C CA . TRP A 1 353 ? 18.158 -13.429 8.838 1.00 31.61 354 TRP A CA 1
ATOM 2378 C C . TRP A 1 353 ? 17.667 -14.032 7.522 1.00 31.37 354 TRP A C 1
ATOM 2379 O O . TRP A 1 353 ? 17.559 -15.254 7.398 1.00 36.90 354 TRP A O 1
ATOM 2390 N N . PRO A 1 354 ? 17.379 -13.177 6.535 1.00 33.52 355 PRO A N 1
ATOM 2391 C CA . PRO A 1 354 ? 16.960 -13.686 5.225 1.00 34.22 355 PRO A CA 1
ATOM 2392 C C . PRO A 1 354 ? 18.043 -14.556 4.583 1.00 43.85 355 PRO A C 1
ATOM 2393 O O . PRO A 1 354 ? 19.204 -14.154 4.544 1.00 42.92 355 PRO A O 1
ATOM 2397 N N . LEU A 1 355 ? 17.664 -15.732 4.091 1.00 45.85 356 LEU A N 1
ATOM 2398 C CA . LEU A 1 355 ? 18.618 -16.632 3.446 1.00 53.51 356 LEU A CA 1
ATOM 2399 C C . LEU A 1 355 ? 19.200 -16.016 2.185 1.00 48.04 356 LEU A C 1
ATOM 2400 O O . LEU A 1 355 ? 20.371 -16.219 1.868 1.00 46.58 356 LEU A O 1
ATOM 2405 N N . GLU A 1 356 ? 18.371 -15.252 1.482 1.00 43.87 357 GLU A N 1
ATOM 2406 C CA . GLU A 1 356 ? 18.725 -14.695 0.180 1.00 45.24 357 GLU A CA 1
ATOM 2407 C C . GLU A 1 356 ? 19.495 -13.388 0.266 1.00 58.37 357 GLU A C 1
ATOM 2408 O O . GLU A 1 356 ? 19.547 -12.629 -0.701 1.00 67.75 357 GLU A O 1
ATOM 2414 N N . ASP A 1 357 ? 20.083 -13.113 1.419 1.00 68.11 358 ASP A N 1
ATOM 2415 C CA . ASP A 1 357 ? 20.799 -11.861 1.585 1.00 75.97 358 ASP A CA 1
ATOM 2416 C C . ASP A 1 357 ? 22.171 -11.927 0.915 1.00 65.12 358 ASP A C 1
ATOM 2417 O O . ASP A 1 357 ? 23.188 -12.173 1.561 1.00 56.69 358 ASP A O 1
ATOM 2422 N N . VAL A 1 358 ? 22.178 -11.726 -0.397 1.00 67.56 359 VAL A N 1
ATOM 2423 C CA . VAL A 1 358 ? 23.413 -11.508 -1.132 1.00 61.28 359 VAL A CA 1
ATOM 2424 C C . VAL A 1 358 ? 23.463 -10.039 -1.502 1.00 54.49 359 VAL A C 1
ATOM 2425 O O . VAL A 1 358 ? 22.727 -9.593 -2.383 1.00 57.79 359 VAL A O 1
ATOM 2429 N N . PRO A 1 359 ? 24.329 -9.276 -0.822 1.00 47.25 360 PRO A N 1
ATOM 2430 C CA . PRO A 1 359 ? 24.352 -7.823 -0.986 1.00 45.56 360 PRO A CA 1
ATOM 2431 C C . PRO A 1 359 ? 24.748 -7.426 -2.399 1.00 48.85 360 PRO A C 1
ATOM 2432 O O . PRO A 1 359 ? 25.474 -8.165 -3.063 1.00 51.34 360 PRO A O 1
ATOM 2436 N N . LEU A 1 360 ? 24.263 -6.278 -2.855 1.00 45.37 361 LEU A N 1
ATOM 2437 C CA . LEU A 1 360 ? 24.666 -5.757 -4.151 1.00 44.25 361 LEU A CA 1
ATOM 2438 C C . LEU A 1 360 ? 26.167 -5.490 -4.191 1.00 43.14 361 LEU A C 1
ATOM 2439 O O . LEU A 1 360 ? 26.736 -4.968 -3.233 1.00 44.01 361 LEU A O 1
ATOM 2444 N N . SER A 1 361 ? 26.805 -5.845 -5.303 1.00 41.70 362 SER A N 1
ATOM 2445 C CA . SER A 1 361 ? 28.204 -5.486 -5.507 1.00 45.62 362 SER A CA 1
ATOM 2446 C C . SER A 1 361 ? 28.320 -3.981 -5.729 1.00 43.52 362 SER A C 1
ATOM 2447 O O . SER A 1 361 ? 27.307 -3.289 -5.890 1.00 40.74 362 SER A O 1
ATOM 2450 N N . ARG A 1 362 ? 29.550 -3.472 -5.736 1.00 39.98 363 ARG A N 1
ATOM 2451 C CA . ARG A 1 362 ? 29.769 -2.043 -5.939 1.00 43.77 363 ARG A CA 1
ATOM 2452 C C . ARG A 1 362 ? 29.229 -1.573 -7.296 1.00 45.93 363 ARG A C 1
ATOM 2453 O O . ARG A 1 362 ? 28.532 -0.557 -7.383 1.00 40.28 363 ARG A O 1
ATOM 2461 N N . SER A 1 363 ? 29.540 -2.313 -8.355 1.00 39.27 364 SER A N 1
ATOM 2462 C CA . SER A 1 363 ? 29.044 -1.945 -9.672 1.00 38.19 364 SER A CA 1
ATOM 2463 C C . SER A 1 363 ? 27.521 -2.077 -9.699 1.00 41.94 364 SER A C 1
ATOM 2464 O O . SER A 1 363 ? 26.846 -1.326 -10.386 1.00 37.26 364 SER A O 1
ATOM 2467 N N . GLN A 1 364 ? 26.984 -3.013 -8.922 1.00 36.96 365 GLN A N 1
ATOM 2468 C CA . GLN A 1 364 ? 25.535 -3.187 -8.858 1.00 35.85 365 GLN A CA 1
ATOM 2469 C C . GLN A 1 364 ? 24.843 -2.033 -8.149 1.00 32.93 365 GLN A C 1
ATOM 2470 O O . GLN A 1 364 ? 23.705 -1.679 -8.497 1.00 33.06 365 GLN A O 1
ATOM 2476 N N . ARG A 1 365 ? 25.505 -1.451 -7.151 1.00 35.69 366 ARG A N 1
ATOM 2477 C CA . ARG A 1 365 ? 24.933 -0.296 -6.462 1.00 34.39 366 ARG A CA 1
ATOM 2478 C C . ARG A 1 365 ? 24.859 0.908 -7.399 1.00 34.50 366 ARG A C 1
ATOM 2479 O O . ARG A 1 365 ? 23.900 1.692 -7.363 1.00 32.43 366 ARG A O 1
ATOM 2487 N N . ILE A 1 366 ? 25.879 1.060 -8.233 1.00 32.32 367 ILE A N 1
ATOM 2488 C CA . ILE A 1 366 ? 25.893 2.130 -9.222 1.00 32.92 367 ILE A CA 1
ATOM 2489 C C . ILE A 1 366 ? 24.823 1.885 -10.261 1.00 32.93 367 ILE A C 1
ATOM 2490 O O . ILE A 1 366 ? 24.090 2.807 -10.651 1.00 34.06 367 ILE A O 1
ATOM 2495 N N . GLU A 1 367 ? 24.718 0.635 -10.699 1.00 33.22 368 GLU A N 1
ATOM 2496 C CA . GLU A 1 367 ? 23.709 0.276 -11.683 1.00 33.61 368 GLU A CA 1
ATOM 2497 C C . GLU A 1 367 ? 22.320 0.558 -11.121 1.00 32.81 368 GLU A C 1
ATOM 2498 O O . GLU A 1 367 ? 21.452 1.062 -11.837 1.00 33.62 368 GLU A O 1
ATOM 2504 N N . LEU A 1 368 ? 22.118 0.226 -9.845 1.00 31.85 369 LEU A N 1
ATOM 2505 C CA . LEU A 1 368 ? 20.827 0.446 -9.196 1.00 31.26 369 LEU A CA 1
ATOM 2506 C C . LEU A 1 368 ? 20.443 1.911 -9.235 1.00 40.81 369 LEU A C 1
ATOM 2507 O O . LEU A 1 368 ? 19.291 2.257 -9.530 1.00 36.75 369 LEU A O 1
ATOM 2512 N N . GLN A 1 369 ? 21.403 2.773 -8.919 1.00 31.24 370 GLN A N 1
ATOM 2513 C CA . GLN A 1 369 ? 21.138 4.208 -8.894 1.00 38.32 370 GLN A CA 1
ATOM 2514 C C . GLN A 1 369 ? 20.796 4.719 -10.286 1.00 35.02 370 GLN A C 1
ATOM 2515 O O . GLN A 1 369 ? 19.905 5.565 -10.442 1.00 32.98 370 GLN A O 1
ATOM 2521 N N . ARG A 1 370 ? 21.490 4.199 -11.300 1.00 33.79 371 ARG A N 1
ATOM 2522 C CA . ARG A 1 370 ? 21.227 4.617 -12.677 1.00 34.10 371 ARG A CA 1
ATOM 2523 C C . ARG A 1 370 ? 19.856 4.121 -13.154 1.00 34.56 371 ARG A C 1
ATOM 2524 O O . ARG A 1 370 ? 19.143 4.828 -13.882 1.00 35.47 371 ARG A O 1
ATOM 2532 N N . GLN A 1 371 ? 19.477 2.919 -12.731 1.00 35.87 372 GLN A N 1
ATOM 2533 C CA . GLN A 1 371 ? 18.190 2.347 -13.130 1.00 34.94 372 GLN A CA 1
ATOM 2534 C C . GLN A 1 371 ? 17.034 3.070 -12.451 1.00 38.02 372 GLN A C 1
ATOM 2535 O O . GLN A 1 371 ? 15.978 3.277 -13.059 1.00 41.72 372 GLN A O 1
ATOM 2541 N N . LEU A 1 372 ? 17.237 3.458 -11.195 1.00 33.84 373 LEU A N 1
ATOM 2542 C CA . LEU A 1 372 ? 16.222 4.214 -10.464 1.00 34.01 373 LEU A CA 1
ATOM 2543 C C . LEU A 1 372 ? 15.973 5.550 -11.154 1.00 35.11 373 LEU A C 1
ATOM 2544 O O . LEU A 1 372 ? 14.819 5.936 -11.395 1.00 37.91 373 LEU A O 1
ATOM 2549 N N . ALA A 1 373 ? 17.055 6.256 -11.473 1.00 35.43 374 ALA A N 1
ATOM 2550 C CA . ALA A 1 373 ? 16.935 7.561 -12.112 1.00 41.54 374 ALA A CA 1
ATOM 2551 C C . ALA A 1 373 ? 16.235 7.414 -13.456 1.00 43.15 374 ALA A C 1
ATOM 2552 O O . ALA A 1 373 ? 15.441 8.270 -13.858 1.00 40.96 374 ALA A O 1
ATOM 2554 N N . ALA A 1 374 ? 16.511 6.309 -14.138 1.00 38.29 375 ALA A N 1
ATOM 2555 C CA . ALA A 1 374 ? 15.931 6.067 -15.460 1.00 38.91 375 ALA A CA 1
ATOM 2556 C C . ALA A 1 374 ? 14.422 5.853 -15.416 1.00 42.21 375 ALA A C 1
ATOM 2557 O O . ALA A 1 374 ? 13.728 6.081 -16.403 1.00 42.79 375 ALA A O 1
ATOM 2559 N N . ARG A 1 375 ? 13.916 5.406 -14.272 1.00 42.84 376 ARG A N 1
ATOM 2560 C CA . ARG A 1 375 ? 12.477 5.220 -14.120 1.00 45.80 376 ARG A CA 1
ATOM 2561 C C . ARG A 1 375 ? 11.832 6.410 -13.420 1.00 47.95 376 ARG A C 1
ATOM 2562 O O . ARG A 1 375 ? 10.649 6.373 -13.075 1.00 51.01 376 ARG A O 1
ATOM 2570 N N . GLY A 1 376 ? 12.605 7.469 -13.207 1.00 43.57 377 GLY A N 1
ATOM 2571 C CA . GLY A 1 376 ? 12.066 8.677 -12.610 1.00 42.31 377 GLY A CA 1
ATOM 2572 C C . GLY A 1 376 ? 12.053 8.685 -11.091 1.00 49.03 377 GLY A C 1
ATOM 2573 O O . GLY A 1 376 ? 11.357 9.492 -10.477 1.00 46.19 377 GLY A O 1
ATOM 2574 N N . HIS A 1 377 ? 12.812 7.785 -10.472 1.00 37.76 378 HIS A N 1
ATOM 2575 C CA . HIS A 1 377 ? 12.990 7.838 -9.024 1.00 38.86 378 HIS A CA 1
ATOM 2576 C C . HIS A 1 377 ? 14.404 8.305 -8.740 1.00 43.97 378 HIS A C 1
ATOM 2577 O O . HIS A 1 377 ? 15.318 7.495 -8.627 1.00 39.75 378 HIS A O 1
ATOM 2584 N N . ASP A 1 378 ? 14.579 9.618 -8.646 1.00 44.76 379 ASP A N 1
ATOM 2585 C CA . ASP A 1 378 ? 15.908 10.202 -8.546 1.00 51.21 379 ASP A CA 1
ATOM 2586 C C . ASP A 1 378 ? 16.580 9.855 -7.224 1.00 44.20 379 ASP A C 1
ATOM 2587 O O . ASP A 1 378 ? 16.053 10.172 -6.161 1.00 44.58 379 ASP A O 1
ATOM 2592 N N . PRO A 1 379 ? 17.748 9.194 -7.288 1.00 38.32 380 PRO A N 1
ATOM 2593 C CA . PRO A 1 379 ? 18.481 8.813 -6.077 1.00 41.49 380 PRO A CA 1
ATOM 2594 C C . PRO A 1 379 ? 19.534 9.838 -5.669 1.00 43.20 380 PRO A C 1
ATOM 2595 O O . PRO A 1 379 ? 20.307 9.585 -4.746 1.00 49.01 380 PRO A O 1
ATOM 2599 N N . GLY A 1 380 ? 19.560 10.977 -6.351 1.00 45.60 381 GLY A N 1
ATOM 2600 C CA . GLY A 1 380 ? 20.612 11.954 -6.148 1.00 45.55 381 GLY A CA 1
ATOM 2601 C C . GLY A 1 380 ? 21.785 11.626 -7.052 1.00 55.02 381 GLY A C 1
ATOM 2602 O O . GLY A 1 380 ? 21.594 11.221 -8.197 1.00 60.73 381 GLY A O 1
ATOM 2603 N N . ALA A 1 381 ? 23.000 11.781 -6.541 1.00 57.26 382 ALA A N 1
ATOM 2604 C CA . ALA A 1 381 ? 24.190 11.512 -7.343 1.00 60.55 382 ALA A CA 1
ATOM 2605 C C . ALA A 1 381 ? 24.442 10.012 -7.488 1.00 56.92 382 ALA A C 1
ATOM 2606 O O . ALA A 1 381 ? 24.120 9.227 -6.600 1.00 56.31 382 ALA A O 1
ATOM 2608 N N . VAL A 1 382 ? 25.020 9.626 -8.622 1.00 55.03 383 VAL A N 1
ATOM 2609 C CA . VAL A 1 382 ? 25.378 8.235 -8.876 1.00 44.77 383 VAL A CA 1
ATOM 2610 C C . VAL A 1 382 ? 26.784 7.939 -8.364 1.00 51.69 383 VAL A C 1
ATOM 2611 O O . VAL A 1 382 ? 27.749 7.998 -9.119 1.00 56.27 383 VAL A O 1
ATOM 2615 N N . ASP A 1 383 ? 26.894 7.614 -7.080 1.00 55.57 384 ASP A N 1
ATOM 2616 C CA . ASP A 1 383 ? 28.194 7.433 -6.442 1.00 55.19 384 ASP A CA 1
ATOM 2617 C C . ASP A 1 383 ? 28.408 6.019 -5.909 1.00 50.11 384 ASP A C 1
ATOM 2618 O O . ASP A 1 383 ? 29.477 5.700 -5.395 1.00 49.76 384 ASP A O 1
ATOM 2623 N N . GLY A 1 384 ? 27.389 5.177 -6.024 1.00 45.71 385 GLY A N 1
ATOM 2624 C CA . GLY A 1 384 ? 27.462 3.826 -5.503 1.00 41.26 385 GLY A CA 1
ATOM 2625 C C . GLY A 1 384 ? 27.244 3.754 -4.002 1.00 47.81 385 GLY A C 1
ATOM 2626 O O . GLY A 1 384 ? 27.378 2.689 -3.398 1.00 51.83 385 GLY A O 1
ATOM 2627 N N . ILE A 1 385 ? 26.905 4.885 -3.394 1.00 39.86 386 ILE A N 1
ATOM 2628 C CA . ILE A 1 385 ? 26.643 4.915 -1.959 1.00 41.51 386 ILE A CA 1
ATOM 2629 C C . ILE A 1 385 ? 25.151 4.966 -1.655 1.00 41.52 386 ILE A C 1
ATOM 2630 O O . ILE A 1 385 ? 24.464 5.927 -2.013 1.00 43.30 386 ILE A O 1
ATOM 2635 N N . ILE A 1 386 ? 24.654 3.929 -0.990 1.00 36.87 387 ILE A N 1
ATOM 2636 C CA . ILE A 1 386 ? 23.241 3.876 -0.635 1.00 38.46 387 ILE A CA 1
ATOM 2637 C C . ILE A 1 386 ? 22.973 4.722 0.599 1.00 46.07 387 ILE A C 1
ATOM 2638 O O . ILE A 1 386 ? 22.946 4.207 1.715 1.00 48.70 387 ILE A O 1
ATOM 2643 N N . GLY A 1 387 ? 22.774 6.020 0.394 1.00 43.16 388 GLY A N 1
ATOM 2644 C CA . GLY A 1 387 ? 22.469 6.924 1.488 1.00 39.66 388 GLY A CA 1
ATOM 2645 C C . GLY A 1 387 ? 20.996 7.283 1.532 1.00 39.91 388 GLY A C 1
ATOM 2646 O O . GLY A 1 387 ? 20.165 6.642 0.885 1.00 40.17 388 GLY A O 1
ATOM 2647 N N . ALA A 1 388 ? 20.675 8.322 2.296 1.00 44.00 389 ALA A N 1
ATOM 2648 C CA . ALA A 1 388 ? 19.289 8.735 2.492 1.00 41.06 389 ALA A CA 1
ATOM 2649 C C . ALA A 1 388 ? 18.559 8.994 1.174 1.00 34.71 389 ALA A C 1
ATOM 2650 O O . ALA A 1 388 ? 17.404 8.594 1.008 1.00 34.66 389 ALA A O 1
ATOM 2652 N N . ASN A 1 389 ? 19.220 9.679 0.249 1.00 39.36 390 ASN A N 1
ATOM 2653 C CA . ASN A 1 389 ? 18.596 10.013 -1.027 1.00 42.71 390 ASN A CA 1
ATOM 2654 C C . ASN A 1 389 ? 18.278 8.767 -1.838 1.00 39.61 390 ASN A C 1
ATOM 2655 O O . ASN A 1 389 ? 17.213 8.655 -2.441 1.00 36.18 390 ASN A O 1
ATOM 2660 N N . THR A 1 390 ? 19.213 7.829 -1.862 1.00 38.13 391 THR A N 1
ATOM 2661 C CA . THR A 1 390 ? 18.994 6.603 -2.608 1.00 39.19 391 THR A CA 1
ATOM 2662 C C . THR A 1 390 ? 17.901 5.759 -1.954 1.00 34.10 391 THR A C 1
ATOM 2663 O O . THR A 1 390 ? 17.092 5.149 -2.642 1.00 31.59 391 THR A O 1
ATOM 2667 N N . ARG A 1 391 ? 17.861 5.738 -0.627 1.00 32.82 392 ARG A N 1
ATOM 2668 C CA . ARG A 1 391 ? 16.842 4.962 0.063 1.00 30.16 392 ARG A CA 1
ATOM 2669 C C . ARG A 1 391 ? 15.458 5.522 -0.254 1.00 30.21 392 ARG A C 1
ATOM 2670 O O . ARG A 1 391 ? 14.488 4.778 -0.406 1.00 37.73 392 ARG A O 1
ATOM 2678 N N . LYS A 1 392 ? 15.382 6.839 -0.375 1.00 33.97 393 LYS A N 1
ATOM 2679 C CA . LYS A 1 392 ? 14.140 7.503 -0.740 1.00 36.51 393 LYS A CA 1
ATOM 2680 C C . LYS A 1 392 ? 13.662 7.011 -2.106 1.00 35.11 393 LYS A C 1
ATOM 2681 O O . LYS A 1 392 ? 12.488 6.672 -2.299 1.00 34.00 393 LYS A O 1
ATOM 2687 N N . ALA A 1 393 ? 14.595 6.966 -3.052 1.00 31.12 394 ALA A N 1
ATOM 2688 C CA . ALA A 1 393 ? 14.304 6.528 -4.406 1.00 33.18 394 ALA A CA 1
ATOM 2689 C C . ALA A 1 393 ? 13.932 5.061 -4.416 1.00 31.41 394 ALA A C 1
ATOM 2690 O O . ALA A 1 393 ? 13.027 4.639 -5.130 1.00 30.46 394 ALA A O 1
ATOM 2692 N N . ILE A 1 394 ? 14.656 4.275 -3.628 1.00 30.05 395 ILE A N 1
ATOM 2693 C CA . ILE A 1 394 ? 14.365 2.859 -3.530 1.00 32.77 395 ILE A CA 1
ATOM 2694 C C . ILE A 1 394 ? 12.943 2.648 -3.015 1.00 29.04 395 ILE A C 1
ATOM 2695 O O . ILE A 1 394 ? 12.192 1.861 -3.587 1.00 29.29 395 ILE A O 1
ATOM 2700 N N . ARG A 1 395 ? 12.568 3.361 -1.957 1.00 29.33 396 ARG A N 1
ATOM 2701 C CA . ARG A 1 395 ? 11.230 3.211 -1.387 1.00 29.97 396 ARG A CA 1
ATOM 2702 C C . ARG A 1 395 ? 10.136 3.566 -2.397 1.00 33.44 396 ARG A C 1
ATOM 2703 O O . ARG A 1 395 ? 9.100 2.901 -2.456 1.00 33.74 396 ARG A O 1
ATOM 2711 N N . ALA A 1 396 ? 10.359 4.604 -3.196 1.00 31.31 397 ALA A N 1
ATOM 2712 C CA . ALA A 1 396 ? 9.360 4.986 -4.199 1.00 32.66 397 ALA A CA 1
ATOM 2713 C C . ALA A 1 396 ? 9.216 3.881 -5.246 1.00 33.36 397 ALA A C 1
ATOM 2714 O O . ALA A 1 396 ? 8.114 3.575 -5.712 1.00 33.81 397 ALA A O 1
ATOM 2716 N N . CYS A 1 397 ? 10.348 3.275 -5.601 1.00 33.55 398 CYS A N 1
ATOM 2717 C CA . CYS A 1 397 ? 10.342 2.216 -6.593 1.00 31.88 398 CYS A CA 1
ATOM 2718 C C . CYS A 1 397 ? 9.674 0.958 -6.044 1.00 36.62 398 CYS A C 1
ATOM 2719 O O . CYS A 1 397 ? 8.894 0.299 -6.745 1.00 33.04 398 CYS A O 1
ATOM 2722 N N . GLN A 1 398 ? 9.969 0.629 -4.789 1.00 31.21 399 GLN A N 1
ATOM 2723 C CA . GLN A 1 398 ? 9.348 -0.531 -4.155 1.00 36.06 399 GLN A CA 1
ATOM 2724 C C . GLN A 1 398 ? 7.827 -0.370 -4.132 1.00 37.33 399 GLN A C 1
ATOM 2725 O O . GLN A 1 398 ? 7.084 -1.301 -4.453 1.00 33.81 399 GLN A O 1
ATOM 2731 N N . GLN A 1 399 ? 7.367 0.825 -3.777 1.00 33.02 400 GLN A N 1
ATOM 2732 C CA . GLN A 1 399 ? 5.936 1.109 -3.750 1.00 37.26 400 GLN A CA 1
ATOM 2733 C C . GLN A 1 399 ? 5.321 0.989 -5.144 1.00 40.14 400 GLN A C 1
ATOM 2734 O O . GLN A 1 399 ? 4.195 0.516 -5.291 1.00 42.89 400 GLN A O 1
ATOM 2740 N N . GLU A 1 400 ? 6.063 1.398 -6.166 1.00 35.92 401 GLU A N 1
ATOM 2741 C CA . GLU A 1 400 ? 5.582 1.279 -7.539 1.00 37.67 401 GLU A CA 1
ATOM 2742 C C . GLU A 1 400 ? 5.345 -0.182 -7.911 1.00 46.18 401 GLU A C 1
ATOM 2743 O O . GLU A 1 400 ? 4.398 -0.507 -8.637 1.00 43.14 401 GLU A O 1
ATOM 2749 N N . PHE A 1 401 ? 6.212 -1.052 -7.401 1.00 37.98 402 PHE A N 1
ATOM 2750 C CA . PHE A 1 401 ? 6.111 -2.488 -7.630 1.00 40.99 402 PHE A CA 1
ATOM 2751 C C . PHE A 1 401 ? 5.138 -3.156 -6.657 1.00 45.34 402 PHE A C 1
ATOM 2752 O O . PHE A 1 401 ? 4.780 -4.320 -6.831 1.00 48.03 402 PHE A O 1
ATOM 2760 N N . GLY A 1 402 ? 4.717 -2.421 -5.630 1.00 37.93 403 GLY A N 1
ATOM 2761 C CA . GLY A 1 402 ? 3.805 -2.955 -4.632 1.00 39.03 403 GLY A CA 1
ATOM 2762 C C . GLY A 1 402 ? 4.512 -3.736 -3.542 1.00 39.87 403 GLY A C 1
ATOM 2763 O O . GLY A 1 402 ? 3.890 -4.520 -2.817 1.00 42.12 403 GLY A O 1
ATOM 2764 N N . TRP A 1 403 ? 5.818 -3.521 -3.436 1.00 43.14 404 TRP A N 1
ATOM 2765 C CA . TRP A 1 403 ? 6.647 -4.185 -2.438 1.00 35.16 404 TRP A CA 1
ATOM 2766 C C . TRP A 1 403 ? 6.692 -3.383 -1.144 1.00 44.10 404 TRP A C 1
ATOM 2767 O O . TRP A 1 403 ? 6.467 -2.177 -1.155 1.00 36.83 404 TRP A O 1
ATOM 2778 N N . PRO A 1 404 ? 7.006 -4.045 -0.023 1.00 37.88 405 PRO A N 1
ATOM 2779 C CA . PRO A 1 404 ? 7.223 -3.278 1.206 1.00 37.24 405 PRO A CA 1
ATOM 2780 C C . PRO A 1 404 ? 8.329 -2.247 0.998 1.00 33.95 405 PRO A C 1
ATOM 2781 O O . PRO A 1 404 ? 9.369 -2.573 0.421 1.00 42.80 405 PRO A O 1
ATOM 2785 N N . ALA A 1 405 ? 8.102 -1.019 1.452 1.00 32.94 406 ALA A N 1
ATOM 2786 C CA . ALA A 1 405 ? 9.035 0.071 1.180 1.00 31.81 406 ALA A CA 1
ATOM 2787 C C . ALA A 1 405 ? 10.084 0.224 2.278 1.00 40.93 406 ALA A C 1
ATOM 2788 O O . ALA A 1 405 ? 10.076 1.209 3.018 1.00 36.71 406 ALA A O 1
ATOM 2790 N N . ASP A 1 406 ? 10.993 -0.743 2.387 1.00 35.18 407 ASP A N 1
ATOM 2791 C CA . ASP A 1 406 ? 11.973 -0.710 3.470 1.00 34.31 407 ASP A CA 1
ATOM 2792 C C . ASP A 1 406 ? 13.264 0.025 3.084 1.00 30.86 407 ASP A C 1
ATOM 2793 O O . ASP A 1 406 ? 14.140 0.235 3.926 1.00 35.03 407 ASP A O 1
ATOM 2798 N N . GLY A 1 407 ? 13.380 0.416 1.821 1.00 33.41 408 GLY A N 1
ATOM 2799 C CA . GLY A 1 407 ? 14.563 1.129 1.369 1.00 30.52 408 GLY A CA 1
ATOM 2800 C C . GLY A 1 407 ? 15.806 0.268 1.294 1.00 34.77 408 GLY A C 1
ATOM 2801 O O . GLY A 1 407 ? 16.909 0.775 1.103 1.00 35.45 408 GLY A O 1
ATOM 2802 N N . TYR A 1 408 ? 15.629 -1.039 1.441 1.00 32.59 409 TYR A N 1
ATOM 2803 C CA . TYR A 1 408 ? 16.748 -1.974 1.393 1.00 31.68 409 TYR A CA 1
ATOM 2804 C C . TYR A 1 408 ? 16.807 -2.657 0.028 1.00 33.14 409 TYR A C 1
ATOM 2805 O O . TYR A 1 408 ? 15.944 -3.471 -0.300 1.00 32.02 409 TYR A O 1
ATOM 2814 N N . PRO A 1 409 ? 17.818 -2.315 -0.783 1.00 33.54 410 PRO A N 1
ATOM 2815 C CA . PRO A 1 409 ? 17.893 -2.845 -2.145 1.00 38.57 410 PRO A CA 1
ATOM 2816 C C . PRO A 1 409 ? 18.500 -4.242 -2.193 1.00 39.66 410 PRO A C 1
ATOM 2817 O O . PRO A 1 409 ? 19.419 -4.540 -1.430 1.00 41.71 410 PRO A O 1
ATOM 2821 N N . THR A 1 410 ? 17.991 -5.074 -3.096 1.00 38.14 411 THR A N 1
ATOM 2822 C CA . THR A 1 410 ? 18.447 -6.451 -3.249 1.00 35.52 411 THR A CA 1
ATOM 2823 C C . THR A 1 410 ? 18.675 -6.753 -4.724 1.00 37.58 411 THR A C 1
ATOM 2824 O O . THR A 1 410 ? 18.173 -6.033 -5.583 1.00 35.88 411 THR A O 1
ATOM 2828 N N . PRO A 1 411 ? 19.413 -7.830 -5.026 1.00 40.84 412 PRO A N 1
ATOM 2829 C CA . PRO A 1 411 ? 19.539 -8.266 -6.420 1.00 42.12 412 PRO A CA 1
ATOM 2830 C C . PRO A 1 411 ? 18.190 -8.368 -7.143 1.00 45.75 412 PRO A C 1
ATOM 2831 O O . PRO A 1 411 ? 18.106 -8.039 -8.327 1.00 42.88 412 PRO A O 1
ATOM 2835 N N . ALA A 1 412 ? 17.151 -8.804 -6.433 1.00 44.12 413 ALA A N 1
ATOM 2836 C CA . ALA A 1 412 ? 15.836 -8.988 -7.037 1.00 43.60 413 ALA A CA 1
ATOM 2837 C C . ALA A 1 412 ? 15.244 -7.651 -7.485 1.00 37.48 413 ALA A C 1
ATOM 2838 O O . ALA A 1 412 ? 14.556 -7.581 -8.505 1.00 39.42 413 ALA A O 1
ATOM 2840 N N . LEU A 1 413 ? 15.516 -6.590 -6.727 1.00 37.05 414 LEU A N 1
ATOM 2841 C CA . LEU A 1 413 ? 15.082 -5.250 -7.128 1.00 35.68 414 LEU A CA 1
ATOM 2842 C C . LEU A 1 413 ? 15.792 -4.820 -8.404 1.00 36.43 414 LEU A C 1
ATOM 2843 O O . LEU A 1 413 ? 15.177 -4.293 -9.331 1.00 38.47 414 LEU A O 1
ATOM 2848 N N . LEU A 1 414 ? 17.100 -5.043 -8.442 1.00 35.69 415 LEU A N 1
ATOM 2849 C CA . LEU A 1 414 ? 17.868 -4.763 -9.638 1.00 37.10 415 LEU A CA 1
ATOM 2850 C C . LEU A 1 414 ? 17.359 -5.590 -10.834 1.00 41.41 415 LEU A C 1
ATOM 2851 O O . LEU A 1 414 ? 17.269 -5.078 -11.953 1.00 41.73 415 LEU A O 1
ATOM 2856 N N . ASP A 1 415 ? 17.021 -6.859 -10.597 1.00 40.47 416 ASP A N 1
ATOM 2857 C CA . ASP A 1 415 ? 16.515 -7.729 -11.669 1.00 43.08 416 ASP A CA 1
ATOM 2858 C C . ASP A 1 415 ? 15.159 -7.258 -12.198 1.00 51.90 416 ASP A C 1
ATOM 2859 O O . ASP A 1 415 ? 14.880 -7.344 -13.396 1.00 53.09 416 ASP A O 1
ATOM 2864 N N . ARG A 1 416 ? 14.308 -6.785 -11.298 1.00 49.67 417 ARG A N 1
ATOM 2865 C CA . ARG A 1 416 ? 13.001 -6.272 -11.696 1.00 53.19 417 ARG A CA 1
ATOM 2866 C C . ARG A 1 416 ? 13.174 -5.013 -12.541 1.00 50.10 417 ARG A C 1
ATOM 2867 O O . ARG A 1 416 ? 12.523 -4.847 -13.573 1.00 51.52 417 ARG A O 1
ATOM 2875 N N . LEU A 1 417 ? 14.072 -4.140 -12.096 1.00 47.48 418 LEU A N 1
ATOM 2876 C CA . LEU A 1 417 ? 14.356 -2.883 -12.779 1.00 41.94 418 LEU A CA 1
ATOM 2877 C C . LEU A 1 417 ? 14.836 -3.054 -14.216 1.00 52.77 418 LEU A C 1
ATOM 2878 O O . LEU A 1 417 ? 14.572 -2.198 -15.058 1.00 57.70 418 LEU A O 1
ATOM 2883 N N . ARG A 1 418 ? 15.538 -4.147 -14.505 1.00 53.76 419 ARG A N 1
ATOM 2884 C CA . ARG A 1 418 ? 16.092 -4.338 -15.841 1.00 61.70 419 ARG A CA 1
ATOM 2885 C C . ARG A 1 418 ? 15.322 -5.349 -16.690 1.00 68.86 419 ARG A C 1
ATOM 2886 O O . ARG A 1 418 ? 15.898 -5.975 -17.579 1.00 77.74 419 ARG A O 1
ATOM 2894 N N . THR A 1 419 ? 14.027 -5.502 -16.428 1.00 73.00 420 THR A N 1
ATOM 2895 C CA . THR A 1 419 ? 13.194 -6.399 -17.228 1.00 78.64 420 THR A CA 1
ATOM 2896 C C . THR A 1 419 ? 13.196 -6.005 -18.703 1.00 86.63 420 THR A C 1
ATOM 2897 O O . THR A 1 419 ? 12.282 -6.356 -19.450 1.00 91.46 420 THR A O 1
#

Radius of gyration: 22.93 Å; Cα contacts (8 Å, |Δi|>4): 642; chains: 1; bounding box: 63×44×56 Å

B-factor: mean 38.3, std 16.78, range [14.57, 112.49]

Foldseek 3Di:
DLALVVVLVVLVVVLVVVPFDDVLSCQLCPVADADVVLQCVLVDDFQFDDALVVVLCVLQPVVLLVVLLVVCVVCVVLLVVLCVPLVAHSLLLSLLLCLQANVFPRFAADQLLNLLSNCCNDGPCNVLSSVLNSLVSVLCVQPLDDSVQFGHDSSQQTASNRHRSVLCVVQFDDQVPPSHLHRHPDSSRVSNSSSSLLSVLPDHHPDAQKAWKDADPPAQLVQQDQVRKDFLLVVQVRRIAHHVGHHDDPPSRRFIWGKHDSAFDQWIIMTGGSSLSSVCVSPVDNSSSLSSRLSSVVNVPGRDTDRDHDPQPRARTQVRLLLLQVLLVVVPLHQDDSDSDLDPSQLSSQQVLCVVVPHRSNSRDDVVSSVVSVD

Nearest PDB structures (foldseek):
  5ao7-assembly1_A  TM=9.998E-01  e=6.518E-62  Pseudomonas aeruginosa
  5ao8-assembly1_A  TM=9.987E-01  e=8.215E-59  Pseudomonas aeruginosa
  4anr-assembly1_A  TM=8.876E-01  e=1.507E-18  Pseudomonas aeruginosa PAO1
  5o8x-assembly2_B  TM=8.675E-01  e=5.116E-18  Pseudomonas aeruginosa
  1qdt-assembly1_A  TM=8.673E-01  e=9.619E-17  Escherichia coli

InterPro domains:
  IPR002477 Peptidoglycan binding-like [PF01471] (390-445)
  IPR011970 Lytic murein transglycosylase [TIGR02283] (75-373)
  IPR023346 Lysozyme-like domain superfamily [SSF53955] (68-375)
  IPR031304 Transglycosylase SLT domain 2 [PF13406] (75-369)
  IPR036365 PGBD-like superfamily [SSF47090] (377-446)
  IPR036366 PGBD superfamily [G3DSA:1.10.101.10] (389-447)
  IPR043426 Membrane-bound lytic murein transglycosylase B-like [PTHR30163] (17-435)

Organism: Pseudomonas aeruginosa (strain ATCC 15692 / DSM 22644 / CIP 104116 / JCM 14847 / LMG 12228 / 1C / PRS 101 / PAO1) (N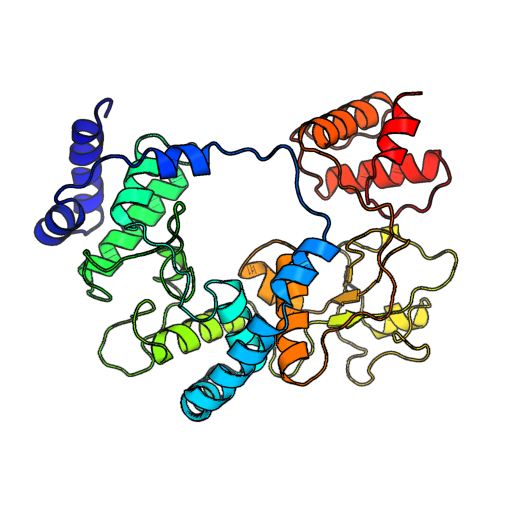CBI:txid208964)

GO terms:
  GO:0008933 peptidoglycan lytic transglycosylase activity (F, IDA)
  GO:0009254 peptidoglycan turnover (P, IDA)

Solvent-accessible surface area: 17486 Å² total; per-residue (Å²): 61,171,44,8,72,105,18,59,79,58,6,66,117,109,0,66,95,29,49,4,71,46,147,14,2,70,125,6,10,78,82,15,83,30,18,101,51,0,38,104,30,24,156,61,62,81,64,158,71,140,15,30,76,96,60,4,110,32,8,33,51,102,101,58,22,152,82,0,75,59,68,34,77,126,21,57,197,40,4,38,87,1,51,83,192,26,39,0,42,19,23,5,0,0,0,1,4,2,37,36,2,30,4,15,69,130,49,33,142,71,40,0,0,87,1,0,0,0,8,7,58,83,16,150,168,55,152,80,0,53,53,10,0,44,8,0,0,95,2,14,74,130,35,3,8,57,10,88,130,0,38,0,28,89,29,0,18,0,0,16,1,29,5,51,0,45,21,0,51,129,67,8,22,43,60,92,60,84,45,88,56,25,0,18,56,23,46,5,0,0,0,0,0,3,0,38,34,0,92,66,9,24,16,75,51,63,27,48,14,4,36,24,5,119,35,42,107,82,17,76,31,34,20,14,20,56,118,52,98,37,41,2,34,84,0,82,74,81,27,0,70,15,35,119,28,33,101,9,60,106,75,42,63,60,53,83,0,3,1,13,19,17,4,2,52,176,14,4,5,1,0,4,1,62,0,0,84,0,1,27,107,32,60,133,42,46,24,9,0,0,0,0,1,6,0,11,52,14,15,168,56,32,12,166,35,89,26,83,50,26,176,152,13,100,35,9,6,87,59,55,46,28,62,0,0,151,46,0,50,78,105,65,34,107,2,34,76,66,77,5,118,42,24,61,97,3,66,153,4,0,21,38,0,8,113,98,26,67,82,55,11,14,2,54,18,43,42,58,1,0,79,102,14,110,144